Protein AF-A0A8J6HFA8-F1 (afdb_monomer_lite)

Foldseek 3Di:
DPCPVVVVVPDPDPDQFLFDFPFDTHGPDQLCPPVCVVVDDADDDDFLDPAPDQWDWDADPQWIKIFGPPVCPVVQDPADKWKWKWAKAFDFDPQAARLDIDTDPTHTDDGMDTDDHQKMKMFMADPVGTRAIAMYGSDAPSLAPPVLVPDDADPQQAFDDDDDDDDPPDDPSNCCRHPVVVVCVQVVDPHFQLSQEDEQDDGPQQLVCCLFQLAGPVVCCVQQNQANHQSAGGNTLLVLCVVLSDQFADDDQFLVCDNSRNNGRHHNDDSGSHDCSSNNPDADFDDDPNGGQDRTSGGSSVSVVVVVVVNVVHPDDPPDPQDLVNVCVVQVQLSVLLNQSSNANAYSNLSSQQSQVSSCSNPVPRDRDARPQQNLRHHSSDHDDSNDHCVNRSRDDD

Sequence (398 aa):
MTDYVFQIQEYKWPTQILIHTSKCRIPNDDPFNEDVTKFFHREEYVTCSKKPLLTYVETTDSVSTLHVNRSLLGTYNVFKISCCYSSVTRTIHANKSDDEVSFSECVPFESSVNITDLVVMVKCKTSLGVIYSNVHAAISSRHVPESKMKRNWTSETTPFGVLFVGIDSISKMNLVRTMPKTYEFLRGRDFYDLKGYTKIGDNTFPNLMAILTGKTWTQVYEQCDPKKNKMSNCDTMWDKFSDLGYIMAYTEDESTMGIFNYNRKGFASPSTDFYMRPYVEQLPSIKKCGMHTCSGPENSGERIMNLAQGLGDHLPAPSKIQTLLDEYERHPAEFNNFLTNPQRLSNPFDVHMTLQDVLLFANQTYSVQPSLACPKCHSLFKEIDEARTCKDCAIEQH

Organism: Tenebrio molitor (NCBI:txid7067)

Radius of gyration: 23.35 Å; chains: 1; bounding box: 56×55×65 Å

Secondary structure (DSSP, 8-state):
--SHHHHHHT-----SEEEE-SS-EEE---TT-HHHHTT--PPPP--S-SSPPSEEEEEETTEEEEEE-GGGHHHH-SSPPEEEEEEEEEPP-SSS-S--EEE---EEESSEEEE-SSEEEEEEEETTEEEEEEEEE---GGGS-HHHHT----TTTPPPP------TT--HHHHHHH-HHHHHHHHTTT----TEE--SSSSHHHHHHHHHHSS-HHHHHHHH-TTTSTTTT---HHHHHHHTT---EE--S-GGG-TTTTTS---SS-SSTEE-HHHHSSS-EEEETTEEEEETTEEHHHHHHHHHHHHHHHSPPPSS---HHHHHHH-HHHHHHHHHGGGSEE-HHHHHHHHHHHHHHH-TT--PPPPSS-TT---TTSPPPTT--TTTTTPPP-

Structure (mmCIF, N/CA/C/O backbone):
data_AF-A0A8J6HFA8-F1
#
_entry.id   AF-A0A8J6HFA8-F1
#
loop_
_atom_site.group_PDB
_atom_site.id
_atom_site.type_symbol
_atom_site.label_atom_id
_atom_site.label_alt_id
_atom_site.label_comp_id
_atom_site.label_asym_id
_atom_site.label_entity_id
_atom_site.label_seq_id
_atom_site.pdbx_PDB_ins_code
_atom_site.Cartn_x
_atom_site.Cartn_y
_atom_site.Cartn_z
_atom_site.occupancy
_atom_site.B_iso_or_equiv
_atom_site.auth_seq_id
_atom_site.auth_comp_id
_atom_site.auth_asym_id
_atom_site.auth_atom_id
_atom_site.pdbx_PDB_model_num
ATOM 1 N N . MET A 1 1 ? -27.435 -17.918 -10.095 1.00 41.31 1 MET A N 1
ATOM 2 C CA . MET A 1 1 ? -26.039 -17.443 -9.905 1.00 41.31 1 MET A CA 1
ATOM 3 C C . MET A 1 1 ? -25.024 -18.398 -10.561 1.00 41.31 1 MET A C 1
ATOM 5 O O . MET A 1 1 ? -23.866 -18.439 -10.165 1.00 41.31 1 MET A O 1
ATOM 9 N N . THR A 1 2 ? -25.457 -19.139 -11.588 1.00 31.81 2 THR A N 1
ATOM 10 C CA . THR A 1 2 ? -24.738 -20.223 -12.281 1.00 31.81 2 THR A CA 1
ATOM 11 C C . THR A 1 2 ? -24.272 -19.838 -13.692 1.00 31.81 2 THR A C 1
ATOM 13 O O . THR A 1 2 ? -23.519 -20.590 -14.294 1.00 31.81 2 THR A O 1
ATOM 16 N N . ASP A 1 3 ? -24.622 -18.647 -14.190 1.00 35.38 3 ASP A N 1
ATOM 17 C CA . ASP A 1 3 ? -24.403 -18.277 -15.602 1.00 35.38 3 ASP A CA 1
ATOM 18 C C . ASP A 1 3 ? -23.068 -17.560 -15.886 1.00 35.38 3 ASP A C 1
ATOM 20 O O . ASP A 1 3 ? -22.630 -17.486 -17.029 1.00 35.38 3 ASP A O 1
ATOM 24 N N . TYR A 1 4 ? -22.364 -17.066 -14.861 1.00 42.09 4 TYR A N 1
ATOM 25 C CA . TYR A 1 4 ? -21.139 -16.275 -15.070 1.00 42.09 4 TYR A CA 1
ATOM 26 C C . TYR A 1 4 ? -19.897 -17.107 -15.414 1.00 42.09 4 TYR A C 1
ATOM 28 O O . TYR A 1 4 ? -18.998 -16.606 -16.081 1.00 42.09 4 TYR A O 1
ATOM 36 N N . VAL A 1 5 ? -19.828 -18.369 -14.977 1.00 40.22 5 VAL A N 1
ATOM 37 C CA . VAL A 1 5 ? -18.707 -19.259 -15.342 1.00 40.22 5 VAL A CA 1
ATOM 38 C C . VAL A 1 5 ? -18.786 -19.626 -16.827 1.00 40.22 5 VAL A C 1
ATOM 40 O O . VAL A 1 5 ? -17.759 -19.685 -17.497 1.00 40.22 5 VAL A O 1
ATOM 43 N N . PHE A 1 6 ? -20.003 -19.770 -17.362 1.00 36.69 6 PHE A N 1
ATOM 44 C CA . PHE A 1 6 ? -20.225 -20.059 -18.777 1.00 36.69 6 PHE A CA 1
ATOM 45 C C . PHE A 1 6 ? -19.913 -18.862 -19.687 1.00 36.69 6 PHE A C 1
ATOM 47 O O . PHE A 1 6 ? -19.358 -19.059 -20.763 1.00 36.69 6 PHE A O 1
ATOM 54 N N . GLN A 1 7 ? -20.153 -17.621 -19.245 1.00 39.97 7 GLN A N 1
ATOM 55 C CA . GLN A 1 7 ? -19.791 -16.439 -20.045 1.00 39.97 7 GLN A CA 1
ATOM 56 C C . GLN A 1 7 ? -18.273 -16.241 -20.210 1.00 39.97 7 GLN A C 1
ATOM 58 O O . GLN A 1 7 ? -17.845 -15.723 -21.237 1.00 39.97 7 GLN A O 1
ATOM 63 N N . ILE A 1 8 ? -17.446 -16.682 -19.251 1.00 48.53 8 ILE A N 1
ATOM 64 C CA . ILE A 1 8 ? -15.975 -16.634 -19.387 1.00 48.53 8 ILE A CA 1
ATOM 65 C C . ILE A 1 8 ? -15.465 -17.784 -20.276 1.00 48.53 8 ILE A C 1
ATOM 67 O O . ILE A 1 8 ? -14.470 -17.616 -20.976 1.00 48.53 8 ILE A O 1
ATOM 71 N N . GLN A 1 9 ? -16.163 -18.927 -20.319 1.00 44.81 9 GLN A N 1
ATOM 72 C CA . GLN A 1 9 ? -15.823 -20.040 -21.219 1.00 44.81 9 GLN A CA 1
ATOM 73 C C . GLN A 1 9 ? -16.085 -19.734 -22.705 1.00 44.81 9 GLN A C 1
ATOM 75 O O . GLN A 1 9 ? -15.414 -20.304 -23.562 1.00 44.81 9 GLN A O 1
ATOM 80 N N . GLU A 1 10 ? -17.005 -18.820 -23.035 1.00 41.38 10 GLU A N 1
ATOM 81 C CA . GLU A 1 10 ? -17.243 -18.381 -24.423 1.00 41.38 10 GLU A CA 1
ATOM 82 C C . GLU A 1 10 ? -16.272 -17.285 -24.905 1.00 41.38 10 GLU A C 1
ATOM 84 O O . GLU A 1 10 ? -16.279 -16.911 -26.084 1.00 41.38 10 GLU A O 1
ATOM 89 N N . TYR A 1 11 ? -15.389 -16.783 -24.034 1.00 47.81 11 TYR A N 1
ATOM 90 C CA . TYR A 1 11 ? -14.367 -15.820 -24.425 1.00 47.81 11 TYR A CA 1
ATOM 91 C C . TYR A 1 11 ? -13.269 -16.513 -25.245 1.00 47.81 11 TYR A C 1
ATOM 93 O O . TYR A 1 11 ? -12.451 -17.273 -24.727 1.00 47.81 11 TYR A O 1
ATOM 101 N N . LYS A 1 12 ? -13.207 -16.223 -26.552 1.00 44.06 12 LYS A N 1
ATOM 102 C CA . LYS A 1 12 ? -12.051 -16.585 -27.384 1.00 44.06 12 LYS A CA 1
ATOM 103 C C . LYS A 1 12 ? -10.828 -15.812 -26.893 1.00 44.06 12 LYS A C 1
ATOM 105 O O . LYS A 1 12 ? -10.642 -14.650 -27.253 1.00 44.06 12 LYS A O 1
ATOM 110 N N . TRP A 1 13 ? -9.988 -16.464 -26.091 1.00 53.31 13 TRP A N 1
ATOM 111 C CA . TRP A 1 13 ? -8.686 -15.936 -25.689 1.00 53.31 13 TRP A CA 1
ATOM 112 C C . TRP A 1 13 ? -7.883 -15.546 -26.947 1.00 53.31 13 TRP A C 1
ATOM 114 O O . TRP A 1 13 ? -7.614 -16.406 -27.791 1.00 53.31 13 TRP A O 1
ATOM 124 N N . PRO A 1 14 ? -7.533 -14.259 -27.138 1.00 53.88 14 PRO A N 1
ATOM 125 C CA . PRO A 1 14 ? -6.798 -13.835 -28.318 1.00 53.88 14 PRO A CA 1
ATOM 126 C C . PRO A 1 14 ? -5.376 -14.387 -28.243 1.00 53.88 14 PRO A C 1
ATOM 128 O O . PRO A 1 14 ? -4.732 -14.203 -27.215 1.00 53.88 14 PRO A O 1
ATOM 131 N N . THR A 1 15 ? -4.923 -15.015 -29.338 1.00 58.50 15 THR A N 1
ATOM 132 C CA . THR A 1 15 ? -3.554 -15.498 -29.635 1.00 58.50 15 THR A CA 1
ATOM 133 C C . THR A 1 15 ? -2.863 -16.312 -28.528 1.00 58.50 15 THR A C 1
ATOM 135 O O . THR A 1 15 ? -2.720 -15.863 -27.402 1.00 58.50 15 THR A O 1
ATOM 138 N N . GLN A 1 16 ? -2.298 -17.480 -28.862 1.00 74.12 16 GLN A N 1
ATOM 139 C CA . GLN A 1 16 ? -1.542 -18.355 -27.933 1.00 74.12 16 GLN A CA 1
ATOM 140 C C . GLN A 1 16 ? -0.307 -17.699 -27.261 1.00 74.12 16 GLN A C 1
ATOM 142 O O . GLN A 1 16 ? 0.453 -18.366 -26.563 1.00 74.12 16 GLN A O 1
ATOM 147 N N . ILE A 1 17 ? -0.040 -16.415 -27.507 1.00 82.56 17 ILE A N 1
ATOM 148 C CA . ILE A 1 17 ? 1.169 -15.707 -27.099 1.00 82.56 17 ILE A CA 1
ATOM 149 C C . ILE A 1 17 ? 0.780 -14.315 -26.573 1.00 82.56 17 ILE A C 1
ATOM 151 O O . ILE A 1 17 ? 0.114 -13.557 -27.276 1.00 82.56 17 ILE A O 1
ATOM 155 N N . LEU A 1 18 ? 1.200 -13.987 -25.346 1.00 85.19 18 LEU A N 1
ATOM 156 C CA . LEU A 1 18 ? 1.033 -12.675 -24.704 1.00 85.19 18 LEU A CA 1
ATOM 157 C C . LEU A 1 18 ? 2.053 -11.653 -25.206 1.00 85.19 18 LEU A C 1
ATOM 159 O O . LEU A 1 18 ? 1.692 -10.508 -25.463 1.00 85.19 18 LEU A O 1
ATOM 163 N N . ILE A 1 19 ? 3.313 -12.075 -25.329 1.00 87.88 19 ILE A N 1
ATOM 164 C CA . ILE A 1 19 ? 4.435 -11.278 -25.839 1.00 87.88 19 ILE A CA 1
ATOM 165 C C . ILE A 1 19 ? 5.135 -12.105 -26.909 1.00 87.88 19 ILE A C 1
ATOM 167 O O . ILE A 1 19 ? 5.561 -13.223 -26.626 1.00 87.88 19 ILE A O 1
ATOM 171 N N . HIS A 1 20 ? 5.244 -11.575 -28.127 1.00 86.00 20 HIS A N 1
ATOM 172 C CA . HIS A 1 20 ? 5.897 -12.248 -29.246 1.00 86.00 20 HIS A CA 1
ATOM 173 C C . HIS A 1 20 ? 6.901 -11.313 -29.913 1.00 86.00 20 HIS A C 1
ATOM 175 O O . HIS A 1 20 ? 6.529 -10.505 -30.758 1.00 86.00 20 HIS A O 1
ATOM 181 N N . THR A 1 21 ? 8.169 -11.432 -29.535 1.00 83.19 21 THR A N 1
ATOM 182 C CA . THR A 1 21 ? 9.263 -10.650 -30.115 1.00 83.19 21 THR A CA 1
ATOM 183 C C . THR A 1 21 ? 10.384 -11.573 -30.582 1.00 83.19 21 THR A C 1
ATOM 185 O O . THR A 1 21 ? 10.388 -12.773 -30.302 1.00 83.19 21 THR A O 1
ATOM 188 N N . SER A 1 22 ? 11.377 -11.026 -31.286 1.00 85.12 22 SER A N 1
ATOM 189 C CA . SER A 1 22 ? 12.535 -11.807 -31.750 1.00 85.12 22 SER A CA 1
ATOM 190 C C . SER A 1 22 ? 13.385 -12.396 -30.612 1.00 85.12 22 SER A C 1
ATOM 192 O O . SER A 1 22 ? 14.209 -13.280 -30.862 1.00 85.12 22 SER A O 1
ATOM 194 N N . LYS A 1 23 ? 13.211 -11.911 -29.373 1.00 87.69 23 LYS A N 1
ATOM 195 C CA . LYS A 1 23 ? 14.022 -12.271 -28.199 1.00 87.69 23 LYS A CA 1
ATOM 196 C C . LYS A 1 23 ? 13.222 -12.752 -26.989 1.00 87.69 23 LYS A C 1
ATOM 198 O O . LYS A 1 23 ? 13.809 -13.370 -26.105 1.00 87.69 23 LYS A O 1
ATOM 203 N N . CYS A 1 24 ? 11.917 -12.495 -26.939 1.00 84.81 24 CYS A N 1
ATOM 204 C CA . CYS A 1 24 ? 11.052 -12.893 -25.838 1.00 84.81 24 CYS A CA 1
ATOM 205 C C . CYS A 1 24 ? 9.752 -13.493 -26.379 1.00 84.81 24 CYS A C 1
ATOM 207 O O . CYS A 1 24 ? 9.105 -12.926 -27.261 1.00 84.81 24 CYS A O 1
ATOM 209 N N . ARG A 1 25 ? 9.357 -14.640 -25.827 1.00 88.56 25 ARG A N 1
ATOM 210 C CA . ARG A 1 25 ? 8.072 -15.268 -26.118 1.00 88.56 25 ARG A CA 1
ATOM 211 C C . ARG A 1 25 ? 7.410 -15.676 -24.811 1.00 88.56 25 ARG A C 1
ATOM 213 O O . ARG A 1 25 ? 7.887 -16.594 -24.154 1.00 88.56 25 ARG A O 1
ATOM 220 N N . ILE A 1 26 ? 6.316 -15.007 -24.460 1.00 89.19 26 ILE A N 1
ATOM 221 C CA . ILE A 1 26 ? 5.512 -15.334 -23.277 1.00 89.19 26 ILE A CA 1
ATOM 222 C C . ILE A 1 26 ? 4.206 -15.964 -23.762 1.00 89.19 26 ILE A C 1
ATOM 224 O O . ILE A 1 26 ? 3.480 -15.302 -24.508 1.00 89.19 26 ILE A O 1
ATOM 228 N N . PRO A 1 27 ? 3.901 -17.222 -23.403 1.00 89.19 27 PRO A N 1
ATOM 229 C CA . PRO A 1 27 ? 2.655 -17.868 -23.801 1.00 89.19 27 PRO A CA 1
ATOM 230 C C . PRO A 1 27 ? 1.440 -17.195 -23.150 1.00 89.19 27 PRO A C 1
ATOM 232 O O . PRO A 1 27 ? 1.542 -16.567 -22.098 1.00 89.19 27 PRO A O 1
ATOM 235 N N . ASN A 1 28 ? 0.287 -17.314 -23.804 1.00 88.69 28 ASN A N 1
ATOM 236 C CA . ASN A 1 28 ? -1.007 -16.941 -23.236 1.00 88.69 28 ASN A CA 1
ATOM 237 C C . ASN A 1 28 ? -1.761 -18.213 -22.846 1.00 88.69 28 ASN A C 1
ATOM 239 O O . ASN A 1 28 ? -2.615 -18.685 -23.598 1.00 88.69 28 ASN A O 1
ATOM 243 N N . ASP A 1 29 ? -1.370 -18.806 -21.721 1.00 87.25 29 ASP A N 1
ATOM 244 C CA . ASP A 1 29 ? -1.942 -20.068 -21.257 1.00 87.25 29 ASP A CA 1
ATOM 245 C C . ASP A 1 29 ? -3.387 -19.888 -20.778 1.00 87.25 29 ASP A C 1
ATOM 247 O O . ASP A 1 29 ? -3.731 -18.876 -20.162 1.00 87.25 29 ASP A O 1
ATOM 251 N N . ASP A 1 30 ? -4.231 -20.891 -21.046 1.00 87.88 30 ASP A N 1
ATOM 252 C CA . ASP A 1 30 ? -5.615 -20.914 -20.575 1.00 87.88 30 ASP A CA 1
ATOM 253 C C . ASP A 1 30 ? -5.645 -20.992 -19.036 1.00 87.88 30 ASP A C 1
ATOM 255 O O . ASP A 1 30 ? -5.202 -21.997 -18.462 1.00 87.88 30 ASP A O 1
ATOM 259 N N . PRO A 1 31 ? -6.203 -19.980 -18.340 1.00 89.25 31 PRO A N 1
ATOM 260 C CA . PRO A 1 31 ? -6.322 -20.001 -16.889 1.00 89.25 31 PRO A CA 1
ATOM 261 C C . PRO A 1 31 ? -7.126 -21.192 -16.354 1.00 89.25 31 PRO A C 1
ATOM 263 O O . PRO A 1 31 ? -6.995 -21.501 -15.170 1.00 89.25 31 PRO A O 1
ATOM 266 N N . PHE A 1 32 ? -7.942 -21.851 -17.180 1.00 89.19 32 PHE A N 1
ATOM 267 C CA . PHE A 1 32 ? -8.785 -22.990 -16.817 1.00 89.19 32 PHE A CA 1
ATOM 268 C C . PHE A 1 32 ? -8.358 -24.303 -17.488 1.00 89.19 32 PHE A C 1
ATOM 270 O O . PHE A 1 32 ? -9.164 -25.227 -17.586 1.00 89.19 32 PHE A O 1
ATOM 277 N N . ASN A 1 33 ? -7.093 -24.419 -17.902 1.00 88.06 33 ASN A N 1
ATOM 278 C CA . ASN A 1 33 ? -6.543 -25.682 -18.394 1.00 88.06 33 ASN A CA 1
ATOM 279 C C . ASN A 1 33 ? -6.749 -26.829 -17.370 1.00 88.06 33 ASN A C 1
ATOM 281 O O . ASN A 1 33 ? -6.614 -26.629 -16.156 1.00 88.06 33 ASN A O 1
ATOM 285 N N . GLU A 1 34 ? -7.048 -28.034 -17.869 1.00 89.12 34 GLU A N 1
ATOM 286 C CA . GLU A 1 34 ? -7.281 -29.269 -17.101 1.00 89.12 34 GLU A CA 1
ATOM 287 C C . GLU A 1 34 ? -6.191 -29.589 -16.060 1.00 89.12 34 GLU A C 1
ATOM 289 O O . GLU A 1 34 ? -6.484 -30.142 -14.996 1.00 89.12 34 GLU A O 1
ATOM 294 N N . ASP A 1 35 ? -4.943 -29.186 -16.311 1.00 88.19 35 ASP A N 1
ATOM 295 C CA . ASP A 1 35 ? -3.831 -29.378 -15.378 1.00 88.19 35 ASP A CA 1
ATOM 296 C C . ASP A 1 35 ? -4.011 -28.611 -14.060 1.00 88.19 35 ASP A C 1
ATOM 298 O O . ASP A 1 35 ? -3.512 -29.049 -13.018 1.00 88.19 35 ASP A O 1
ATOM 302 N N . VAL A 1 36 ? -4.741 -27.489 -14.084 1.00 87.88 36 VAL A N 1
ATOM 303 C CA . VAL A 1 36 ? -4.918 -26.583 -12.938 1.00 87.88 36 VAL A CA 1
ATOM 304 C C . VAL A 1 36 ? -6.314 -26.683 -12.328 1.00 87.88 36 VAL A C 1
ATOM 306 O O . VAL A 1 36 ? -6.464 -26.488 -11.120 1.00 87.88 36 VAL A O 1
ATOM 309 N N . THR A 1 37 ? -7.342 -27.017 -13.114 1.00 84.00 37 THR A N 1
ATOM 310 C CA . THR A 1 37 ? -8.740 -27.059 -12.638 1.00 84.00 37 THR A CA 1
ATOM 311 C C . THR A 1 37 ? -8.938 -28.001 -11.455 1.00 84.00 37 THR A C 1
ATOM 313 O O . THR A 1 37 ? -9.696 -27.674 -10.546 1.00 84.00 37 THR A O 1
ATOM 316 N N . LYS A 1 38 ? -8.197 -29.115 -11.396 1.00 88.44 38 LYS A N 1
ATOM 317 C CA . LYS A 1 38 ? -8.221 -30.062 -10.266 1.00 88.44 38 LYS A CA 1
ATOM 318 C C . LYS A 1 38 ? -7.723 -29.486 -8.932 1.00 88.44 38 LYS A C 1
ATOM 320 O O . LYS A 1 38 ? -8.034 -30.046 -7.888 1.00 88.44 38 LYS A O 1
ATOM 325 N N . PHE A 1 39 ? -6.951 -28.398 -8.961 1.00 88.12 39 PHE A N 1
ATOM 326 C CA . PHE A 1 39 ? -6.442 -27.705 -7.769 1.00 88.12 39 PHE A CA 1
ATOM 327 C C . PHE A 1 39 ? -7.269 -26.470 -7.400 1.00 88.12 39 PHE A C 1
ATOM 329 O O . PHE A 1 39 ? -7.028 -25.850 -6.364 1.00 88.12 39 PHE A O 1
ATOM 336 N N . PHE A 1 40 ? -8.220 -26.080 -8.250 1.00 87.31 40 PHE A N 1
ATOM 337 C CA . PHE A 1 40 ? -9.042 -24.904 -8.035 1.00 87.31 40 PHE A CA 1
ATOM 338 C C . PHE A 1 40 ? -10.403 -25.290 -7.457 1.00 87.31 40 PHE A C 1
ATOM 340 O O . PHE A 1 40 ? -11.194 -25.999 -8.077 1.00 87.31 40 PHE A O 1
ATOM 347 N N . HIS A 1 41 ? -10.708 -24.738 -6.286 1.00 86.19 41 HIS A N 1
ATOM 348 C CA . HIS A 1 41 ? -12.025 -24.831 -5.673 1.00 86.19 41 HIS A CA 1
ATOM 349 C C . HIS A 1 41 ? -12.559 -23.428 -5.428 1.00 86.19 41 HIS A C 1
ATOM 351 O O . HIS A 1 41 ?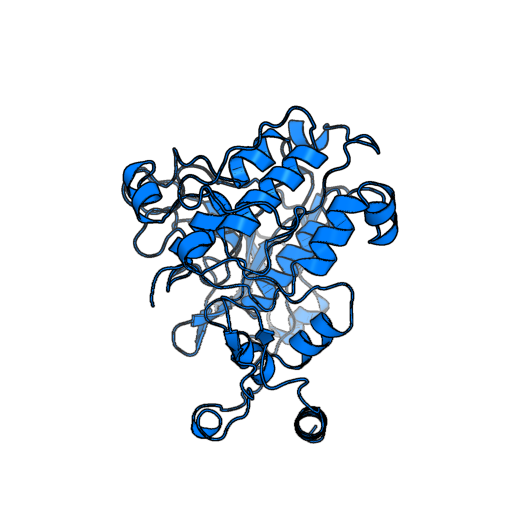 -11.916 -22.609 -4.772 1.00 86.19 41 HIS A O 1
ATOM 357 N N . ARG A 1 42 ? -13.741 -23.142 -5.979 1.00 85.06 42 ARG A N 1
ATOM 358 C CA . ARG A 1 42 ? -14.397 -21.857 -5.760 1.00 85.06 42 ARG A CA 1
ATOM 359 C C . ARG A 1 42 ? -14.886 -21.785 -4.322 1.00 85.06 42 ARG A C 1
ATOM 361 O O . ARG A 1 42 ? -15.644 -22.642 -3.880 1.00 85.06 42 ARG A O 1
ATOM 368 N N . GLU A 1 43 ? -14.493 -20.725 -3.637 1.00 85.31 43 GLU A N 1
ATOM 369 C CA . GLU A 1 43 ? -14.963 -20.438 -2.292 1.00 85.31 43 GLU A CA 1
ATOM 370 C C . GLU A 1 43 ? -16.026 -19.343 -2.313 1.00 85.31 43 GLU A C 1
ATOM 372 O O . GLU A 1 43 ? -15.987 -18.421 -3.134 1.00 85.31 43 GLU A O 1
ATOM 377 N N . GLU A 1 44 ? -16.991 -19.450 -1.405 1.00 86.75 44 GLU A N 1
ATOM 378 C CA . GLU A 1 44 ? -17.945 -18.377 -1.161 1.00 86.75 44 GLU A CA 1
ATOM 379 C C . GLU A 1 44 ? -17.351 -17.349 -0.200 1.00 86.75 44 GLU A C 1
ATOM 381 O O . GLU A 1 44 ? -16.580 -17.677 0.705 1.00 86.75 44 GLU A O 1
ATOM 386 N N . TYR A 1 45 ? -17.725 -16.089 -0.404 1.00 86.88 45 TYR A N 1
ATOM 387 C CA . TYR A 1 45 ? -17.358 -15.017 0.506 1.00 86.88 45 TYR A CA 1
ATOM 388 C C . TYR A 1 45 ? -18.048 -15.224 1.860 1.00 86.88 45 TYR A C 1
ATOM 390 O O . TYR A 1 45 ? -19.265 -15.407 1.927 1.00 86.88 45 TYR A O 1
ATOM 398 N N . VAL A 1 46 ? -17.269 -15.169 2.939 1.00 87.69 46 VAL A N 1
ATOM 399 C CA . VAL A 1 46 ? -17.748 -15.345 4.314 1.00 87.69 46 VAL A CA 1
ATOM 400 C C . VAL A 1 46 ? -17.542 -14.041 5.075 1.00 87.69 46 VAL A C 1
ATOM 402 O O . VAL A 1 46 ? -16.413 -13.568 5.196 1.00 87.69 46 VAL A O 1
ATOM 405 N N . THR A 1 47 ? -18.624 -13.472 5.612 1.00 91.25 47 THR A N 1
ATOM 406 C CA . THR A 1 47 ? -18.538 -12.263 6.438 1.00 91.25 47 THR A CA 1
ATOM 407 C C . THR A 1 47 ? -17.926 -12.567 7.805 1.00 91.25 47 THR A C 1
ATOM 409 O O . THR A 1 47 ? -18.182 -13.609 8.411 1.00 91.25 47 THR A O 1
ATOM 412 N N . CYS A 1 48 ? -17.160 -11.614 8.334 1.00 92.38 48 CYS A N 1
ATOM 413 C CA . CYS A 1 48 ? -16.529 -11.724 9.653 1.00 92.38 48 CYS A CA 1
ATOM 414 C C . CYS A 1 48 ? -17.510 -11.504 10.813 1.00 92.38 48 CYS A C 1
ATOM 416 O O . CYS A 1 48 ? -17.310 -12.004 11.920 1.00 92.38 48 CYS A O 1
ATOM 418 N N . SER A 1 49 ? -18.610 -10.798 10.551 1.00 91.50 49 SER A N 1
ATOM 419 C CA . SER A 1 49 ? -19.711 -10.594 11.486 1.00 91.50 49 SER A CA 1
ATOM 420 C C . SER A 1 49 ? -21.052 -10.733 10.767 1.00 91.50 49 SER A C 1
ATOM 422 O O . SER A 1 49 ? -21.208 -10.347 9.610 1.00 91.50 49 SER A O 1
ATOM 424 N N . LYS A 1 50 ? -22.050 -11.271 11.478 1.00 91.44 50 LYS A N 1
ATOM 425 C CA . LYS A 1 50 ? -23.462 -11.242 11.053 1.00 91.44 50 LYS A CA 1
ATOM 426 C C . LYS A 1 50 ? -24.187 -9.974 11.518 1.00 91.44 50 LYS A C 1
ATOM 428 O O . LYS A 1 50 ? -25.290 -9.701 11.059 1.00 91.44 50 LYS A O 1
ATOM 433 N N . LYS A 1 51 ? -23.601 -9.234 12.466 1.00 93.81 51 LYS A N 1
ATOM 434 C CA . LYS A 1 51 ? -24.143 -7.976 12.995 1.00 93.81 51 LYS A CA 1
ATOM 435 C C . LYS A 1 51 ? -23.480 -6.792 12.278 1.00 93.81 51 LYS A C 1
ATOM 437 O O . LYS A 1 51 ? -22.262 -6.848 12.091 1.00 93.81 51 LYS A O 1
ATOM 442 N N . PRO A 1 52 ? -24.222 -5.721 11.940 1.00 94.94 52 PRO A N 1
ATOM 443 C CA . PRO A 1 52 ? -23.627 -4.499 11.396 1.00 94.94 52 PRO A CA 1
ATOM 444 C C . PRO A 1 52 ? -22.669 -3.847 12.400 1.00 94.94 52 PRO A C 1
ATOM 446 O O . PRO A 1 52 ? -22.804 -4.064 13.608 1.00 94.94 52 PRO A O 1
ATOM 449 N N . LEU A 1 53 ? -21.722 -3.037 11.924 1.00 95.75 53 LEU A N 1
ATOM 450 C CA . LEU A 1 53 ? -20.746 -2.357 12.783 1.00 95.75 53 LEU A CA 1
ATOM 451 C C . LEU A 1 53 ? -21.446 -1.431 13.787 1.00 95.75 53 LEU A C 1
ATOM 453 O O . LEU A 1 53 ? -22.265 -0.593 13.415 1.00 95.75 53 LEU A O 1
ATOM 457 N N . LEU A 1 54 ? -21.134 -1.596 15.077 1.00 97.00 54 LEU A N 1
ATOM 458 C CA . LEU A 1 54 ? -21.753 -0.812 16.149 1.00 97.00 54 LEU A CA 1
ATOM 459 C C . LEU A 1 54 ? -21.186 0.606 16.234 1.00 97.00 54 LEU A C 1
ATOM 461 O O . LEU A 1 54 ? -21.860 1.502 16.734 1.00 97.00 54 LEU A O 1
ATOM 465 N N . THR A 1 55 ? -19.952 0.809 15.783 1.00 97.56 55 THR A N 1
ATOM 466 C CA . THR A 1 55 ? -19.278 2.106 15.837 1.00 97.56 55 THR A CA 1
ATOM 467 C C . THR A 1 55 ? -18.670 2.473 14.498 1.00 97.56 55 THR A C 1
ATOM 469 O O . THR A 1 55 ? -18.308 1.584 13.729 1.00 97.56 55 THR A O 1
ATOM 472 N N . TYR A 1 56 ? -18.574 3.773 14.240 1.00 97.00 56 TYR A N 1
ATOM 473 C CA . TYR A 1 56 ? -18.035 4.356 13.012 1.00 97.00 56 TYR A CA 1
ATOM 474 C C . TYR A 1 56 ? -17.429 5.732 13.314 1.00 97.00 56 TYR A C 1
ATOM 476 O O . TYR A 1 56 ? -17.713 6.316 14.363 1.00 97.00 56 TYR A O 1
ATOM 484 N N . VAL A 1 57 ? -16.594 6.236 12.408 1.00 97.12 57 VAL A N 1
ATOM 485 C CA . VAL A 1 57 ? -15.998 7.574 12.494 1.00 97.12 57 VAL A CA 1
ATOM 486 C C . VAL A 1 57 ? -16.509 8.423 11.339 1.00 97.12 57 VAL A C 1
ATOM 488 O O . VAL A 1 57 ? -16.538 7.964 10.202 1.00 97.12 57 VAL A O 1
ATOM 491 N N . GLU A 1 58 ? -16.894 9.656 11.646 1.00 95.44 58 GLU A N 1
ATOM 492 C CA . GLU A 1 58 ? -17.172 10.707 10.668 1.00 95.44 58 GLU A CA 1
ATOM 493 C C . GLU A 1 58 ? -16.127 11.809 10.836 1.00 95.44 58 GLU A C 1
ATOM 495 O O . GLU A 1 58 ? -15.824 12.205 11.962 1.00 95.44 58 GLU A O 1
ATOM 500 N N . THR A 1 59 ? -15.575 12.317 9.735 1.00 92.69 59 THR A N 1
ATOM 501 C CA . THR A 1 59 ? -14.660 13.463 9.764 1.00 92.69 59 THR A CA 1
ATOM 502 C C . THR A 1 59 ? -15.293 14.633 9.020 1.00 92.69 59 THR A C 1
ATOM 504 O O . THR A 1 59 ? -15.564 14.538 7.828 1.00 92.69 59 THR A O 1
ATOM 507 N N . THR A 1 60 ? -15.508 15.754 9.712 1.00 89.81 60 THR A N 1
ATOM 508 C CA . THR A 1 60 ? -16.009 17.014 9.133 1.00 89.81 60 THR A CA 1
ATOM 509 C C . THR A 1 60 ? -15.071 18.149 9.523 1.00 89.81 60 THR A C 1
ATOM 511 O O . THR A 1 60 ? -14.681 18.241 10.683 1.00 89.81 60 THR A O 1
ATOM 514 N N . ASP A 1 61 ? -14.671 18.996 8.571 1.00 85.12 61 ASP A N 1
ATOM 515 C CA . ASP A 1 61 ? -13.775 20.142 8.808 1.00 85.12 61 ASP A CA 1
ATOM 516 C C . ASP A 1 61 ? -12.515 19.784 9.616 1.00 85.12 61 ASP A C 1
ATOM 518 O O . ASP A 1 61 ? -12.071 20.504 10.509 1.00 85.12 61 ASP A O 1
ATOM 522 N N . SER A 1 62 ? -11.910 18.638 9.290 1.00 85.56 62 SER A N 1
ATOM 523 C CA . SER A 1 62 ? -10.726 18.084 9.967 1.00 85.56 62 SER A CA 1
ATOM 524 C C . SER A 1 62 ? -10.952 17.611 11.411 1.00 85.56 62 SER A C 1
ATOM 526 O O . SER A 1 62 ? -10.003 17.168 12.063 1.00 85.56 62 SER A O 1
ATOM 528 N N . VAL A 1 63 ? -12.184 17.640 11.913 1.00 92.81 63 VAL A N 1
ATOM 529 C CA . VAL A 1 63 ? -12.573 17.075 13.207 1.00 92.81 63 VAL A CA 1
ATOM 530 C C . VAL A 1 63 ? -13.145 15.682 12.982 1.00 92.81 63 VAL A C 1
ATOM 532 O O . VAL A 1 63 ? -14.144 15.527 12.288 1.00 92.81 63 VAL A O 1
ATOM 535 N N . SER A 1 64 ? -12.515 14.672 13.580 1.00 96.50 64 SER A N 1
ATOM 536 C CA . SER A 1 64 ? -13.014 13.298 13.563 1.00 96.50 64 SER A CA 1
ATOM 537 C C . SER A 1 64 ? -13.843 13.024 14.813 1.00 96.50 64 SER A C 1
ATOM 539 O O . SER A 1 64 ? -13.373 13.199 15.942 1.00 96.50 64 SER A O 1
ATOM 541 N N . THR A 1 65 ? -15.070 12.562 14.618 1.00 97.81 65 THR A N 1
ATOM 542 C CA . THR A 1 65 ? -16.000 12.194 15.679 1.00 97.81 65 THR A CA 1
ATOM 543 C C . THR A 1 65 ? -16.273 10.697 15.600 1.00 97.81 65 THR A C 1
ATOM 545 O O . THR A 1 65 ? -16.651 10.158 14.564 1.00 97.81 65 THR A O 1
ATOM 548 N N . LEU A 1 66 ? -16.050 10.001 16.712 1.00 98.50 66 LEU A N 1
ATOM 549 C CA . LEU A 1 66 ? -16.380 8.593 16.880 1.00 98.50 66 LEU A CA 1
ATOM 550 C C . LEU A 1 66 ? -17.820 8.471 17.368 1.00 98.50 66 LEU A C 1
ATOM 552 O O . LEU A 1 66 ? -18.184 9.111 18.352 1.00 98.50 66 LEU A O 1
ATOM 556 N N . HIS A 1 67 ? -18.610 7.605 16.740 1.00 98.38 67 HIS A N 1
ATOM 557 C CA . HIS A 1 67 ? -20.023 7.402 17.050 1.00 98.38 67 HIS A CA 1
ATOM 558 C C . HIS A 1 67 ? -20.326 5.965 17.473 1.00 98.38 67 HIS A C 1
ATOM 560 O O . HIS A 1 67 ? -19.730 5.005 16.981 1.00 98.38 67 HIS A O 1
ATOM 566 N N . VAL A 1 68 ? -21.320 5.816 18.350 1.00 98.12 68 VAL A N 1
ATOM 567 C CA . VAL A 1 68 ? -22.047 4.563 18.577 1.00 98.12 68 VAL A CA 1
ATOM 568 C C . VAL A 1 68 ? -23.366 4.628 17.821 1.00 98.12 68 VAL A C 1
ATOM 570 O O . VAL A 1 68 ? -24.204 5.493 18.079 1.00 98.12 68 VAL A O 1
ATOM 573 N N . ASN A 1 69 ? -23.601 3.669 16.930 1.00 97.25 69 ASN A N 1
ATOM 574 C CA . ASN A 1 69 ? -24.878 3.526 16.254 1.00 97.25 69 ASN A CA 1
ATOM 575 C C . ASN A 1 69 ? -25.932 2.980 17.231 1.00 97.25 69 ASN A C 1
ATOM 577 O O . ASN A 1 69 ? -26.116 1.771 17.392 1.00 97.25 69 ASN A O 1
ATOM 581 N N . ARG A 1 70 ? -26.644 3.897 17.894 1.00 94.75 70 ARG A N 1
ATOM 582 C CA . ARG A 1 70 ? -27.624 3.569 18.938 1.00 94.75 70 ARG A CA 1
ATOM 583 C C . ARG A 1 70 ? -28.779 2.694 18.453 1.00 94.75 70 ARG A C 1
ATOM 585 O O . ARG A 1 70 ? -29.296 1.905 19.240 1.00 94.75 70 ARG A O 1
ATOM 592 N N . SER A 1 71 ? -29.140 2.780 17.171 1.00 95.38 71 SER A N 1
ATOM 593 C CA . SER A 1 71 ? -30.190 1.937 16.583 1.00 95.38 71 SER A CA 1
ATOM 594 C C . SER A 1 71 ? -29.843 0.442 16.620 1.00 95.38 71 SER A C 1
ATOM 596 O O . SER A 1 71 ? -30.736 -0.400 16.628 1.00 95.38 71 SER A O 1
ATOM 598 N N . LEU A 1 72 ? -28.551 0.105 16.719 1.00 96.00 72 LEU A N 1
ATOM 599 C CA . LEU A 1 72 ? -28.062 -1.272 16.732 1.00 96.00 72 LEU A CA 1
ATOM 600 C C . LEU A 1 72 ? -27.886 -1.853 18.138 1.00 96.00 72 LEU A C 1
ATOM 602 O O . LEU A 1 72 ? -27.624 -3.049 18.254 1.00 96.00 72 LEU A O 1
ATOM 606 N N . LEU A 1 73 ? -28.040 -1.067 19.211 1.00 94.81 73 LEU A N 1
ATOM 607 C CA . LEU A 1 73 ? -27.776 -1.541 20.578 1.00 94.81 73 LEU A CA 1
ATOM 608 C C . LEU A 1 73 ? -28.593 -2.795 20.921 1.00 94.81 73 LEU A C 1
ATOM 610 O O . LEU A 1 73 ? -28.020 -3.776 21.393 1.00 94.81 73 LEU A O 1
ATOM 614 N N . GLY A 1 74 ? -29.886 -2.810 20.579 1.00 92.94 74 GLY A N 1
ATOM 615 C CA . GLY A 1 74 ? -30.769 -3.962 20.802 1.00 92.94 74 GLY A CA 1
ATOM 616 C C . GLY A 1 74 ? -30.382 -5.215 20.005 1.00 92.94 74 GLY A C 1
ATOM 617 O O . GLY A 1 74 ? -30.592 -6.331 20.472 1.00 92.94 74 GLY A O 1
ATOM 618 N N . THR A 1 75 ? -29.743 -5.053 18.841 1.00 94.00 75 THR A N 1
ATOM 619 C CA . THR A 1 75 ? -29.193 -6.165 18.041 1.00 94.00 75 THR A CA 1
ATOM 620 C C . THR A 1 75 ? -27.962 -6.784 18.707 1.00 94.00 75 THR A C 1
ATOM 622 O O . THR A 1 75 ? -27.650 -7.968 18.532 1.00 94.00 75 THR A O 1
ATOM 625 N N . TYR A 1 76 ? -27.227 -5.990 19.485 1.00 93.94 76 TYR A N 1
ATOM 626 C CA . TYR A 1 76 ? -26.045 -6.443 20.202 1.00 93.94 76 TYR A CA 1
ATOM 627 C C . TYR A 1 76 ? -26.392 -7.090 21.538 1.00 93.94 76 TYR A C 1
ATOM 629 O O . TYR A 1 76 ? -25.917 -8.202 21.793 1.00 93.94 76 TYR A O 1
ATOM 637 N N . ASN A 1 77 ? -27.207 -6.431 22.364 1.00 91.94 77 ASN A N 1
ATOM 638 C CA . ASN A 1 77 ? -27.621 -6.942 23.664 1.00 91.94 77 ASN A CA 1
ATOM 639 C C . ASN A 1 77 ? -28.896 -6.248 24.179 1.00 91.94 77 ASN A C 1
ATOM 641 O O . ASN A 1 77 ? -29.118 -5.072 23.911 1.00 91.94 77 ASN A O 1
ATOM 645 N N . VAL A 1 78 ? -29.702 -6.967 24.966 1.00 89.12 78 VAL A N 1
ATOM 646 C CA . VAL A 1 78 ? -30.887 -6.408 25.648 1.00 89.12 78 VAL A CA 1
ATOM 647 C C . VAL A 1 78 ? -30.525 -5.612 26.906 1.00 89.12 78 VAL A C 1
ATOM 649 O O . VAL A 1 78 ? -31.289 -4.752 27.336 1.00 89.12 78 VAL A O 1
ATOM 652 N N . PHE A 1 79 ? -29.366 -5.890 27.507 1.00 89.38 79 PHE A N 1
ATOM 653 C CA . PHE A 1 79 ? -28.850 -5.152 28.656 1.00 89.38 79 PHE A CA 1
ATOM 654 C C . PHE A 1 79 ? -28.152 -3.860 28.230 1.00 89.38 79 PHE A C 1
ATOM 656 O O . PHE A 1 79 ? -27.736 -3.698 27.082 1.00 89.38 79 PHE A O 1
ATOM 663 N N . LYS A 1 80 ? -27.963 -2.950 29.194 1.00 92.12 80 LYS A N 1
ATOM 664 C CA . LYS A 1 80 ? -27.212 -1.708 28.986 1.00 92.12 80 LYS A CA 1
ATOM 665 C C . LYS A 1 80 ? -25.798 -2.020 28.481 1.00 92.12 80 LYS A C 1
ATOM 667 O O . LYS A 1 80 ? -25.038 -2.737 29.132 1.00 92.12 80 LYS A O 1
ATOM 672 N N . ILE A 1 81 ? -25.458 -1.435 27.337 1.00 96.31 81 ILE A N 1
ATOM 673 C CA . ILE A 1 81 ? -24.127 -1.495 26.734 1.00 96.31 81 ILE A CA 1
ATOM 674 C C . ILE A 1 81 ? -23.368 -0.229 27.131 1.00 96.31 81 ILE A C 1
ATOM 676 O O . ILE A 1 81 ? -23.901 0.878 27.044 1.00 96.31 81 ILE A O 1
ATOM 680 N N . SER A 1 82 ? -22.121 -0.390 27.560 1.00 96.56 82 SER A N 1
ATOM 681 C CA . SER A 1 82 ? -21.200 0.716 27.828 1.00 96.56 82 SER A CA 1
ATOM 682 C C . SER A 1 82 ? -19.985 0.597 26.921 1.00 96.56 82 SER A C 1
ATOM 684 O O . SER A 1 82 ? -19.352 -0.460 26.881 1.00 96.56 82 SER A O 1
ATOM 686 N N . CYS A 1 83 ? -19.666 1.673 26.207 1.00 98.06 83 CYS A N 1
ATOM 687 C CA . CYS A 1 83 ? -18.528 1.742 25.299 1.00 98.06 83 CYS A CA 1
ATOM 688 C C . CYS A 1 83 ? -17.443 2.663 25.860 1.00 98.06 83 CYS A C 1
ATOM 690 O O . CYS A 1 83 ? -17.721 3.645 26.548 1.00 98.06 83 CYS A O 1
ATOM 692 N N . CYS A 1 84 ? -16.196 2.326 25.560 1.00 98.25 84 CYS A N 1
ATOM 693 C CA . CYS A 1 84 ? -15.048 3.193 25.767 1.00 98.25 84 CYS A CA 1
ATOM 694 C C . CYS A 1 84 ? -14.098 3.075 24.573 1.00 98.25 84 CYS A C 1
ATOM 696 O O . CYS A 1 84 ? -14.179 2.104 23.807 1.00 98.25 84 CYS A O 1
ATOM 698 N N . TYR A 1 85 ? -13.229 4.067 24.403 1.00 98.19 85 TYR A N 1
ATOM 699 C CA . TYR A 1 85 ? -12.185 4.053 23.385 1.00 98.19 85 TYR A CA 1
ATOM 700 C C . TYR A 1 85 ? -10.806 4.281 24.007 1.00 98.19 85 TYR A C 1
ATOM 702 O O . TYR A 1 85 ? -10.681 4.978 25.010 1.00 98.19 85 TYR A O 1
ATOM 710 N N . SER A 1 86 ? -9.780 3.695 23.400 1.00 97.81 86 SER A N 1
ATOM 711 C CA . SER A 1 86 ? -8.373 3.908 23.737 1.00 97.81 86 SER A CA 1
ATOM 712 C C . SER A 1 86 ? -7.617 4.324 22.484 1.00 97.81 86 SER A C 1
ATOM 714 O O . SER A 1 86 ? -7.791 3.710 21.431 1.00 97.81 86 SER A O 1
ATOM 716 N N . SER A 1 87 ? -6.747 5.317 22.598 1.00 97.25 87 SER A N 1
ATOM 717 C CA . SER A 1 87 ? -5.794 5.670 21.547 1.00 97.25 87 SER A CA 1
ATOM 718 C C . SER A 1 87 ? -4.773 4.548 21.391 1.00 97.25 87 SER A C 1
ATOM 720 O O . SER A 1 87 ? -4.318 3.987 22.392 1.00 97.25 87 SER A O 1
ATOM 722 N N . VAL A 1 88 ? -4.434 4.206 20.147 1.00 95.31 88 VAL A N 1
ATOM 723 C CA . VAL A 1 88 ? -3.469 3.151 19.819 1.00 95.31 88 VAL A CA 1
ATOM 724 C C . VAL A 1 88 ? -2.227 3.797 19.228 1.00 95.31 88 VAL A C 1
ATOM 726 O O . VAL A 1 88 ? -2.294 4.473 18.202 1.00 95.31 88 VAL A O 1
ATOM 729 N N . THR A 1 89 ? -1.082 3.593 19.871 1.00 92.25 89 THR A N 1
ATOM 730 C CA . THR A 1 89 ? 0.182 4.218 19.473 1.00 92.25 89 THR A CA 1
ATOM 731 C C . THR A 1 89 ? 1.280 3.183 19.315 1.00 92.25 89 THR A C 1
ATOM 733 O O . THR A 1 89 ? 1.375 2.227 20.077 1.00 92.25 89 THR A O 1
ATOM 736 N N . ARG A 1 90 ? 2.140 3.375 18.315 1.00 90.44 90 ARG A N 1
ATOM 737 C CA . ARG A 1 90 ? 3.304 2.518 18.070 1.00 90.44 90 ARG A CA 1
ATOM 738 C C . ARG A 1 90 ? 4.328 2.672 19.195 1.00 90.44 90 ARG A C 1
ATOM 740 O O . ARG A 1 90 ? 4.733 3.789 19.515 1.00 90.44 90 ARG A O 1
ATOM 747 N N . THR A 1 91 ? 4.795 1.558 19.746 1.00 87.62 91 THR A N 1
ATOM 748 C CA . THR A 1 91 ? 5.847 1.520 20.764 1.00 87.62 91 THR A CA 1
ATOM 749 C C . THR A 1 91 ? 7.186 1.194 20.108 1.00 87.62 91 THR A C 1
ATOM 751 O O . THR A 1 91 ? 7.365 0.147 19.488 1.00 87.62 91 THR A O 1
ATOM 754 N N . ILE A 1 92 ? 8.157 2.100 20.235 1.00 83.31 92 ILE A N 1
ATOM 755 C CA . ILE A 1 92 ? 9.463 1.963 19.582 1.00 83.31 92 ILE A CA 1
ATOM 756 C C . ILE A 1 92 ? 10.497 1.484 20.596 1.00 83.31 92 ILE A C 1
ATOM 758 O O . ILE A 1 92 ? 10.812 2.173 21.563 1.00 83.31 92 ILE A O 1
ATOM 762 N N . HIS A 1 93 ? 11.088 0.327 20.318 1.00 83.38 93 HIS A N 1
ATOM 763 C CA . HIS A 1 93 ? 12.217 -0.217 21.074 1.00 83.38 93 HIS A CA 1
ATOM 764 C C . HIS A 1 93 ? 13.488 -0.158 20.237 1.00 83.38 93 HIS A C 1
ATOM 766 O O . HIS A 1 93 ? 13.435 -0.435 19.043 1.00 83.38 93 HIS A O 1
ATOM 772 N N . ALA A 1 94 ? 14.651 0.108 20.832 1.00 78.88 94 ALA A N 1
ATOM 773 C CA . ALA A 1 94 ? 15.913 0.110 20.080 1.00 78.88 94 ALA A CA 1
ATOM 774 C C . ALA A 1 94 ? 16.231 -1.268 19.457 1.00 78.88 94 ALA A C 1
ATOM 776 O O . ALA A 1 94 ? 16.619 -1.361 18.294 1.00 78.88 94 ALA A O 1
ATOM 777 N N . ASN A 1 95 ? 15.996 -2.353 20.206 1.00 79.69 95 ASN A N 1
ATOM 778 C CA . ASN A 1 95 ? 16.472 -3.695 19.844 1.00 79.69 95 ASN A CA 1
ATOM 779 C C . ASN A 1 95 ? 15.386 -4.671 19.359 1.00 79.69 95 ASN A C 1
ATOM 781 O O . ASN A 1 95 ? 15.738 -5.766 18.918 1.00 79.69 95 ASN A O 1
ATOM 785 N N . LYS A 1 96 ? 14.100 -4.302 19.409 1.00 84.25 96 LYS A N 1
ATOM 786 C CA . LYS A 1 96 ? 12.987 -5.147 18.930 1.00 84.25 96 LYS A CA 1
ATOM 787 C C . LYS A 1 96 ? 12.454 -4.675 17.580 1.00 84.25 96 LYS A C 1
ATOM 789 O O . LYS A 1 96 ? 12.721 -3.540 17.194 1.00 84.25 96 LYS A O 1
ATOM 794 N N . SER A 1 97 ? 11.708 -5.525 16.884 1.00 83.75 97 SER A N 1
ATOM 795 C CA . SER A 1 97 ? 10.859 -5.103 15.767 1.00 83.75 97 SER A CA 1
ATOM 796 C C . SER A 1 97 ? 9.819 -4.076 16.225 1.00 83.75 97 SER A C 1
ATOM 798 O O . SER A 1 97 ? 9.539 -3.948 17.419 1.00 83.75 97 SER A O 1
ATOM 800 N N . ASP A 1 98 ? 9.284 -3.298 15.292 1.00 85.19 98 ASP A N 1
ATOM 801 C CA . ASP A 1 98 ? 8.268 -2.279 15.560 1.00 85.19 98 ASP A CA 1
ATOM 802 C C . ASP A 1 98 ? 6.827 -2.817 15.490 1.00 85.19 98 ASP A C 1
ATOM 804 O O . ASP A 1 98 ? 5.931 -2.138 14.995 1.00 85.19 98 ASP A O 1
ATOM 808 N N . ASP A 1 99 ? 6.628 -4.027 16.015 1.00 85.38 99 ASP A N 1
ATOM 809 C CA . ASP A 1 99 ? 5.336 -4.739 16.069 1.00 85.38 99 ASP A CA 1
ATOM 810 C C . ASP A 1 99 ? 4.533 -4.443 17.348 1.00 85.38 99 ASP A C 1
ATOM 812 O O . ASP A 1 99 ? 3.451 -4.982 17.574 1.00 85.38 99 ASP A O 1
ATOM 816 N N . GLU A 1 100 ? 5.115 -3.676 18.271 1.00 88.88 100 GLU A N 1
ATOM 817 C CA . GLU A 1 100 ? 4.513 -3.415 19.574 1.00 88.88 100 GLU A CA 1
ATOM 818 C C . GLU A 1 100 ? 3.722 -2.108 19.537 1.00 88.88 100 GLU A C 1
ATOM 820 O O . GLU A 1 100 ? 4.191 -1.087 19.024 1.00 88.88 100 GLU A O 1
ATOM 825 N N . VAL A 1 101 ? 2.531 -2.129 20.128 1.00 91.38 101 VAL A N 1
ATOM 826 C CA . VAL A 1 101 ? 1.700 -0.940 20.310 1.00 91.38 101 VAL A CA 1
ATOM 827 C C . VAL A 1 101 ? 1.252 -0.821 21.760 1.00 91.38 101 VAL A C 1
ATOM 829 O O . VAL A 1 101 ? 1.117 -1.810 22.482 1.00 91.38 101 VAL A O 1
ATOM 832 N N . SER A 1 102 ? 0.976 0.410 22.164 1.00 92.88 102 SER A N 1
ATOM 833 C CA . SER A 1 102 ? 0.447 0.771 23.469 1.00 92.88 102 SER A CA 1
ATOM 834 C C . SER A 1 102 ? -0.952 1.356 23.349 1.00 92.88 102 SER A C 1
ATOM 836 O O . SER A 1 102 ? -1.313 1.955 22.334 1.00 92.88 102 SER A O 1
ATOM 838 N N . PHE A 1 103 ? -1.726 1.202 24.420 1.00 95.38 103 PHE A N 1
ATOM 839 C CA . PHE A 1 103 ? -3.080 1.728 24.533 1.00 95.38 103 PHE A CA 1
ATOM 840 C C . PHE A 1 103 ? -3.135 2.782 25.632 1.00 95.38 103 PHE A C 1
ATOM 842 O O . PHE A 1 103 ? -2.573 2.581 26.711 1.00 95.38 103 PHE A O 1
ATOM 849 N N . SER A 1 104 ? -3.854 3.873 25.383 1.00 97.12 104 SER A N 1
ATOM 850 C CA . SER A 1 104 ? -4.248 4.791 26.452 1.00 97.12 104 SER A CA 1
ATOM 851 C C . SER A 1 104 ? -5.258 4.138 27.403 1.00 97.12 104 SER A C 1
ATOM 853 O O . SER A 1 104 ? -5.841 3.084 27.114 1.00 97.12 104 SER A O 1
ATOM 855 N N . GLU A 1 105 ? -5.554 4.821 28.511 1.00 97.62 105 GLU A N 1
ATOM 856 C CA . GLU A 1 105 ? -6.740 4.511 29.310 1.00 97.62 105 GLU A CA 1
ATOM 857 C C . GLU A 1 105 ? -7.999 4.503 28.424 1.00 97.62 105 GLU A C 1
ATOM 859 O O . GLU A 1 105 ? -8.103 5.277 27.468 1.00 97.62 105 GLU A O 1
ATOM 864 N N . CYS A 1 106 ? -8.930 3.588 28.715 1.00 97.88 106 CYS A N 1
ATOM 865 C CA . CYS A 1 106 ? -10.170 3.460 27.957 1.00 97.88 106 CYS A CA 1
ATOM 866 C C . CYS A 1 106 ? -11.176 4.511 28.432 1.00 97.88 106 CYS A C 1
ATOM 868 O O . CYS A 1 106 ? -11.826 4.340 29.465 1.00 97.88 106 CYS A O 1
ATOM 870 N N . VAL A 1 107 ? -11.315 5.585 27.662 1.00 98.31 107 VAL A N 1
ATOM 871 C CA . VAL A 1 107 ? -12.173 6.724 27.980 1.00 98.31 107 VAL A CA 1
ATOM 872 C C . VAL A 1 107 ? -13.629 6.379 27.642 1.00 98.31 107 VAL A C 1
ATOM 874 O O . VAL A 1 107 ? -13.926 6.038 26.491 1.00 98.31 107 VAL A O 1
ATOM 877 N N . PRO A 1 108 ? -14.558 6.412 28.615 1.00 98.19 108 PRO A N 1
ATOM 878 C CA . PRO A 1 108 ? -15.961 6.102 28.373 1.00 98.19 108 PRO A CA 1
ATOM 879 C C . PRO A 1 108 ? -16.641 7.192 27.541 1.00 98.19 108 PRO A C 1
ATOM 881 O O . PRO A 1 108 ? -16.406 8.382 27.740 1.00 98.19 108 PRO A O 1
ATOM 884 N N . PHE A 1 109 ? -17.534 6.782 26.641 1.00 97.88 109 PHE A N 1
ATOM 885 C CA . PHE A 1 109 ? -18.371 7.689 25.854 1.00 97.88 109 PHE A CA 1
ATOM 886 C C . PHE A 1 109 ? -19.741 7.053 25.585 1.00 97.88 109 PHE A C 1
ATOM 888 O O . PHE A 1 109 ? -19.873 5.827 25.557 1.00 97.88 109 PHE A O 1
ATOM 895 N N . GLU A 1 110 ? -20.781 7.877 25.425 1.00 91.31 110 GLU A N 1
ATOM 896 C CA . GLU A 1 110 ? -22.161 7.380 25.320 1.00 91.31 110 GLU A CA 1
ATOM 897 C C . GLU A 1 110 ? -22.733 7.355 23.899 1.00 91.31 110 GLU A C 1
ATOM 899 O O . GLU A 1 110 ? -23.305 6.348 23.484 1.00 91.31 110 GLU A O 1
ATOM 904 N N . SER A 1 111 ? -22.681 8.478 23.182 1.00 94.25 111 SER A N 1
ATOM 905 C CA . SER A 1 111 ? -23.255 8.609 21.831 1.00 94.25 111 SER A CA 1
ATOM 906 C C . SER A 1 111 ? -22.160 8.870 20.819 1.00 94.25 111 SER A C 1
ATOM 908 O O . SER A 1 111 ? -22.010 8.123 19.857 1.00 94.25 111 SER A O 1
ATOM 910 N N . SER A 1 112 ? -21.386 9.920 21.066 1.00 97.81 112 SER A N 1
ATOM 911 C CA . SER A 1 112 ? -20.268 10.308 20.234 1.00 97.81 112 SER A CA 1
ATOM 912 C C . SER A 1 112 ? -19.212 11.044 21.048 1.00 97.81 112 SER A C 1
ATOM 914 O O . SER A 1 112 ? -19.485 11.509 22.158 1.00 97.81 112 SER A O 1
ATOM 916 N N . VAL A 1 113 ? -17.999 11.107 20.511 1.00 98.19 113 VAL A N 1
ATOM 917 C CA . VAL A 1 113 ? -16.866 11.814 21.110 1.00 98.19 113 VAL A CA 1
ATOM 918 C C . VAL A 1 113 ? -15.902 12.260 20.017 1.00 98.19 113 VAL A C 1
ATOM 920 O O . VAL A 1 113 ? -15.660 11.524 19.063 1.00 98.19 113 VAL A O 1
ATOM 923 N N . ASN A 1 114 ? -15.348 13.463 20.149 1.00 97.50 114 ASN A N 1
ATOM 924 C CA . ASN A 1 114 ? -14.299 13.926 19.245 1.00 97.50 114 ASN A CA 1
ATOM 925 C C . ASN A 1 114 ? -12.986 13.235 19.602 1.00 97.50 114 ASN A C 1
ATOM 927 O O . ASN A 1 114 ? -12.591 13.207 20.767 1.00 97.50 114 ASN A O 1
ATOM 931 N N . ILE A 1 115 ? -12.313 12.701 18.591 1.00 96.94 115 ILE A N 1
ATOM 932 C CA . ILE A 1 115 ? -11.051 11.987 18.746 1.00 96.94 115 ILE A CA 1
ATOM 933 C C . ILE A 1 115 ? -9.939 12.722 18.011 1.00 96.94 115 ILE A C 1
ATOM 935 O O . ILE A 1 115 ? -10.135 13.301 16.943 1.00 96.94 115 ILE A O 1
ATOM 939 N N . THR A 1 116 ? -8.756 12.709 18.617 1.00 95.19 116 THR A N 1
ATOM 940 C CA . THR A 1 116 ? -7.568 13.387 18.093 1.00 95.19 116 THR A CA 1
ATOM 941 C C . THR A 1 116 ? -6.432 12.434 17.753 1.00 95.19 116 THR A C 1
ATOM 943 O O . THR A 1 116 ? -5.406 12.867 17.243 1.00 95.19 116 THR A O 1
ATOM 946 N N . ASP A 1 117 ? -6.557 11.157 18.064 1.00 95.44 117 ASP A N 1
ATOM 947 C CA . ASP A 1 117 ? -5.540 10.179 17.711 1.00 95.44 117 ASP A CA 1
ATOM 948 C C . ASP A 1 117 ? -5.908 9.528 16.385 1.00 95.44 117 ASP A C 1
ATOM 950 O O . ASP A 1 117 ? -7.077 9.224 16.142 1.00 95.44 117 ASP A O 1
ATOM 954 N N . LEU A 1 118 ? -4.904 9.304 15.534 1.00 95.00 118 LEU A N 1
ATOM 955 C CA . LEU A 1 118 ? -5.099 8.737 14.201 1.00 95.00 118 LEU A CA 1
ATOM 956 C C . LEU A 1 118 ? -5.737 7.344 14.253 1.00 95.00 118 LEU A C 1
ATOM 958 O O . LEU A 1 118 ? -6.509 6.993 13.365 1.00 95.00 118 LEU A O 1
ATOM 962 N N . VAL A 1 119 ? -5.419 6.551 15.278 1.00 96.19 119 VAL A N 1
ATOM 963 C CA . VAL A 1 119 ? -5.951 5.199 15.459 1.00 96.19 119 VAL A CA 1
ATOM 964 C C . VAL A 1 119 ? -6.534 5.067 16.859 1.00 96.19 119 VAL A C 1
ATOM 966 O O . VAL A 1 119 ? -5.852 5.319 17.855 1.00 96.19 119 VAL A O 1
ATOM 969 N N . VAL A 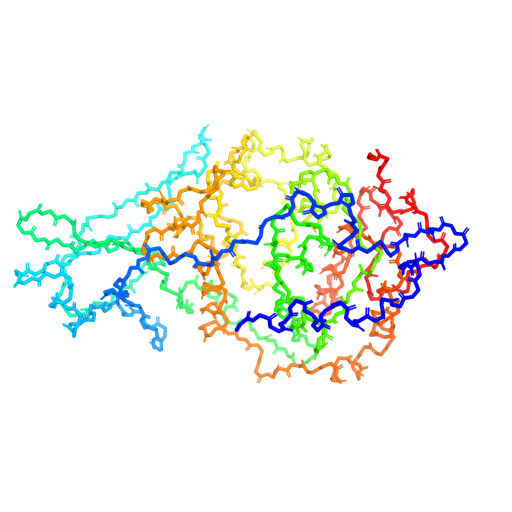1 120 ? -7.791 4.631 16.942 1.00 96.94 120 VAL A N 1
ATOM 970 C CA . VAL A 1 120 ? -8.475 4.367 18.215 1.00 96.94 120 VAL A CA 1
ATOM 971 C C . VAL A 1 120 ? -9.103 2.978 18.221 1.00 96.94 120 VAL A C 1
ATOM 973 O O . VAL A 1 120 ? -9.718 2.546 17.247 1.00 96.94 120 VAL A O 1
ATOM 976 N N . MET A 1 121 ? -8.984 2.275 19.343 1.00 96.56 121 MET A N 1
ATOM 977 C CA . MET A 1 121 ? -9.657 1.006 19.594 1.00 96.56 121 MET A CA 1
ATOM 978 C C . MET A 1 121 ? -10.900 1.248 20.438 1.00 96.56 121 MET A C 1
ATOM 980 O O . MET A 1 121 ? -10.823 1.824 21.518 1.00 96.56 121 MET A O 1
ATOM 984 N N . VAL A 1 122 ? -12.037 0.736 19.989 1.00 97.25 122 VAL A N 1
ATOM 985 C CA . VAL A 1 122 ? -13.293 0.742 20.734 1.00 97.25 122 VAL A CA 1
ATOM 986 C C . VAL A 1 122 ? -13.538 -0.622 21.354 1.00 97.25 122 VAL A C 1
ATOM 988 O O . VAL A 1 122 ? -13.370 -1.663 20.708 1.00 97.25 122 VAL A O 1
ATOM 991 N N . LYS A 1 123 ? -14.002 -0.617 22.604 1.00 96.81 123 LYS A N 1
ATOM 992 C CA . LYS A 1 123 ? -14.548 -1.791 23.289 1.00 96.81 123 LYS A CA 1
ATOM 993 C C . LYS A 1 123 ? -15.902 -1.437 23.885 1.00 96.81 123 LYS A C 1
ATOM 995 O O . LYS A 1 123 ? -16.018 -0.491 24.660 1.00 96.81 123 LYS A O 1
ATOM 1000 N N . CYS A 1 124 ? -16.918 -2.228 23.557 1.00 96.62 124 CYS A N 1
ATOM 1001 C CA . CYS A 1 124 ? -18.237 -2.137 24.171 1.00 96.62 124 CYS A CA 1
ATOM 1002 C C . CYS A 1 124 ? -18.517 -3.401 24.981 1.00 96.62 124 CYS A C 1
ATOM 1004 O O . CYS A 1 124 ? -18.279 -4.522 24.521 1.00 96.62 124 CYS A O 1
ATOM 1006 N N . LYS A 1 125 ? -19.019 -3.218 26.201 1.00 96.44 125 LYS A N 1
ATOM 1007 C CA . LYS A 1 125 ? -19.230 -4.289 27.177 1.00 96.44 125 LYS A CA 1
ATOM 1008 C C . LYS A 1 125 ? -20.598 -4.211 27.842 1.00 96.44 125 LYS A C 1
ATOM 1010 O O . LYS A 1 125 ? -21.240 -3.164 27.868 1.00 96.44 125 LYS A O 1
ATOM 1015 N N . THR A 1 126 ? -20.992 -5.338 28.417 1.00 96.19 126 THR A N 1
ATOM 1016 C CA . THR A 1 126 ? -22.086 -5.463 29.388 1.00 96.19 126 THR A CA 1
ATOM 1017 C C . THR A 1 126 ? -21.512 -5.923 30.730 1.00 96.19 126 THR A C 1
ATOM 1019 O O . THR A 1 126 ? -20.298 -6.110 30.856 1.00 96.19 126 THR A O 1
ATOM 1022 N N . SER A 1 127 ? -22.367 -6.164 31.726 1.00 91.69 127 SER A N 1
ATOM 1023 C CA . SER A 1 127 ? -21.962 -6.824 32.976 1.00 91.69 127 SER A CA 1
ATOM 1024 C C . SER A 1 127 ? -21.361 -8.222 32.763 1.00 91.69 127 SER A C 1
ATOM 1026 O O . SER A 1 127 ? -20.625 -8.692 33.623 1.00 91.69 127 SER A O 1
ATOM 1028 N N . LEU A 1 128 ? -21.635 -8.866 31.621 1.00 91.25 128 LEU A N 1
ATOM 1029 C CA . LEU A 1 128 ? -21.157 -10.211 31.284 1.00 91.25 128 LEU A CA 1
ATOM 1030 C C . LEU A 1 128 ? -19.819 -10.223 30.526 1.00 91.25 128 LEU A C 1
ATOM 1032 O O . LEU A 1 128 ? -19.243 -11.290 30.337 1.00 91.25 128 LEU A O 1
ATOM 1036 N N . GLY A 1 129 ? -19.320 -9.066 30.076 1.00 93.69 129 GLY A N 1
ATOM 1037 C CA . GLY A 1 129 ? -18.053 -8.965 29.343 1.00 93.69 129 GLY A CA 1
ATOM 1038 C C . GLY A 1 129 ? -18.126 -8.126 28.067 1.00 93.69 129 GLY A C 1
ATOM 1039 O O . GLY A 1 129 ? -19.125 -7.453 27.795 1.00 93.69 129 GLY A O 1
ATOM 1040 N N . VAL A 1 130 ? -17.032 -8.139 27.297 1.00 94.00 130 VAL A N 1
ATOM 1041 C CA . VAL A 1 130 ? -16.901 -7.419 26.018 1.00 94.00 130 VAL A CA 1
ATOM 1042 C C . VAL A 1 130 ? -17.732 -8.124 24.949 1.00 94.00 130 VAL A C 1
ATOM 1044 O O . VAL A 1 130 ? -17.579 -9.320 24.730 1.00 94.00 130 VAL A O 1
ATOM 1047 N N . ILE A 1 131 ? -18.602 -7.371 24.278 1.00 94.25 131 ILE A N 1
ATOM 1048 C CA . ILE A 1 131 ? -19.518 -7.886 23.246 1.00 94.25 131 ILE A CA 1
ATOM 1049 C C . ILE A 1 131 ? -19.199 -7.358 21.844 1.00 94.25 131 ILE A C 1
ATOM 1051 O O . ILE A 1 131 ? -19.730 -7.863 20.859 1.00 94.25 131 ILE A O 1
ATOM 1055 N N . TYR A 1 132 ? -18.375 -6.316 21.757 1.00 94.69 132 TYR A N 1
ATOM 1056 C CA . TYR A 1 132 ? -17.946 -5.709 20.506 1.00 94.69 132 TYR A CA 1
ATOM 1057 C C . TYR A 1 132 ? -16.587 -5.051 20.709 1.00 94.69 132 TYR A C 1
ATOM 1059 O O . TYR A 1 132 ? -16.353 -4.378 21.719 1.00 94.69 132 TYR A O 1
ATOM 1067 N N . SER A 1 133 ? -15.704 -5.228 19.734 1.00 94.94 133 SER A N 1
ATOM 1068 C CA . SER A 1 133 ? -14.452 -4.497 19.656 1.00 94.94 133 SER A CA 1
ATOM 1069 C C . SER A 1 133 ? -14.112 -4.224 18.203 1.00 94.94 133 SER A C 1
ATOM 1071 O O . SER A 1 133 ? -14.291 -5.099 17.360 1.00 94.94 133 SER A O 1
ATOM 1073 N N . ASN A 1 134 ? -13.656 -3.008 17.922 1.00 95.38 134 ASN A N 1
ATOM 1074 C CA . ASN A 1 134 ? -13.208 -2.618 16.595 1.00 95.38 134 ASN A CA 1
ATOM 1075 C C . ASN A 1 134 ? -12.139 -1.522 16.695 1.00 95.38 134 ASN A C 1
ATOM 1077 O O . ASN A 1 134 ? -12.075 -0.825 17.707 1.00 95.38 134 ASN A O 1
ATOM 1081 N N . VAL A 1 135 ? -11.321 -1.367 15.661 1.00 95.12 135 VAL A N 1
ATOM 1082 C CA . VAL A 1 135 ? -10.320 -0.303 15.532 1.00 95.12 135 VAL A CA 1
ATOM 1083 C C . VAL A 1 135 ? -10.726 0.613 14.384 1.00 95.12 135 VAL A C 1
ATOM 1085 O O . VAL A 1 135 ? -11.155 0.134 13.335 1.00 95.12 135 VAL A O 1
ATOM 1088 N N . HIS A 1 136 ? -10.582 1.919 14.593 1.00 95.75 136 HIS A N 1
ATOM 1089 C CA . HIS A 1 136 ? -10.957 2.969 13.650 1.00 95.75 136 HIS A CA 1
ATOM 1090 C C . HIS A 1 136 ? -9.765 3.855 13.308 1.00 95.75 136 HIS A C 1
ATOM 1092 O O . HIS A 1 136 ? -8.929 4.125 14.172 1.00 95.75 136 HIS A O 1
ATOM 1098 N N . ALA A 1 137 ? -9.725 4.322 12.061 1.00 95.00 137 ALA A N 1
ATOM 1099 C CA . ALA A 1 137 ? -8.780 5.325 11.593 1.00 95.00 137 ALA A CA 1
ATOM 1100 C C . ALA A 1 137 ? -9.481 6.689 11.503 1.00 95.00 137 ALA A C 1
ATOM 1102 O O . ALA A 1 137 ? -10.475 6.838 10.797 1.00 95.00 137 ALA A O 1
ATOM 1103 N N . ALA A 1 138 ? -8.959 7.685 12.210 1.00 95.19 138 ALA A N 1
ATOM 1104 C CA . ALA A 1 138 ? -9.437 9.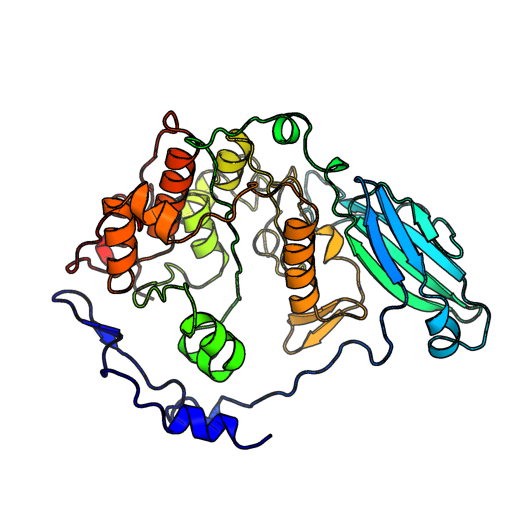063 12.205 1.00 95.19 138 ALA A CA 1
ATOM 1105 C C . ALA A 1 138 ? -8.680 9.885 11.151 1.00 95.19 138 ALA A C 1
ATOM 1107 O O . ALA A 1 138 ? -7.880 10.762 11.475 1.00 95.19 138 ALA A O 1
ATOM 1108 N N . ILE A 1 139 ? -8.861 9.557 9.871 1.00 94.38 139 ILE A N 1
ATOM 1109 C CA . ILE A 1 139 ? -8.153 10.255 8.791 1.00 94.38 139 ILE A CA 1
ATOM 1110 C C . ILE A 1 139 ? -8.653 11.698 8.716 1.00 94.38 139 ILE A C 1
ATOM 1112 O O . ILE A 1 139 ? -9.853 11.957 8.639 1.00 94.38 139 ILE A O 1
ATOM 1116 N N . SER A 1 140 ? -7.711 12.637 8.769 1.00 92.38 140 SER A N 1
ATOM 1117 C CA . SER A 1 140 ? -7.972 14.072 8.767 1.00 92.38 140 SER A CA 1
ATOM 1118 C C . SER A 1 140 ? -6.699 14.831 8.391 1.00 92.38 140 SER A C 1
ATOM 1120 O O . SER A 1 140 ? -5.591 14.388 8.712 1.00 92.38 140 SER A O 1
ATOM 1122 N N . SER A 1 141 ? -6.863 16.006 7.776 1.00 90.00 141 SER A N 1
ATOM 1123 C CA . SER A 1 141 ? -5.771 16.922 7.414 1.00 90.00 141 SER A CA 1
ATOM 1124 C C . SER A 1 141 ? -4.883 17.312 8.607 1.00 90.00 141 SER A C 1
ATOM 1126 O O . SER A 1 141 ? -3.706 17.606 8.429 1.00 90.00 141 SER A O 1
ATOM 1128 N N . ARG A 1 142 ? -5.401 17.236 9.842 1.00 90.56 142 ARG A N 1
ATOM 1129 C CA . ARG A 1 142 ? -4.638 17.524 11.070 1.00 90.56 142 ARG A CA 1
ATOM 1130 C C . ARG A 1 142 ? -3.463 16.576 11.319 1.00 90.56 142 ARG A C 1
ATOM 1132 O O . ARG A 1 142 ? -2.582 16.903 12.106 1.00 90.56 142 ARG A O 1
ATOM 1139 N N . HIS A 1 143 ? -3.488 15.391 10.709 1.00 92.25 143 HIS A N 1
ATOM 1140 C CA . HIS A 1 143 ? -2.415 14.401 10.807 1.00 92.25 143 HIS A CA 1
ATOM 1141 C C . HIS A 1 143 ? -1.350 14.592 9.718 1.00 92.25 143 HIS A C 1
ATOM 1143 O O . HIS A 1 143 ? -0.328 13.912 9.735 1.00 92.25 143 HIS A O 1
ATOM 1149 N N . VAL A 1 144 ? -1.566 15.523 8.784 1.00 92.56 144 VAL A N 1
ATOM 1150 C CA . VAL A 1 144 ? -0.612 15.857 7.727 1.00 92.56 144 VAL A CA 1
ATOM 1151 C C . VAL A 1 144 ? 0.360 16.926 8.240 1.00 92.56 144 VAL A C 1
ATOM 1153 O O . VAL A 1 144 ? -0.083 17.913 8.833 1.00 92.56 144 VAL A O 1
ATOM 1156 N N . PRO A 1 145 ? 1.677 16.798 7.989 1.00 92.19 145 PRO A N 1
ATOM 1157 C CA . PRO A 1 145 ? 2.630 17.855 8.303 1.00 92.19 145 PRO A CA 1
ATOM 1158 C C . PRO A 1 145 ? 2.236 19.202 7.681 1.00 92.19 145 PRO A C 1
ATOM 1160 O O . PRO A 1 145 ? 1.922 19.291 6.492 1.00 92.19 145 PRO A O 1
ATOM 1163 N N . GLU A 1 146 ? 2.315 20.279 8.467 1.00 90.50 146 GLU A N 1
ATOM 1164 C CA . GLU A 1 146 ? 1.909 21.625 8.036 1.00 90.50 146 GLU A CA 1
ATOM 1165 C C . GLU A 1 146 ? 2.678 22.104 6.788 1.00 90.50 146 GLU A C 1
ATOM 1167 O O . GLU A 1 146 ? 2.115 22.778 5.923 1.00 90.50 146 GLU A O 1
ATOM 1172 N N . SER A 1 147 ? 3.947 21.704 6.652 1.00 90.81 147 SER A N 1
ATOM 1173 C CA . SER A 1 147 ? 4.781 21.990 5.478 1.00 90.81 147 SER A CA 1
ATOM 1174 C C . SER A 1 147 ? 4.231 21.384 4.183 1.00 90.81 147 SER A C 1
ATOM 1176 O O . SER A 1 147 ? 4.362 22.001 3.127 1.00 90.81 147 SER A O 1
ATOM 1178 N N . LYS A 1 148 ? 3.593 20.208 4.256 1.00 90.69 148 LYS A N 1
ATOM 1179 C CA . LYS A 1 148 ? 2.955 19.539 3.113 1.00 90.69 148 LYS A CA 1
ATOM 1180 C C . LYS A 1 148 ? 1.588 20.155 2.809 1.00 90.69 148 LYS A C 1
ATOM 1182 O O . LYS A 1 148 ? 1.274 20.387 1.648 1.00 90.69 148 LYS A O 1
ATOM 1187 N N . MET A 1 149 ? 0.822 20.518 3.843 1.00 85.56 149 MET A N 1
ATOM 1188 C CA . MET A 1 149 ? -0.484 21.185 3.699 1.00 85.56 149 MET A CA 1
ATOM 1189 C C . MET A 1 149 ? -0.397 22.570 3.048 1.00 85.56 149 MET A C 1
ATOM 1191 O O . MET A 1 149 ? -1.273 22.947 2.277 1.00 85.56 149 MET A O 1
ATOM 1195 N N . LYS A 1 150 ? 0.647 23.345 3.364 1.00 83.88 150 LYS A N 1
ATOM 1196 C CA . LYS A 1 150 ? 0.853 24.698 2.816 1.00 83.88 150 LYS A CA 1
ATOM 1197 C C . LYS A 1 150 ? 1.526 24.709 1.444 1.00 83.88 150 LYS A C 1
ATOM 1199 O O . LYS A 1 150 ? 1.811 25.784 0.914 1.00 83.88 150 LYS A O 1
ATOM 1204 N N . ARG A 1 151 ? 1.850 23.540 0.890 1.00 81.38 151 ARG A N 1
ATOM 1205 C CA . ARG A 1 151 ? 2.555 23.455 -0.383 1.00 81.38 151 ARG A CA 1
ATOM 1206 C C . ARG A 1 151 ? 1.616 23.851 -1.518 1.00 81.38 151 ARG A C 1
ATOM 1208 O O . ARG A 1 151 ? 0.607 23.198 -1.762 1.00 81.38 151 ARG A O 1
ATOM 1215 N N . ASN A 1 152 ? 1.982 24.914 -2.226 1.00 75.94 152 ASN A N 1
ATOM 1216 C CA . ASN A 1 152 ? 1.249 25.369 -3.399 1.00 75.94 152 ASN A CA 1
ATOM 1217 C C . ASN A 1 152 ? 1.745 24.630 -4.640 1.00 75.94 152 ASN A C 1
ATOM 1219 O O . ASN A 1 152 ? 2.889 24.808 -5.057 1.00 75.94 152 ASN A O 1
ATOM 1223 N N . TRP A 1 153 ? 0.863 23.837 -5.234 1.00 76.38 153 TRP A N 1
ATOM 1224 C CA . TRP A 1 153 ? 1.070 23.224 -6.541 1.00 76.38 153 TRP A CA 1
ATOM 1225 C C . TRP A 1 153 ? 0.489 24.136 -7.626 1.00 76.38 153 TRP A C 1
ATOM 1227 O O . TRP A 1 153 ? -0.618 24.655 -7.477 1.00 76.38 153 TRP A O 1
ATOM 1237 N N . THR A 1 154 ? 1.233 24.365 -8.708 1.00 72.12 154 THR A N 1
ATOM 1238 C CA . THR A 1 154 ? 0.740 25.098 -9.888 1.00 72.12 154 THR A CA 1
ATOM 1239 C C . THR A 1 154 ? 0.177 24.118 -10.915 1.00 72.12 154 THR A C 1
ATOM 1241 O O . THR A 1 154 ? 0.478 22.930 -10.852 1.00 72.12 154 THR A O 1
ATOM 1244 N N . SER A 1 155 ? -0.597 24.579 -11.902 1.00 68.25 155 SER A N 1
ATOM 1245 C CA . SER A 1 155 ? -1.089 23.714 -12.992 1.00 68.25 155 SER A CA 1
ATOM 1246 C C . SER A 1 155 ? 0.033 23.004 -13.763 1.00 68.25 155 SER A C 1
ATOM 1248 O O . SER A 1 155 ? -0.180 21.911 -14.273 1.00 68.25 155 SER A O 1
ATOM 1250 N N . GLU A 1 156 ? 1.224 23.602 -13.821 1.00 67.56 156 GLU A N 1
ATOM 1251 C CA . GLU A 1 156 ? 2.415 23.043 -14.478 1.00 67.56 156 GLU A CA 1
ATOM 1252 C C . GLU A 1 156 ? 3.203 22.068 -13.589 1.00 67.56 156 GLU A C 1
ATOM 1254 O O . GLU A 1 156 ? 3.998 21.288 -14.098 1.00 67.56 156 GLU A O 1
ATOM 1259 N N . THR A 1 157 ? 3.001 22.113 -12.268 1.00 70.88 157 THR A N 1
ATOM 1260 C CA . THR A 1 157 ? 3.731 21.297 -11.277 1.00 70.88 157 THR A CA 1
ATOM 1261 C C . THR A 1 157 ? 2.800 20.412 -10.453 1.00 70.88 157 THR A C 1
ATOM 1263 O O . THR A 1 157 ? 3.208 19.865 -9.431 1.00 70.88 157 THR A O 1
ATOM 1266 N N . THR A 1 158 ? 1.531 20.291 -10.859 1.00 75.50 158 THR A N 1
ATOM 1267 C CA . THR A 1 158 ? 0.542 19.498 -10.126 1.00 75.50 158 THR A CA 1
ATOM 1268 C C . THR A 1 158 ? 0.963 18.029 -10.178 1.00 75.50 158 THR A C 1
ATOM 1270 O O . THR A 1 158 ? 1.041 17.465 -11.269 1.00 75.50 158 THR A O 1
ATOM 1273 N N . PRO A 1 159 ? 1.258 17.406 -9.026 1.00 78.31 159 PRO A N 1
ATOM 1274 C CA . PRO A 1 159 ? 1.778 16.052 -8.985 1.00 78.31 159 PRO A CA 1
ATOM 1275 C C . PRO A 1 159 ? 0.681 15.028 -9.271 1.00 78.31 159 PRO A C 1
ATOM 1277 O O . PRO A 1 159 ? -0.494 15.238 -8.959 1.00 78.31 159 PRO A O 1
ATOM 1280 N N . PHE A 1 160 ? 1.088 13.866 -9.775 1.00 82.00 160 PHE A N 1
ATOM 1281 C CA . PHE A 1 160 ? 0.212 12.704 -9.867 1.00 82.00 160 PHE A CA 1
ATOM 1282 C C . PHE A 1 160 ? -0.102 12.151 -8.476 1.00 82.00 160 PHE A C 1
ATOM 1284 O O . PHE A 1 160 ? 0.799 11.939 -7.670 1.00 82.00 160 PHE A O 1
ATOM 1291 N N . GLY A 1 161 ? -1.366 11.820 -8.212 1.00 85.94 161 GLY A N 1
ATOM 1292 C CA . GLY A 1 161 ? -1.690 10.910 -7.115 1.00 85.94 161 GLY A CA 1
ATOM 1293 C C . GLY A 1 161 ? -1.209 9.502 -7.465 1.00 85.94 161 GLY A C 1
ATOM 1294 O O . GLY A 1 161 ? -1.557 8.982 -8.524 1.00 85.94 161 GLY A O 1
ATOM 1295 N N . VAL A 1 162 ? -0.416 8.877 -6.595 1.00 90.50 162 VAL A N 1
ATOM 1296 C CA . VAL A 1 162 ? 0.116 7.528 -6.832 1.00 90.50 162 VAL A CA 1
ATOM 1297 C C . VAL A 1 162 ? -0.470 6.563 -5.808 1.00 90.50 162 VAL A C 1
ATOM 1299 O O . VAL A 1 162 ? -0.204 6.682 -4.615 1.00 90.50 162 VAL A O 1
ATOM 1302 N N . LEU A 1 163 ? -1.248 5.587 -6.280 1.00 92.31 163 LEU A N 1
ATO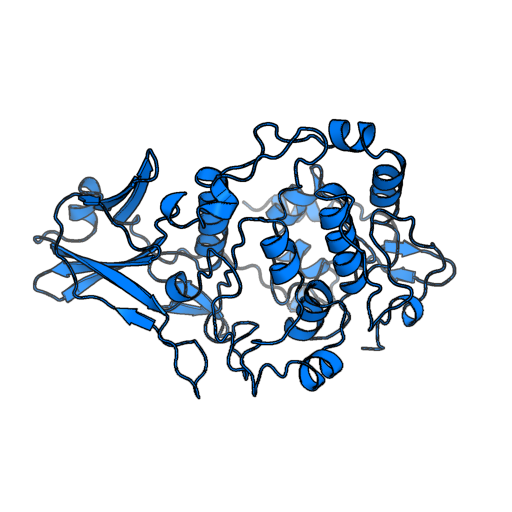M 1303 C CA . LEU A 1 163 ? -1.803 4.512 -5.460 1.00 92.31 163 LEU A CA 1
ATOM 1304 C C . LEU A 1 163 ? -1.212 3.168 -5.891 1.00 92.31 163 LEU A C 1
ATOM 1306 O O . LEU A 1 163 ? -1.381 2.743 -7.033 1.00 92.31 163 LEU A O 1
ATOM 1310 N N . PHE A 1 164 ? -0.572 2.477 -4.951 1.00 93.38 164 PHE A N 1
ATOM 1311 C CA . PHE A 1 164 ? -0.146 1.091 -5.121 1.00 93.38 164 PHE A CA 1
ATOM 1312 C C . PHE A 1 164 ? -1.106 0.160 -4.383 1.00 93.38 164 PHE A C 1
ATOM 1314 O O . PHE A 1 164 ? -1.227 0.236 -3.163 1.00 93.38 164 PHE A O 1
ATOM 1321 N N . VAL A 1 165 ? -1.750 -0.747 -5.121 1.00 92.94 165 VAL A N 1
ATOM 1322 C CA . VAL A 1 165 ? -2.530 -1.854 -4.551 1.00 92.94 165 VAL A CA 1
ATOM 1323 C C . VAL A 1 165 ? -1.779 -3.151 -4.820 1.00 92.94 165 VAL A C 1
ATOM 1325 O O . VAL A 1 165 ? -1.689 -3.603 -5.961 1.00 92.94 165 VAL A O 1
ATOM 1328 N N . GLY A 1 166 ? -1.205 -3.730 -3.768 1.00 91.81 166 GLY A N 1
ATOM 1329 C CA . GLY A 1 166 ? -0.545 -5.030 -3.825 1.00 91.81 166 GLY A CA 1
ATOM 1330 C C . GLY A 1 166 ? -1.516 -6.148 -3.459 1.00 91.81 166 GLY A C 1
ATOM 1331 O O . GLY A 1 166 ? -2.205 -6.052 -2.450 1.00 91.81 166 GLY A O 1
ATOM 1332 N N . ILE A 1 167 ? -1.550 -7.214 -4.260 1.00 91.81 167 ILE A N 1
ATOM 1333 C CA . ILE A 1 167 ? -2.234 -8.465 -3.914 1.00 91.81 167 ILE A CA 1
ATOM 1334 C C . ILE A 1 167 ? -1.163 -9.546 -3.843 1.00 91.81 167 ILE A C 1
ATOM 1336 O O . ILE A 1 167 ? -0.523 -9.856 -4.850 1.00 91.81 167 ILE A O 1
ATOM 1340 N N . ASP A 1 168 ? -0.932 -10.082 -2.648 1.00 89.00 168 ASP A N 1
ATOM 1341 C CA . ASP A 1 168 ? 0.133 -11.056 -2.433 1.00 89.00 168 ASP A CA 1
ATOM 1342 C C . ASP A 1 168 ? -0.223 -12.419 -3.058 1.00 89.00 168 ASP A C 1
ATOM 1344 O O . ASP A 1 168 ? -1.377 -12.855 -3.069 1.00 89.00 168 ASP A O 1
ATOM 1348 N N . SER A 1 169 ? 0.805 -13.095 -3.577 1.00 88.12 169 SER A N 1
ATOM 1349 C CA . SER A 1 169 ? 0.779 -14.504 -3.973 1.00 88.12 169 SER A CA 1
ATOM 1350 C C . SER A 1 169 ? -0.212 -14.858 -5.089 1.00 88.12 169 SER A C 1
ATOM 1352 O O . SER A 1 169 ? -0.595 -16.019 -5.249 1.00 88.12 169 SER A O 1
ATOM 1354 N N . ILE A 1 170 ? -0.595 -13.878 -5.915 1.00 90.50 170 ILE A N 1
ATOM 1355 C CA . ILE A 1 170 ? -1.484 -14.085 -7.059 1.00 90.50 170 ILE A CA 1
ATOM 1356 C C . ILE A 1 170 ? -0.733 -13.960 -8.390 1.00 90.50 170 ILE A C 1
ATOM 1358 O O . ILE A 1 170 ? -0.035 -12.985 -8.654 1.00 90.50 170 ILE A O 1
ATOM 1362 N N . SER A 1 171 ? -0.884 -14.956 -9.265 1.00 91.00 171 SER A N 1
ATOM 1363 C CA . SER A 1 171 ? -0.474 -14.839 -10.669 1.00 91.00 171 SER A CA 1
ATOM 1364 C C . SER A 1 171 ? -1.602 -14.243 -11.510 1.00 91.00 171 SER A C 1
ATOM 1366 O O . SER A 1 171 ? -2.770 -14.310 -11.122 1.00 91.00 171 SER A O 1
ATOM 1368 N N . LYS A 1 172 ? -1.286 -13.741 -12.711 1.00 89.56 172 LYS A N 1
ATOM 1369 C CA . LYS A 1 172 ? -2.292 -13.263 -13.676 1.00 89.56 172 LYS A CA 1
ATOM 1370 C C . LYS A 1 172 ? -3.403 -14.288 -13.919 1.00 89.56 172 LYS A C 1
ATOM 1372 O O . LYS A 1 172 ? -4.580 -13.954 -13.833 1.00 89.56 172 LYS A O 1
ATOM 1377 N N . MET A 1 173 ? -3.039 -15.546 -14.164 1.00 90.25 173 MET A N 1
ATOM 1378 C CA . MET A 1 173 ? -4.017 -16.621 -14.360 1.00 90.25 173 MET A CA 1
ATOM 1379 C C . MET A 1 173 ? -4.847 -16.882 -13.099 1.00 90.25 173 MET A C 1
ATOM 1381 O O . MET A 1 173 ? -6.041 -17.155 -13.189 1.00 90.25 173 MET A O 1
ATOM 1385 N N . ASN A 1 174 ? -4.239 -16.787 -11.912 1.00 91.81 174 ASN A N 1
ATOM 1386 C CA . ASN A 1 174 ? -4.977 -16.986 -10.671 1.00 91.81 174 ASN A CA 1
ATOM 1387 C C . ASN A 1 174 ? -5.964 -15.846 -10.398 1.00 91.81 174 ASN A C 1
ATOM 1389 O O . ASN A 1 174 ? -7.074 -16.132 -9.971 1.00 91.81 174 ASN A O 1
ATOM 1393 N N . LEU A 1 175 ? -5.614 -14.599 -10.735 1.00 92.12 175 LEU A N 1
ATOM 1394 C CA . LEU A 1 175 ? -6.513 -13.442 -10.658 1.00 92.12 175 LEU A CA 1
ATOM 1395 C C . LEU A 1 175 ? -7.780 -13.650 -11.497 1.00 92.12 175 LEU A C 1
ATOM 1397 O O . LEU A 1 175 ? -8.880 -13.399 -11.008 1.00 92.12 175 LEU A O 1
ATOM 1401 N N . VAL A 1 176 ? -7.640 -14.169 -12.723 1.00 91.50 176 VAL A N 1
ATOM 1402 C CA . VAL A 1 176 ? -8.786 -14.503 -13.589 1.00 91.50 176 VAL A CA 1
ATOM 1403 C C . VAL A 1 176 ? -9.711 -15.522 -12.913 1.00 91.50 176 VAL A C 1
ATOM 1405 O O . VAL A 1 176 ? -10.930 -15.361 -12.936 1.00 91.50 176 VAL A O 1
ATOM 1408 N N . ARG A 1 177 ? -9.144 -16.561 -12.285 1.00 91.12 177 ARG A N 1
ATOM 1409 C CA . ARG A 1 177 ? -9.922 -17.626 -11.634 1.00 91.12 177 ARG A CA 1
ATOM 1410 C C . ARG A 1 177 ? -10.599 -17.178 -10.338 1.00 91.12 177 ARG A C 1
ATOM 1412 O O . ARG A 1 177 ? -11.772 -17.480 -10.126 1.00 91.12 177 ARG A O 1
ATOM 1419 N N . THR A 1 178 ? -9.860 -16.520 -9.445 1.00 90.50 178 THR A N 1
ATOM 1420 C CA . THR A 1 178 ? -10.309 -16.242 -8.070 1.00 90.50 178 THR A CA 1
ATOM 1421 C C . THR A 1 178 ? -11.001 -14.890 -7.932 1.00 90.50 178 THR A C 1
ATOM 1423 O O . THR A 1 178 ? -11.831 -14.724 -7.040 1.00 90.50 178 THR A O 1
ATOM 1426 N N . MET A 1 179 ? -10.716 -13.935 -8.823 1.00 92.12 179 MET A N 1
ATOM 1427 C CA . MET A 1 179 ? -11.256 -12.572 -8.779 1.00 92.12 179 MET A CA 1
ATOM 1428 C C . MET A 1 179 ? -11.819 -12.125 -10.145 1.00 92.12 179 MET A C 1
ATOM 1430 O O . MET A 1 179 ? -11.491 -11.033 -10.615 1.00 92.12 179 MET A O 1
ATOM 1434 N N . PRO A 1 180 ? -12.713 -12.905 -10.790 1.00 90.62 180 PRO A N 1
ATOM 1435 C CA . PRO A 1 180 ? -13.174 -12.624 -12.154 1.00 90.62 180 PRO A CA 1
ATOM 1436 C C . PRO A 1 180 ? -13.870 -11.263 -12.284 1.00 90.62 180 PRO A C 1
ATOM 1438 O O . PRO A 1 180 ? -13.668 -10.555 -13.262 1.00 90.62 180 PRO A O 1
ATOM 1441 N N . LYS A 1 181 ? -14.634 -10.838 -11.267 1.00 91.50 181 LYS A N 1
ATOM 1442 C CA . LYS A 1 181 ? -15.271 -9.509 -11.257 1.00 91.50 181 LYS A CA 1
ATOM 1443 C C . LYS A 1 181 ? -14.245 -8.374 -11.237 1.00 91.50 181 LYS A C 1
ATOM 1445 O O . LYS A 1 181 ? -14.436 -7.373 -11.918 1.00 91.50 181 LYS A O 1
ATOM 1450 N N . THR A 1 182 ? -13.169 -8.533 -10.466 1.00 91.56 182 THR A N 1
ATOM 1451 C CA . THR A 1 182 ? -12.072 -7.560 -10.407 1.00 91.56 182 THR A CA 1
ATOM 1452 C C . THR A 1 182 ? -11.312 -7.533 -11.726 1.00 91.56 182 THR A C 1
ATOM 1454 O O . THR A 1 182 ? -11.020 -6.459 -12.236 1.00 91.56 182 THR A O 1
ATOM 1457 N N . TYR A 1 183 ? -11.040 -8.699 -12.314 1.00 91.50 183 TYR A N 1
ATOM 1458 C CA . TYR A 1 183 ? -10.384 -8.793 -13.615 1.00 91.50 183 TYR A CA 1
ATOM 1459 C C . TYR A 1 183 ? -11.183 -8.081 -14.719 1.00 91.50 183 TYR A C 1
ATOM 1461 O O . TYR A 1 183 ? -10.622 -7.258 -15.441 1.00 91.50 183 TYR A O 1
ATOM 1469 N N . GLU A 1 184 ? -12.495 -8.319 -14.802 1.00 89.69 184 GLU A N 1
ATOM 1470 C CA . GLU A 1 184 ? -13.371 -7.630 -15.761 1.00 89.69 184 GLU A CA 1
ATOM 1471 C C . GLU A 1 184 ? -13.447 -6.121 -15.505 1.00 89.69 184 GLU A C 1
ATOM 1473 O O . GLU A 1 184 ? -13.383 -5.324 -16.440 1.00 89.69 184 GLU A O 1
ATOM 1478 N N . PHE A 1 185 ? -13.518 -5.709 -14.236 1.00 90.25 185 PHE A N 1
ATOM 1479 C CA . PHE A 1 185 ? -13.488 -4.294 -13.865 1.00 90.25 185 PHE A CA 1
ATOM 1480 C C . PHE A 1 185 ? -12.218 -3.591 -14.362 1.00 90.25 185 PHE A C 1
ATOM 1482 O O . PHE A 1 185 ? -12.307 -2.483 -14.890 1.00 90.25 185 PHE A O 1
ATOM 1489 N N . LEU A 1 186 ? -11.054 -4.231 -14.208 1.00 89.25 186 LEU A N 1
ATOM 1490 C CA . LEU A 1 186 ? -9.776 -3.690 -14.671 1.00 89.25 186 LEU A CA 1
ATOM 1491 C C . LEU A 1 186 ? -9.723 -3.639 -16.202 1.00 89.25 186 LEU A C 1
ATOM 1493 O O . LEU A 1 186 ? -9.297 -2.642 -16.767 1.00 89.25 186 LEU A O 1
ATOM 1497 N N . ARG A 1 187 ? -10.205 -4.675 -16.894 1.00 83.19 187 ARG A N 1
ATOM 1498 C CA . ARG A 1 187 ? -10.189 -4.722 -18.364 1.00 83.19 187 ARG A CA 1
ATOM 1499 C C . ARG A 1 187 ? -11.160 -3.768 -19.050 1.00 83.19 187 ARG A C 1
ATOM 1501 O O . ARG A 1 187 ? -10.902 -3.367 -20.180 1.00 83.19 187 ARG A O 1
ATOM 1508 N N . GLY A 1 188 ? -12.288 -3.461 -18.417 1.00 69.69 188 GLY A N 1
ATOM 1509 C CA . GLY A 1 188 ? -13.355 -2.651 -19.005 1.00 69.69 188 GLY A CA 1
ATOM 1510 C C . GLY A 1 188 ? -13.151 -1.136 -18.910 1.00 69.69 188 GLY A C 1
ATOM 1511 O O . GLY A 1 188 ? -14.110 -0.400 -19.136 1.00 69.69 188 GLY A O 1
ATOM 1512 N N . ARG A 1 189 ? -11.969 -0.657 -18.501 1.00 71.50 189 ARG A N 1
ATOM 1513 C CA . ARG A 1 189 ? -11.690 0.757 -18.188 1.00 71.50 189 ARG A CA 1
ATOM 1514 C C . ARG A 1 189 ? -10.275 1.164 -18.612 1.00 71.50 189 ARG A C 1
ATOM 1516 O O . ARG A 1 189 ? -9.551 0.381 -19.212 1.00 71.50 189 ARG A O 1
ATOM 1523 N N . ASP A 1 190 ? -9.888 2.376 -18.229 1.00 79.06 190 ASP A N 1
ATOM 1524 C CA . ASP A 1 190 ? -8.598 3.042 -18.455 1.00 79.06 190 ASP A CA 1
ATOM 1525 C C . ASP A 1 190 ? -7.389 2.408 -17.716 1.00 79.06 190 ASP A C 1
ATOM 1527 O O . ASP A 1 190 ? -6.440 3.101 -17.350 1.00 79.06 190 ASP A O 1
ATOM 1531 N N . PHE A 1 191 ? -7.400 1.089 -17.479 1.00 85.69 191 PHE A N 1
ATOM 1532 C CA . PHE A 1 191 ? -6.249 0.352 -16.949 1.00 85.69 191 PHE A CA 1
ATOM 1533 C C . PHE A 1 191 ? -5.502 -0.371 -18.069 1.00 85.69 191 PHE A C 1
ATOM 1535 O O . PHE A 1 191 ? -6.097 -1.003 -18.941 1.00 85.69 191 PHE A O 1
ATOM 1542 N N . TYR A 1 192 ? -4.173 -0.354 -17.988 1.00 86.69 192 TYR A N 1
ATOM 1543 C CA . TYR A 1 192 ? -3.300 -0.995 -18.966 1.00 86.69 192 TYR A CA 1
ATOM 1544 C C . TYR A 1 192 ? -2.635 -2.238 -18.369 1.00 86.69 192 TYR A C 1
ATOM 1546 O O . TYR A 1 192 ? -1.877 -2.166 -17.404 1.00 86.69 192 TYR A O 1
ATOM 1554 N N . ASP A 1 193 ? -2.925 -3.397 -18.961 1.00 88.88 193 ASP A N 1
ATOM 1555 C CA . ASP A 1 193 ? -2.334 -4.691 -18.602 1.00 88.88 193 ASP A CA 1
ATOM 1556 C C . ASP A 1 193 ? -0.907 -4.784 -19.153 1.00 88.88 193 ASP A C 1
ATOM 1558 O O . ASP A 1 193 ? -0.711 -5.004 -20.351 1.00 88.88 193 ASP A O 1
ATOM 1562 N N . LEU A 1 194 ? 0.091 -4.620 -18.278 1.00 92.75 194 LEU A N 1
ATOM 1563 C CA . LEU A 1 194 ? 1.500 -4.839 -18.604 1.00 92.75 194 LEU A CA 1
ATOM 1564 C C . LEU A 1 194 ? 1.752 -6.337 -18.835 1.00 92.75 194 LEU A C 1
ATOM 1566 O O . LEU A 1 194 ? 2.193 -7.062 -17.944 1.00 92.75 194 LEU A O 1
ATOM 1570 N N . LYS A 1 195 ? 1.476 -6.815 -20.051 1.00 90.94 195 LYS A N 1
ATOM 1571 C CA . LYS A 1 195 ? 1.454 -8.250 -20.375 1.00 90.94 195 LYS A CA 1
ATOM 1572 C C . LYS A 1 195 ? 2.801 -8.942 -20.181 1.00 90.94 195 LYS A C 1
ATOM 1574 O O . LYS A 1 195 ? 2.821 -10.143 -19.926 1.00 90.94 195 LYS A O 1
ATOM 1579 N N . GLY A 1 196 ? 3.897 -8.200 -20.335 1.00 91.69 196 GLY A N 1
ATOM 1580 C CA . GLY A 1 196 ? 5.261 -8.676 -20.118 1.00 91.69 196 GLY A CA 1
ATOM 1581 C C . GLY A 1 196 ? 5.825 -8.374 -18.731 1.00 91.69 196 GLY A C 1
ATOM 1582 O O . GLY A 1 196 ? 7.008 -8.620 -18.513 1.00 91.69 196 GLY A O 1
ATOM 1583 N N . TYR A 1 197 ? 5.035 -7.830 -17.799 1.00 93.88 197 TYR A N 1
ATOM 1584 C CA . TYR A 1 197 ? 5.531 -7.523 -16.460 1.00 93.88 197 TYR A CA 1
ATOM 1585 C C . TYR A 1 197 ? 5.903 -8.800 -15.707 1.00 93.88 197 TYR A C 1
ATOM 1587 O O . TYR A 1 197 ? 5.066 -9.678 -15.491 1.00 93.88 197 TYR A O 1
ATOM 1595 N N . THR A 1 198 ? 7.162 -8.890 -15.289 1.00 92.44 198 THR A N 1
ATOM 1596 C CA . THR A 1 198 ? 7.714 -10.077 -14.634 1.00 92.44 198 THR A CA 1
ATOM 1597 C C . THR A 1 198 ? 8.404 -9.695 -13.329 1.00 92.44 198 THR A C 1
ATOM 1599 O O . THR A 1 198 ? 9.193 -8.750 -13.276 1.00 92.44 198 THR A O 1
ATOM 1602 N N . LYS A 1 199 ? 8.099 -10.441 -12.260 1.00 92.56 199 LYS A N 1
ATOM 1603 C CA . LYS A 1 199 ? 8.764 -10.312 -10.957 1.00 92.56 199 LYS A CA 1
ATOM 1604 C C . LYS A 1 199 ? 10.255 -10.667 -11.092 1.00 92.56 199 LYS A C 1
ATOM 1606 O O . LYS A 1 199 ? 10.601 -11.535 -11.882 1.00 92.56 199 LYS A O 1
ATOM 1611 N N . ILE A 1 200 ? 11.125 -10.025 -10.317 1.00 92.31 200 ILE A N 1
ATOM 1612 C CA . ILE A 1 200 ? 12.577 -10.300 -10.313 1.00 92.31 200 ILE A CA 1
ATOM 1613 C C . ILE A 1 200 ? 13.015 -11.265 -9.202 1.00 92.31 200 ILE A C 1
ATOM 1615 O O . ILE A 1 200 ? 14.195 -11.566 -9.057 1.00 92.31 200 ILE A O 1
ATOM 1619 N N . GLY A 1 201 ? 12.090 -11.668 -8.336 1.00 90.12 201 GLY A N 1
ATOM 1620 C CA . GLY A 1 201 ? 12.380 -12.552 -7.216 1.00 90.12 201 GLY A CA 1
ATOM 1621 C C . GLY A 1 201 ? 11.127 -13.247 -6.718 1.00 90.12 201 GLY A C 1
ATOM 1622 O O . GLY A 1 201 ? 10.009 -12.850 -7.052 1.00 90.12 201 GLY A O 1
ATOM 1623 N N . ASP A 1 202 ? 11.302 -14.289 -5.911 1.00 87.44 202 ASP A N 1
ATOM 1624 C CA . ASP A 1 202 ? 10.171 -15.144 -5.559 1.00 87.44 202 ASP A CA 1
ATOM 1625 C C . ASP A 1 202 ? 9.185 -14.512 -4.594 1.00 87.44 202 ASP A C 1
ATOM 1627 O O . ASP A 1 202 ? 7.978 -14.576 -4.830 1.00 87.44 202 ASP A O 1
ATOM 1631 N N . ASN A 1 203 ? 9.719 -13.887 -3.548 1.00 90.19 203 ASN A N 1
ATOM 1632 C CA . ASN A 1 203 ? 8.955 -13.322 -2.445 1.00 90.19 203 ASN A CA 1
ATOM 1633 C C . ASN A 1 203 ? 8.618 -11.842 -2.677 1.00 90.19 203 ASN A C 1
ATOM 1635 O O . ASN A 1 203 ? 9.217 -11.161 -3.510 1.00 90.19 203 ASN A O 1
ATOM 1639 N N . THR A 1 204 ? 7.714 -11.302 -1.867 1.00 91.94 204 THR A N 1
ATOM 1640 C CA . THR A 1 204 ? 7.267 -9.903 -1.953 1.00 91.94 204 THR A CA 1
ATOM 1641 C C . THR A 1 204 ? 8.409 -8.904 -1.728 1.00 91.94 204 THR A C 1
ATOM 1643 O O . THR A 1 204 ? 8.570 -7.959 -2.498 1.00 91.94 204 THR A O 1
ATOM 1646 N N . PHE A 1 205 ? 9.271 -9.151 -0.732 1.00 92.81 205 PHE A N 1
ATOM 1647 C CA . PHE A 1 205 ? 10.361 -8.239 -0.357 1.00 92.81 205 PHE A CA 1
ATOM 1648 C C . PHE A 1 205 ? 11.323 -7.865 -1.507 1.00 92.81 205 PHE A C 1
ATOM 1650 O O . PHE A 1 205 ? 11.490 -6.671 -1.736 1.00 92.81 205 PHE A O 1
ATOM 1657 N N . PRO A 1 206 ? 11.958 -8.798 -2.253 1.00 93.88 206 PRO A N 1
ATOM 1658 C CA . PRO A 1 206 ? 12.867 -8.421 -3.342 1.00 93.88 206 PRO A CA 1
ATOM 1659 C C . PRO A 1 206 ? 12.188 -7.585 -4.435 1.00 93.88 206 PRO A C 1
ATOM 1661 O O . PRO A 1 206 ? 12.798 -6.649 -4.945 1.00 93.88 206 PRO A O 1
ATOM 1664 N N . ASN A 1 207 ? 10.925 -7.874 -4.759 1.00 94.88 207 ASN A N 1
ATOM 1665 C CA . ASN A 1 207 ? 10.183 -7.136 -5.780 1.00 94.88 207 ASN A CA 1
ATOM 1666 C C . ASN A 1 207 ? 9.805 -5.730 -5.312 1.00 94.88 207 ASN A C 1
ATOM 1668 O O . ASN A 1 207 ? 10.040 -4.762 -6.032 1.00 94.88 207 ASN A O 1
ATOM 1672 N N . LEU A 1 208 ? 9.268 -5.600 -4.094 1.00 95.12 208 LEU A N 1
ATOM 1673 C CA . LEU A 1 208 ? 8.916 -4.290 -3.555 1.00 95.12 208 LEU A CA 1
ATOM 1674 C C . LEU A 1 208 ? 10.166 -3.432 -3.339 1.00 95.12 208 LEU A C 1
ATOM 1676 O O . LEU A 1 208 ? 10.169 -2.259 -3.694 1.00 95.12 208 LEU A O 1
ATOM 1680 N N . MET A 1 209 ? 11.257 -4.008 -2.829 1.00 94.50 209 MET A N 1
ATOM 1681 C CA . MET A 1 209 ? 12.503 -3.263 -2.644 1.00 94.50 209 MET A CA 1
ATOM 1682 C C . MET A 1 209 ? 13.127 -2.816 -3.965 1.00 94.50 209 MET A C 1
ATOM 1684 O O . MET A 1 209 ? 13.711 -1.734 -4.008 1.00 94.50 209 MET A O 1
ATOM 1688 N N . ALA A 1 210 ? 12.963 -3.573 -5.050 1.00 96.31 210 ALA A N 1
ATOM 1689 C CA . ALA A 1 210 ? 13.359 -3.113 -6.376 1.00 96.31 210 ALA A CA 1
ATOM 1690 C C . ALA A 1 210 ? 12.573 -1.874 -6.820 1.00 96.31 210 ALA A C 1
ATOM 1692 O O . ALA A 1 210 ? 13.190 -0.920 -7.289 1.00 96.31 210 ALA A O 1
ATOM 1693 N N . ILE A 1 211 ? 11.253 -1.842 -6.592 1.00 96.88 211 ILE A N 1
ATOM 1694 C CA . ILE A 1 211 ? 10.414 -0.658 -6.855 1.00 96.88 211 ILE A CA 1
ATOM 1695 C C . ILE A 1 211 ? 10.838 0.516 -5.965 1.00 96.88 211 ILE A C 1
ATOM 1697 O O . ILE A 1 211 ? 10.994 1.641 -6.437 1.00 96.88 211 ILE A O 1
ATOM 1701 N N . LEU A 1 212 ? 11.044 0.267 -4.671 1.00 95.44 212 LEU A N 1
ATOM 1702 C CA . LEU A 1 212 ? 11.313 1.322 -3.699 1.00 95.44 212 LEU A CA 1
ATOM 1703 C C . LEU A 1 212 ? 12.740 1.859 -3.771 1.00 95.44 212 LEU A C 1
ATOM 1705 O O . LEU A 1 212 ? 12.939 3.016 -3.450 1.00 95.44 212 LEU A O 1
ATOM 1709 N N . THR A 1 213 ? 13.740 1.080 -4.173 1.00 95.44 213 THR A N 1
ATOM 1710 C CA . THR A 1 213 ? 15.150 1.512 -4.061 1.00 95.44 213 THR A CA 1
ATOM 1711 C C . THR A 1 213 ? 15.939 1.421 -5.357 1.00 95.44 213 THR A C 1
ATOM 1713 O O . THR A 1 213 ? 17.062 1.917 -5.420 1.00 95.44 213 THR A O 1
ATOM 1716 N N . GLY A 1 214 ? 15.405 0.757 -6.386 1.00 95.75 214 GLY A N 1
ATOM 1717 C CA . GLY A 1 214 ? 16.151 0.479 -7.612 1.00 95.75 214 GLY A CA 1
ATOM 1718 C C . GLY A 1 214 ? 17.322 -0.489 -7.406 1.00 95.75 214 GLY A C 1
ATOM 1719 O O . GLY A 1 214 ? 18.204 -0.562 -8.267 1.00 95.75 214 GLY A O 1
ATOM 1720 N N . LYS A 1 215 ? 17.357 -1.205 -6.274 1.00 94.75 215 LYS A N 1
ATOM 1721 C CA . LYS A 1 215 ? 18.418 -2.136 -5.863 1.00 94.75 215 LYS A CA 1
ATOM 1722 C C . LYS A 1 215 ? 17.880 -3.561 -5.753 1.00 94.75 215 LYS A C 1
ATOM 1724 O O . LYS A 1 215 ? 16.694 -3.783 -5.514 1.00 94.75 215 LYS A O 1
ATOM 1729 N N . THR A 1 216 ? 18.775 -4.533 -5.885 1.00 93.62 216 THR A N 1
ATOM 1730 C CA . THR A 1 216 ? 18.496 -5.927 -5.524 1.00 93.62 216 THR A CA 1
ATOM 1731 C C . THR A 1 216 ? 18.370 -6.066 -4.008 1.00 93.62 216 THR A C 1
ATOM 1733 O O . THR A 1 216 ? 18.857 -5.232 -3.241 1.00 93.62 216 THR A O 1
ATOM 1736 N N . TRP A 1 217 ? 17.756 -7.155 -3.548 1.00 90.50 217 TRP A N 1
ATOM 1737 C CA . TRP A 1 217 ? 17.650 -7.408 -2.114 1.00 90.50 217 TRP A CA 1
ATOM 1738 C C . TRP A 1 217 ? 19.029 -7.557 -1.449 1.00 90.50 217 TRP A C 1
ATOM 1740 O O . TRP A 1 217 ? 19.212 -7.041 -0.354 1.00 90.50 217 TRP A O 1
ATOM 1750 N N . THR A 1 218 ? 20.024 -8.170 -2.098 1.00 92.62 218 THR A N 1
ATOM 1751 C CA . THR A 1 218 ? 21.389 -8.288 -1.549 1.00 92.62 218 THR A CA 1
ATOM 1752 C C . THR A 1 218 ? 22.027 -6.918 -1.322 1.00 92.62 218 THR A C 1
ATOM 1754 O O . THR A 1 218 ? 22.486 -6.638 -0.217 1.00 92.62 218 THR A O 1
ATOM 1757 N N . GLN A 1 219 ? 21.939 -6.018 -2.304 1.00 93.25 219 GLN A N 1
ATOM 1758 C CA . GLN A 1 219 ? 22.411 -4.633 -2.181 1.00 93.25 219 GLN A CA 1
ATOM 1759 C C . GLN A 1 219 ? 21.692 -3.865 -1.059 1.00 93.25 219 GLN A C 1
ATOM 1761 O O . GLN A 1 219 ? 22.317 -3.073 -0.354 1.00 93.25 219 GLN A O 1
ATOM 1766 N N . VAL A 1 220 ? 20.390 -4.103 -0.860 1.00 92.75 220 VAL A N 1
ATOM 1767 C CA . VAL A 1 220 ? 19.641 -3.537 0.277 1.00 92.75 220 VAL A CA 1
ATOM 1768 C C . VAL A 1 220 ? 20.201 -4.043 1.607 1.00 92.75 220 VAL A C 1
ATOM 1770 O O . VAL A 1 220 ? 20.412 -3.245 2.517 1.00 92.75 220 VAL A O 1
ATOM 1773 N N . TYR A 1 221 ? 20.484 -5.343 1.732 1.00 92.31 221 TYR A N 1
ATOM 1774 C CA . TYR A 1 221 ? 21.067 -5.908 2.955 1.00 92.31 221 TYR A CA 1
ATOM 1775 C C . TYR A 1 221 ? 22.490 -5.404 3.229 1.00 92.31 221 TYR A C 1
ATOM 1777 O O . TYR A 1 221 ? 22.869 -5.268 4.389 1.00 92.31 221 TYR A O 1
ATOM 1785 N N . GLU A 1 222 ? 23.268 -5.099 2.194 1.00 91.81 222 GLU A N 1
ATOM 1786 C CA . GLU A 1 222 ? 24.609 -4.528 2.340 1.00 91.81 222 GLU A CA 1
ATOM 1787 C C . GLU A 1 222 ? 24.576 -3.064 2.796 1.00 91.81 222 GLU A C 1
ATOM 1789 O O . GLU A 1 222 ? 25.368 -2.666 3.649 1.00 91.81 222 GLU A O 1
ATOM 1794 N N . GLN A 1 223 ? 23.661 -2.260 2.246 1.00 87.19 223 GLN A N 1
ATOM 1795 C CA . GLN A 1 223 ? 23.651 -0.807 2.453 1.00 87.19 223 GLN A CA 1
ATOM 1796 C C . GLN A 1 223 ? 22.787 -0.378 3.638 1.00 87.19 223 GLN A C 1
ATOM 1798 O O . GLN A 1 223 ? 23.154 0.523 4.392 1.00 87.19 223 GLN A O 1
ATOM 1803 N N . CYS A 1 224 ? 21.633 -1.014 3.817 1.00 87.38 224 CYS A N 1
ATOM 1804 C CA . CYS A 1 224 ? 20.642 -0.595 4.794 1.00 87.38 224 CYS A CA 1
ATOM 1805 C C . CYS A 1 224 ? 19.900 -1.798 5.399 1.00 87.38 224 CYS A C 1
ATOM 1807 O O . CYS A 1 224 ? 18.671 -1.855 5.444 1.00 87.38 224 CYS A O 1
ATOM 1809 N N . ASP A 1 225 ? 20.695 -2.755 5.902 1.00 89.31 225 ASP A N 1
ATOM 1810 C CA . ASP A 1 225 ? 20.263 -4.039 6.465 1.00 89.31 225 ASP A CA 1
ATOM 1811 C C . ASP A 1 225 ? 18.988 -3.922 7.334 1.00 89.31 225 ASP A C 1
ATOM 1813 O O . ASP A 1 225 ? 19.046 -3.414 8.467 1.00 89.31 225 ASP A O 1
ATOM 1817 N N . PRO A 1 226 ? 17.839 -4.447 6.864 1.00 86.44 226 PRO A N 1
ATOM 1818 C CA . PRO A 1 226 ? 16.571 -4.345 7.581 1.00 86.44 226 PRO A CA 1
ATOM 1819 C C . PRO A 1 226 ? 16.537 -5.182 8.871 1.00 86.44 226 PRO A C 1
ATOM 1821 O O . PRO A 1 226 ? 15.659 -4.987 9.715 1.00 86.44 226 PRO A O 1
ATOM 1824 N N . LYS A 1 227 ? 17.486 -6.110 9.067 1.00 87.19 227 LYS A N 1
ATOM 1825 C CA . LYS A 1 227 ? 17.627 -6.883 10.312 1.00 87.19 227 LYS A CA 1
ATOM 1826 C C . LYS A 1 227 ? 18.456 -6.155 11.363 1.00 87.19 227 LYS A C 1
ATOM 1828 O O . LYS A 1 227 ? 18.270 -6.397 12.557 1.00 87.19 227 LYS A O 1
ATOM 1833 N N . LYS A 1 228 ? 19.379 -5.284 10.955 1.00 85.88 228 LYS A N 1
ATOM 1834 C CA . LYS A 1 228 ? 20.270 -4.576 11.889 1.00 85.88 228 LYS A CA 1
ATOM 1835 C C . LYS A 1 228 ? 19.772 -3.175 12.190 1.00 85.88 228 LYS A C 1
ATOM 1837 O O . LYS A 1 228 ? 19.624 -2.837 13.360 1.00 85.88 228 LYS A O 1
ATOM 1842 N N . ASN A 1 229 ? 19.436 -2.421 11.148 1.00 83.75 229 ASN A N 1
ATOM 1843 C CA . ASN A 1 229 ? 19.309 -0.969 11.221 1.00 83.75 229 ASN A CA 1
ATOM 1844 C C . ASN A 1 229 ? 17.874 -0.475 11.038 1.00 83.75 229 ASN A C 1
ATOM 1846 O O . ASN A 1 229 ? 17.683 0.716 10.823 1.00 83.75 229 ASN A O 1
ATOM 1850 N N . LYS A 1 230 ? 16.865 -1.356 11.095 1.00 85.69 230 LYS A N 1
ATOM 1851 C CA . LYS A 1 230 ? 15.444 -0.978 10.995 1.00 85.69 230 LYS A CA 1
ATOM 1852 C C . LYS A 1 230 ? 15.127 -0.049 9.816 1.00 85.69 230 LYS A C 1
ATOM 1854 O O . LYS A 1 230 ? 14.449 0.962 9.977 1.00 85.69 230 LYS A O 1
ATOM 1859 N N . MET A 1 231 ? 15.726 -0.328 8.659 1.00 86.50 231 MET A N 1
ATOM 1860 C CA . MET A 1 231 ? 15.533 0.452 7.429 1.00 86.50 231 MET A CA 1
ATOM 1861 C C . MET A 1 231 ? 15.918 1.949 7.550 1.00 86.50 231 MET A C 1
ATOM 1863 O O . MET A 1 231 ? 15.647 2.709 6.633 1.00 86.50 231 MET A O 1
ATOM 1867 N N . SER A 1 232 ? 16.595 2.378 8.629 1.00 77.81 232 SER A N 1
ATOM 1868 C CA . SER A 1 232 ? 16.815 3.801 8.979 1.00 77.81 232 SER A CA 1
ATOM 1869 C C . SER A 1 232 ? 17.698 4.586 7.999 1.00 77.81 232 SER A C 1
ATOM 1871 O O . SER A 1 232 ? 17.781 5.800 8.109 1.00 77.81 232 SER A O 1
ATOM 1873 N N . ASN A 1 233 ? 18.372 3.897 7.071 1.00 76.81 233 ASN A N 1
ATOM 1874 C CA . ASN A 1 233 ? 19.325 4.470 6.113 1.00 76.81 233 ASN A CA 1
ATOM 1875 C C . ASN A 1 233 ? 19.048 4.010 4.671 1.00 76.81 233 ASN A C 1
ATOM 1877 O O . ASN A 1 233 ? 19.969 3.957 3.854 1.00 76.81 233 ASN A O 1
ATOM 1881 N N . CYS A 1 234 ? 17.831 3.565 4.359 1.00 86.69 234 CYS A N 1
ATOM 1882 C CA . CYS A 1 234 ? 17.506 3.224 2.980 1.00 86.69 234 CYS A CA 1
ATOM 1883 C C . CYS A 1 234 ? 17.023 4.464 2.243 1.00 86.69 234 CYS A C 1
ATOM 1885 O O . CYS A 1 234 ? 16.024 5.034 2.646 1.00 86.69 234 CYS A O 1
ATOM 1887 N N . ASP A 1 235 ? 17.695 4.828 1.151 1.00 90.00 235 ASP A N 1
ATOM 1888 C CA . ASP A 1 235 ? 17.175 5.798 0.182 1.00 90.00 235 ASP A CA 1
ATOM 1889 C C . ASP A 1 235 ? 16.042 5.138 -0.614 1.00 90.00 235 ASP A C 1
ATOM 1891 O O . ASP A 1 235 ? 16.289 4.364 -1.549 1.00 90.00 235 ASP A O 1
ATOM 1895 N N . THR A 1 236 ? 14.803 5.363 -0.180 1.00 93.31 236 THR A N 1
ATOM 1896 C CA . THR A 1 236 ? 13.612 4.803 -0.813 1.00 93.31 236 THR A CA 1
ATOM 1897 C C . THR A 1 236 ? 12.866 5.848 -1.637 1.00 93.31 236 THR A C 1
ATOM 1899 O O . THR A 1 236 ? 12.976 7.055 -1.439 1.00 93.31 236 THR A O 1
ATOM 1902 N N . MET A 1 237 ? 12.018 5.382 -2.552 1.00 95.00 237 MET A N 1
ATOM 1903 C CA . MET A 1 237 ? 11.085 6.240 -3.267 1.00 95.00 237 MET A CA 1
ATOM 1904 C C . MET A 1 237 ? 10.170 6.977 -2.291 1.00 95.00 237 MET A C 1
ATOM 1906 O O . MET A 1 237 ? 9.829 8.119 -2.563 1.00 95.00 237 MET A O 1
ATOM 1910 N N . TRP A 1 238 ? 9.814 6.385 -1.147 1.00 94.12 238 TRP A N 1
ATOM 1911 C CA . TRP A 1 238 ? 9.007 7.084 -0.148 1.00 94.12 238 TRP A CA 1
ATOM 1912 C C . TRP A 1 238 ? 9.696 8.333 0.394 1.00 94.12 238 TRP A C 1
ATOM 1914 O O . TRP A 1 238 ? 9.034 9.363 0.499 1.00 94.12 238 TRP A O 1
ATOM 1924 N N . ASP A 1 239 ? 11.005 8.275 0.644 1.00 92.44 239 ASP A N 1
ATOM 1925 C CA . ASP A 1 239 ? 11.782 9.441 1.078 1.00 92.44 239 ASP A CA 1
ATOM 1926 C C . ASP A 1 239 ? 11.758 10.524 -0.006 1.00 92.44 239 ASP A C 1
ATOM 1928 O O . ASP A 1 239 ? 11.400 11.667 0.260 1.00 92.44 239 ASP A O 1
ATOM 1932 N N . LYS A 1 240 ? 11.983 10.138 -1.267 1.00 94.50 240 LYS A N 1
ATOM 1933 C CA . LYS A 1 240 ? 11.985 11.055 -2.420 1.00 94.50 240 LYS A CA 1
ATOM 1934 C C . LYS A 1 240 ? 10.626 11.718 -2.671 1.00 94.50 240 LYS A C 1
ATOM 1936 O O . LYS A 1 240 ? 10.559 12.915 -2.947 1.00 94.50 240 LYS A O 1
ATOM 1941 N N . PHE A 1 241 ? 9.535 10.958 -2.569 1.00 93.75 241 PHE A N 1
ATOM 1942 C CA . PHE A 1 241 ? 8.175 11.502 -2.636 1.00 93.75 241 PHE A CA 1
ATOM 1943 C C . PHE A 1 241 ? 7.906 12.435 -1.444 1.00 93.75 241 PHE A C 1
ATOM 1945 O O . PHE A 1 241 ? 7.374 13.533 -1.624 1.00 93.75 241 PHE A O 1
ATOM 1952 N N . SER A 1 242 ? 8.316 12.047 -0.234 1.00 92.69 242 SER A N 1
ATOM 1953 C CA . SER A 1 242 ? 8.148 12.867 0.969 1.00 92.69 242 SER A CA 1
ATOM 1954 C C . SER A 1 242 ? 8.926 14.188 0.895 1.00 92.69 242 SER A C 1
ATOM 1956 O O . SER A 1 242 ? 8.368 15.228 1.249 1.00 92.69 242 SER A O 1
ATOM 1958 N N . ASP A 1 243 ? 10.152 14.182 0.362 1.00 91.75 243 ASP A N 1
ATOM 1959 C CA . ASP A 1 243 ? 10.994 15.372 0.151 1.00 91.75 243 ASP A CA 1
ATOM 1960 C C . ASP A 1 243 ? 10.365 16.365 -0.838 1.00 91.75 243 ASP A C 1
ATOM 1962 O O . ASP A 1 243 ? 10.470 17.585 -0.674 1.00 91.75 243 ASP A O 1
ATOM 1966 N N . LEU A 1 244 ? 9.636 15.863 -1.842 1.00 90.00 244 LEU A N 1
ATOM 1967 C CA . LEU A 1 244 ? 8.818 16.696 -2.727 1.00 90.00 244 LEU A CA 1
ATOM 1968 C C . LEU A 1 244 ? 7.477 17.114 -2.109 1.00 90.00 244 LEU A C 1
ATOM 1970 O O . LEU A 1 244 ? 6.722 17.844 -2.742 1.00 90.00 244 LEU A O 1
ATOM 1974 N N . GLY A 1 245 ? 7.189 16.732 -0.866 1.00 90.44 245 GLY A N 1
ATOM 1975 C CA . GLY A 1 245 ? 6.010 17.169 -0.125 1.00 90.44 245 GLY A CA 1
ATOM 1976 C C . GLY A 1 245 ? 4.752 16.341 -0.376 1.00 90.44 245 GLY A C 1
ATOM 1977 O O . GLY A 1 245 ? 3.661 16.814 -0.064 1.00 90.44 245 GLY A O 1
ATOM 1978 N N . TYR A 1 246 ? 4.879 15.127 -0.917 1.00 91.50 246 TYR A N 1
ATOM 1979 C CA . TYR A 1 246 ? 3.744 14.215 -1.043 1.00 91.50 246 TYR A CA 1
ATOM 1980 C C . TYR A 1 246 ? 3.272 13.736 0.328 1.00 91.50 246 TYR A C 1
ATOM 1982 O O . TYR A 1 246 ? 4.074 13.493 1.237 1.00 91.50 246 TYR A O 1
ATOM 1990 N N . ILE A 1 247 ? 1.958 13.571 0.455 1.00 93.19 247 ILE A N 1
ATOM 1991 C CA . ILE A 1 247 ? 1.338 12.930 1.610 1.00 93.19 247 ILE A CA 1
ATOM 1992 C C . ILE A 1 247 ? 1.422 11.419 1.398 1.00 93.19 247 ILE A C 1
ATOM 1994 O O . ILE A 1 247 ? 0.901 10.895 0.416 1.00 93.19 247 ILE A O 1
ATOM 1998 N N . MET A 1 248 ? 2.102 10.730 2.308 1.00 94.06 248 MET A N 1
ATOM 1999 C CA . MET A 1 248 ? 2.453 9.323 2.165 1.00 94.06 248 MET A CA 1
ATOM 2000 C C . MET A 1 248 ? 1.642 8.459 3.124 1.00 94.06 248 MET A C 1
ATOM 2002 O O . MET A 1 248 ? 1.502 8.789 4.302 1.00 94.06 248 MET A O 1
ATOM 2006 N N . ALA A 1 249 ? 1.183 7.306 2.645 1.00 95.38 249 ALA A N 1
ATOM 2007 C CA . ALA A 1 249 ? 0.503 6.306 3.457 1.00 95.38 249 ALA A CA 1
ATOM 2008 C C . ALA A 1 249 ? 1.021 4.902 3.137 1.00 95.38 249 ALA A C 1
ATOM 2010 O O . ALA A 1 249 ? 1.303 4.587 1.980 1.00 95.38 249 ALA A O 1
ATOM 2011 N N . TYR A 1 250 ? 1.121 4.055 4.160 1.00 94.44 250 TYR A N 1
ATOM 2012 C CA . TYR A 1 250 ? 1.451 2.641 4.012 1.00 94.44 250 TYR A CA 1
ATOM 2013 C C . TYR A 1 250 ? 0.645 1.789 4.990 1.00 94.44 250 TYR A C 1
ATOM 2015 O O . TYR A 1 250 ? 0.529 2.100 6.180 1.00 94.44 250 TYR A O 1
ATOM 2023 N N . THR A 1 251 ? 0.112 0.682 4.482 1.00 92.75 251 THR A N 1
ATOM 2024 C CA . THR A 1 251 ? -0.601 -0.324 5.263 1.00 92.75 251 THR A CA 1
ATOM 2025 C C . THR A 1 251 ? -0.523 -1.681 4.566 1.00 92.75 251 THR A C 1
ATOM 2027 O O . THR A 1 251 ? -0.342 -1.748 3.351 1.00 92.75 251 THR A O 1
ATOM 2030 N N . GLU A 1 252 ? -0.678 -2.750 5.335 1.00 91.56 252 GLU A N 1
ATOM 2031 C CA . GLU A 1 252 ? -0.774 -4.130 4.859 1.00 91.56 252 GLU A CA 1
ATOM 2032 C C . GLU A 1 252 ? -1.730 -4.895 5.781 1.00 91.56 252 GLU A C 1
ATOM 2034 O O . GLU A 1 252 ? -1.818 -4.589 6.969 1.00 91.56 252 GLU A O 1
ATOM 2039 N N . ASP A 1 253 ? -2.475 -5.861 5.252 1.00 90.19 253 ASP A N 1
ATOM 2040 C CA . ASP A 1 253 ? -3.492 -6.611 5.999 1.00 90.19 253 ASP A CA 1
ATOM 2041 C C . ASP A 1 253 ? -2.910 -7.738 6.866 1.00 90.19 253 ASP A C 1
ATOM 2043 O O . ASP A 1 253 ? -3.516 -8.128 7.867 1.00 90.19 253 ASP A O 1
ATOM 2047 N N . GLU A 1 254 ? -1.725 -8.244 6.520 1.00 89.06 254 GLU A N 1
ATOM 2048 C CA . GLU A 1 254 ? -1.057 -9.338 7.226 1.00 89.06 254 GLU A CA 1
ATOM 2049 C C . GLU A 1 254 ? 0.066 -8.830 8.141 1.00 89.06 254 GLU A C 1
ATOM 2051 O O . GLU A 1 254 ? 1.258 -8.971 7.866 1.00 89.06 254 GLU A O 1
ATOM 2056 N N . SER A 1 255 ? -0.310 -8.254 9.285 1.00 82.38 255 SER A N 1
ATOM 2057 C CA . SER A 1 255 ? 0.653 -7.678 10.233 1.00 82.38 255 SER A CA 1
ATOM 2058 C C . SER A 1 255 ? 1.685 -8.689 10.755 1.00 82.38 255 SER A C 1
ATOM 2060 O O . SER A 1 255 ? 2.847 -8.326 10.940 1.00 82.38 255 SER A O 1
ATOM 2062 N N . THR A 1 256 ? 1.330 -9.972 10.925 1.00 81.31 256 THR A N 1
ATOM 2063 C CA . THR A 1 256 ? 2.255 -10.980 11.490 1.00 81.31 256 THR A CA 1
ATOM 2064 C C . THR A 1 256 ? 3.323 -11.469 10.516 1.00 81.31 256 THR A C 1
ATOM 2066 O O . THR A 1 256 ? 4.366 -11.964 10.946 1.00 81.31 256 THR A O 1
ATOM 2069 N N . MET A 1 257 ? 3.095 -11.299 9.212 1.00 84.81 257 MET A N 1
ATOM 2070 C CA . MET A 1 257 ? 4.084 -11.573 8.167 1.00 84.81 257 MET A CA 1
ATOM 2071 C C . MET A 1 257 ? 4.371 -10.340 7.313 1.00 84.81 257 MET A C 1
ATOM 2073 O O . MET A 1 257 ? 4.721 -10.468 6.141 1.00 84.81 257 MET A O 1
ATOM 2077 N N . GLY A 1 258 ? 4.249 -9.157 7.917 1.00 88.19 258 GLY A N 1
ATOM 2078 C CA . GLY A 1 258 ? 4.396 -7.899 7.205 1.00 88.19 258 GLY A CA 1
ATOM 2079 C C . GLY A 1 258 ? 5.726 -7.796 6.465 1.00 88.19 258 GLY A C 1
ATOM 2080 O O . GLY A 1 258 ? 6.758 -8.276 6.950 1.00 88.19 258 GLY A O 1
ATOM 2081 N N . ILE A 1 259 ? 5.726 -7.167 5.293 1.00 90.31 259 ILE A N 1
ATOM 2082 C CA . ILE A 1 259 ? 6.852 -7.175 4.345 1.00 90.31 259 ILE A CA 1
ATOM 2083 C C . ILE A 1 259 ? 8.154 -6.704 5.017 1.00 90.31 259 ILE A C 1
ATOM 2085 O O . ILE A 1 259 ? 9.233 -7.275 4.798 1.00 90.31 259 ILE A O 1
ATOM 2089 N N . PHE A 1 260 ? 8.052 -5.705 5.894 1.00 91.12 260 PHE A N 1
ATOM 2090 C CA . PHE A 1 260 ? 9.184 -5.104 6.600 1.00 91.12 260 PHE A CA 1
ATOM 2091 C C . PHE A 1 260 ? 9.453 -5.714 7.984 1.00 91.12 260 PHE A C 1
ATOM 2093 O O . PHE A 1 260 ? 10.496 -5.436 8.577 1.00 91.12 260 PHE A O 1
ATOM 2100 N N . ASN A 1 261 ? 8.585 -6.607 8.464 1.00 89.62 261 ASN A N 1
ATOM 2101 C CA . ASN A 1 261 ? 8.580 -7.123 9.837 1.00 89.62 261 ASN A CA 1
ATOM 2102 C C . ASN A 1 261 ? 8.873 -8.631 9.900 1.00 89.62 261 ASN A C 1
ATOM 2104 O O . ASN A 1 261 ? 9.556 -9.099 10.810 1.00 89.62 261 ASN A O 1
ATOM 2108 N N . TYR A 1 262 ? 8.472 -9.404 8.887 1.00 88.00 262 TYR A N 1
ATOM 2109 C CA . TYR A 1 262 ? 8.744 -10.838 8.821 1.00 88.00 262 TYR A CA 1
ATOM 2110 C C . TYR A 1 262 ? 10.251 -11.121 8.733 1.00 88.00 262 TYR A C 1
ATOM 2112 O O . TYR A 1 262 ? 10.908 -10.814 7.734 1.00 88.00 262 TYR A O 1
ATOM 2120 N N . ASN A 1 263 ? 10.811 -11.717 9.793 1.00 87.56 263 ASN A N 1
ATOM 2121 C CA . ASN A 1 263 ? 12.252 -11.948 9.962 1.00 87.56 263 ASN A CA 1
ATOM 2122 C C . ASN A 1 263 ? 13.114 -10.672 9.829 1.00 87.56 263 ASN A C 1
ATOM 2124 O O . ASN A 1 263 ? 14.290 -10.746 9.454 1.00 87.56 263 ASN A O 1
ATOM 2128 N N . ARG A 1 264 ? 12.541 -9.499 10.117 1.00 90.44 264 ARG A N 1
ATOM 2129 C CA . ARG A 1 264 ? 13.163 -8.166 10.033 1.00 90.44 264 ARG A CA 1
ATOM 2130 C C . ARG A 1 264 ? 12.717 -7.324 11.234 1.00 90.44 264 ARG A C 1
ATOM 2132 O O . ARG A 1 264 ? 11.967 -7.801 12.076 1.00 90.44 264 ARG A O 1
ATOM 2139 N N . LYS A 1 265 ? 13.228 -6.097 11.369 1.00 89.50 265 LYS A N 1
ATOM 2140 C CA . LYS A 1 265 ? 12.903 -5.224 12.513 1.00 89.50 265 LYS A CA 1
ATOM 2141 C C . LYS A 1 265 ? 11.965 -4.056 12.169 1.00 89.50 265 LYS A C 1
ATOM 2143 O O . LYS A 1 265 ? 11.803 -3.176 13.014 1.00 89.50 265 LYS A O 1
ATOM 2148 N N . GLY A 1 266 ? 11.414 -4.045 10.954 1.00 90.31 266 GLY A N 1
ATOM 2149 C CA . GLY A 1 266 ? 10.630 -2.949 10.391 1.00 90.31 266 GLY A CA 1
ATOM 2150 C C . GLY A 1 266 ? 11.371 -1.625 10.438 1.00 90.31 266 GLY A C 1
ATOM 2151 O O . GLY A 1 266 ? 12.551 -1.580 10.079 1.00 90.31 266 GLY A O 1
ATOM 2152 N N . PHE A 1 267 ? 10.696 -0.559 10.859 1.00 89.88 267 PHE A N 1
ATOM 2153 C CA . PHE A 1 267 ? 11.235 0.798 10.770 1.00 89.88 267 PHE A CA 1
ATOM 2154 C C . PHE A 1 267 ? 11.709 1.344 12.127 1.00 89.88 267 PHE A C 1
ATOM 2156 O O . PHE A 1 267 ? 11.223 0.947 13.185 1.00 89.88 267 PHE A O 1
ATOM 2163 N N . ALA A 1 268 ? 12.672 2.268 12.156 1.00 87.81 268 ALA A N 1
ATOM 2164 C CA . ALA A 1 268 ? 12.989 3.005 13.387 1.00 87.81 268 ALA A CA 1
ATOM 2165 C C . ALA A 1 268 ? 11.953 4.115 13.611 1.00 87.81 268 ALA A C 1
ATOM 2167 O O . ALA A 1 268 ? 11.195 4.088 14.583 1.00 87.81 268 ALA A O 1
ATOM 2168 N N . SER A 1 269 ? 11.838 5.019 12.648 1.00 86.94 269 SER A N 1
ATOM 2169 C CA . SER A 1 269 ? 10.775 6.016 12.513 1.00 86.94 269 SER A CA 1
ATOM 2170 C C . SER A 1 269 ? 9.764 5.574 11.450 1.00 86.94 269 SER A C 1
ATOM 2172 O O . SER A 1 269 ? 10.160 4.871 10.526 1.00 86.94 269 SER A O 1
ATOM 2174 N N . PRO A 1 270 ? 8.480 5.962 11.542 1.00 86.75 270 PRO A N 1
ATOM 2175 C CA . PRO A 1 270 ? 7.522 5.729 10.461 1.00 86.75 270 PRO A CA 1
ATOM 2176 C C . PRO A 1 270 ? 8.067 6.221 9.113 1.00 86.75 270 PRO A C 1
ATOM 2178 O O . PRO A 1 270 ? 8.595 7.328 9.038 1.00 86.75 270 PRO A O 1
ATOM 2181 N N . SER A 1 271 ? 7.944 5.406 8.066 1.00 84.44 271 SER A N 1
ATOM 2182 C CA . SER A 1 271 ? 8.409 5.738 6.709 1.00 84.44 271 SER A CA 1
ATOM 2183 C C . SER A 1 271 ? 7.411 6.580 5.904 1.00 84.44 271 SER A C 1
ATOM 2185 O O . SER A 1 271 ? 7.697 6.984 4.782 1.00 84.44 271 SER A O 1
ATOM 2187 N N . THR A 1 272 ? 6.216 6.810 6.450 1.00 93.19 272 THR A N 1
ATOM 2188 C CA . THR A 1 272 ? 5.104 7.518 5.803 1.00 93.19 272 THR A CA 1
ATOM 2189 C C . THR A 1 272 ? 4.328 8.335 6.840 1.00 93.19 272 THR A C 1
ATOM 2191 O O . THR A 1 272 ? 4.396 8.032 8.034 1.00 93.19 272 THR A O 1
ATOM 2194 N N . ASP A 1 273 ? 3.591 9.362 6.399 1.00 93.69 273 ASP A N 1
ATOM 2195 C CA . ASP A 1 273 ? 2.788 10.218 7.289 1.00 93.69 273 ASP A CA 1
ATOM 2196 C C . ASP A 1 273 ? 1.647 9.414 7.941 1.00 93.69 273 ASP A C 1
ATOM 2198 O O . ASP A 1 273 ? 1.381 9.533 9.136 1.00 93.69 273 ASP A O 1
ATOM 2202 N N . PHE A 1 274 ? 1.028 8.524 7.161 1.00 95.19 274 PHE A N 1
ATOM 2203 C CA . PHE A 1 274 ? 0.018 7.567 7.605 1.00 95.19 274 PHE A CA 1
ATOM 2204 C C . PHE A 1 274 ? 0.600 6.149 7.602 1.00 95.19 274 PHE A C 1
ATOM 2206 O O . PHE A 1 274 ? 0.306 5.333 6.726 1.00 95.19 274 PHE A O 1
ATOM 2213 N N . TYR A 1 275 ? 1.441 5.847 8.594 1.00 93.50 275 TYR A N 1
ATOM 2214 C CA . TYR A 1 275 ? 1.940 4.491 8.838 1.00 93.50 275 TYR A CA 1
ATOM 2215 C C . TYR A 1 275 ? 0.922 3.690 9.658 1.00 93.50 275 TYR A C 1
ATOM 2217 O O . TYR A 1 275 ? 0.904 3.726 10.890 1.00 93.50 275 TYR A O 1
ATOM 2225 N N . MET A 1 276 ? 0.049 2.960 8.965 1.00 93.25 276 MET A N 1
ATOM 2226 C CA . MET A 1 276 ? -1.182 2.403 9.539 1.00 93.25 276 MET A CA 1
ATOM 2227 C C . MET A 1 276 ? -1.005 1.001 10.133 1.00 93.25 276 MET A C 1
ATOM 2229 O O . MET A 1 276 ? -1.965 0.244 10.250 1.00 93.25 276 MET A O 1
ATOM 2233 N N . ARG A 1 277 ? 0.210 0.631 10.543 1.00 90.31 277 ARG A N 1
ATOM 2234 C CA . ARG A 1 277 ? 0.453 -0.651 11.219 1.00 90.31 277 ARG A CA 1
ATOM 2235 C C . ARG A 1 277 ? -0.375 -0.818 12.512 1.00 90.31 277 ARG A C 1
ATOM 2237 O O . ARG A 1 277 ? -1.031 -1.851 12.646 1.00 90.31 277 ARG A O 1
ATOM 2244 N N . PRO A 1 278 ? -0.500 0.200 13.394 1.00 91.75 278 PRO A N 1
ATOM 2245 C CA . PRO A 1 278 ? -1.354 0.096 14.582 1.00 91.75 278 PRO A CA 1
ATOM 2246 C C . PRO A 1 278 ? -2.851 -0.100 14.291 1.00 91.75 278 PRO A C 1
ATOM 2248 O O . PRO A 1 278 ? -3.598 -0.468 15.190 1.00 91.75 278 PRO A O 1
ATOM 2251 N N . TYR A 1 279 ? -3.306 0.175 13.062 1.00 91.94 279 TYR A N 1
ATOM 2252 C CA . TYR A 1 279 ? -4.707 0.023 12.650 1.00 91.94 279 TYR A CA 1
ATOM 2253 C C . TYR A 1 279 ? -5.078 -1.426 12.300 1.00 91.94 279 TYR A C 1
ATOM 2255 O O . TYR A 1 279 ? -6.241 -1.816 12.418 1.00 91.94 279 TYR A O 1
ATOM 2263 N N . VAL A 1 280 ? -4.094 -2.217 11.868 1.00 86.94 280 VAL A N 1
ATOM 2264 C CA . VAL A 1 280 ? -4.267 -3.616 11.439 1.00 86.94 280 VAL A CA 1
ATOM 2265 C C . VAL A 1 280 ? -3.794 -4.612 12.492 1.00 86.94 280 VAL A C 1
ATOM 2267 O O . VAL A 1 280 ? -4.244 -5.757 12.522 1.00 86.94 280 VAL A O 1
ATOM 2270 N N . GLU A 1 281 ? -2.904 -4.183 13.381 1.00 75.69 281 GLU A N 1
ATOM 2271 C CA . GLU A 1 281 ? -2.547 -4.924 14.579 1.00 75.69 281 GLU A CA 1
ATOM 2272 C C . GLU A 1 281 ? -3.675 -4.809 15.624 1.00 75.69 281 GLU A C 1
ATOM 2274 O O . GLU A 1 281 ? -4.388 -3.813 15.677 1.00 75.69 281 GLU A O 1
ATOM 2279 N N . GLN A 1 282 ? -3.797 -5.801 16.514 1.00 69.88 282 GLN A N 1
ATOM 2280 C CA . GLN A 1 282 ? -4.577 -5.756 17.773 1.00 69.88 282 GLN A CA 1
ATOM 2281 C C . GLN A 1 282 ? -6.041 -6.213 17.784 1.00 69.88 282 GLN A C 1
ATOM 2283 O O . GLN A 1 282 ? -6.639 -6.267 18.866 1.00 69.88 282 GLN A O 1
ATOM 2288 N N . LEU A 1 283 ? -6.636 -6.592 16.655 1.00 73.94 283 LEU A N 1
ATOM 2289 C CA . LEU A 1 283 ? -7.974 -7.188 16.679 1.00 73.94 283 LEU A CA 1
ATOM 2290 C C . LEU A 1 283 ? -7.919 -8.719 16.749 1.00 73.94 283 LEU A C 1
ATOM 2292 O O . LEU A 1 283 ? -7.024 -9.331 16.162 1.00 73.94 283 LEU A O 1
ATOM 2296 N N . PRO A 1 284 ? -8.888 -9.365 17.431 1.00 77.75 284 PRO A N 1
ATOM 2297 C CA . PRO A 1 284 ? -9.096 -10.796 17.283 1.00 77.75 284 PRO A CA 1
ATOM 2298 C C . PRO A 1 284 ? -9.245 -11.127 15.804 1.00 77.75 284 PRO A C 1
ATOM 2300 O O . PRO A 1 284 ? -10.050 -10.503 15.105 1.00 77.75 284 PRO A O 1
ATOM 2303 N N . SER A 1 285 ? -8.467 -12.095 15.340 1.00 83.50 285 SER A N 1
ATOM 2304 C CA . SER A 1 285 ? -8.446 -12.460 13.938 1.00 83.50 285 SER A CA 1
ATOM 2305 C C . SER A 1 285 ? -8.936 -13.873 13.704 1.00 83.50 285 SER A C 1
ATOM 2307 O O . SER A 1 285 ? -8.668 -14.796 14.475 1.00 83.50 285 SER A O 1
ATOM 2309 N N . ILE A 1 286 ? -9.670 -14.037 12.607 1.00 88.19 286 ILE A N 1
ATOM 2310 C CA . ILE A 1 286 ? -9.989 -15.354 12.066 1.00 88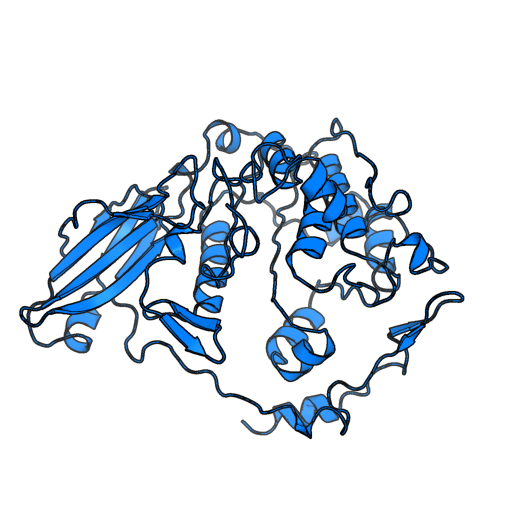.19 286 ILE A CA 1
ATOM 2311 C C . ILE A 1 286 ? -9.007 -15.587 10.934 1.00 88.19 286 ILE A C 1
ATOM 2313 O O . ILE A 1 286 ? -8.949 -14.804 9.980 1.00 88.19 286 ILE A O 1
ATOM 2317 N N . LYS A 1 287 ? -8.229 -16.661 11.060 1.00 89.12 287 LYS A N 1
ATOM 2318 C CA . LYS A 1 287 ? -7.274 -17.066 10.039 1.00 89.12 287 LYS A CA 1
ATOM 2319 C C . LYS A 1 287 ? -7.859 -18.151 9.149 1.00 89.12 287 LYS A C 1
ATOM 2321 O O . LYS A 1 287 ? -8.479 -19.091 9.644 1.00 89.12 287 LYS A O 1
ATOM 2326 N N . LYS A 1 288 ? -7.589 -18.063 7.851 1.00 86.94 288 LYS A N 1
ATOM 2327 C CA . LYS A 1 288 ? -7.852 -19.120 6.874 1.00 86.94 288 LYS A CA 1
ATOM 2328 C C . LYS A 1 288 ? -6.556 -19.436 6.146 1.00 86.94 288 LYS A C 1
ATOM 2330 O O . LYS A 1 288 ? -5.854 -18.527 5.720 1.00 86.94 288 LYS A O 1
ATOM 2335 N N . CYS A 1 289 ? -6.199 -20.719 6.078 1.00 85.12 289 CYS A N 1
ATOM 2336 C CA . CYS A 1 289 ? -4.921 -21.165 5.506 1.00 85.12 289 CYS A CA 1
ATOM 2337 C C . CYS A 1 289 ? -3.693 -20.435 6.099 1.00 85.12 289 CYS A C 1
ATOM 2339 O O . CYS A 1 289 ? -2.714 -20.195 5.405 1.00 85.12 289 CYS A O 1
ATOM 2341 N N . GLY A 1 290 ? -3.753 -20.063 7.385 1.00 85.00 290 GLY A N 1
ATOM 2342 C CA . GLY A 1 290 ? -2.681 -19.341 8.082 1.00 85.00 290 GLY A CA 1
ATOM 2343 C C . GLY A 1 290 ? -2.693 -17.812 7.930 1.00 85.00 290 GLY A C 1
ATOM 2344 O O . GLY A 1 290 ? -1.983 -17.153 8.687 1.00 85.00 290 GLY A O 1
ATOM 2345 N N . MET A 1 291 ? -3.535 -17.256 7.053 1.00 87.19 291 MET A N 1
ATOM 2346 C CA . MET A 1 291 ? -3.616 -15.820 6.740 1.00 87.19 291 MET A CA 1
ATOM 2347 C C . MET A 1 291 ? -4.810 -15.146 7.421 1.00 87.19 291 MET A C 1
ATOM 2349 O O . MET A 1 291 ? -5.869 -15.763 7.557 1.00 87.19 291 MET A O 1
ATOM 2353 N N . HIS A 1 292 ? -4.673 -13.882 7.826 1.00 89.12 292 HIS A N 1
ATOM 2354 C CA . HIS A 1 292 ? -5.752 -13.097 8.438 1.00 89.12 292 HIS A CA 1
ATOM 2355 C C . HIS A 1 292 ? -6.883 -12.808 7.442 1.00 89.12 292 HIS A C 1
ATOM 2357 O O . HIS A 1 292 ? -6.779 -11.916 6.611 1.00 89.12 292 HIS A O 1
ATOM 2363 N N . THR A 1 293 ? -8.015 -13.504 7.561 1.00 90.50 293 THR A N 1
ATOM 2364 C CA . THR A 1 293 ? -9.217 -13.216 6.756 1.00 90.50 293 THR A CA 1
ATOM 2365 C C . THR A 1 293 ? -10.109 -12.172 7.417 1.00 90.50 293 THR A C 1
ATOM 2367 O O . THR A 1 293 ? -10.705 -11.345 6.732 1.00 90.50 293 THR A O 1
ATOM 2370 N N . CYS A 1 294 ? -10.188 -12.200 8.748 1.00 91.88 294 CYS A N 1
ATOM 2371 C CA . CYS A 1 294 ? -10.933 -11.224 9.533 1.00 91.88 294 CYS A CA 1
ATOM 2372 C C . CYS A 1 294 ? -10.013 -10.492 10.497 1.00 91.88 294 CYS A C 1
ATOM 2374 O O . CYS A 1 294 ? -9.193 -11.128 11.162 1.00 91.88 294 CYS A O 1
ATOM 2376 N N . SER A 1 295 ? -10.234 -9.188 10.631 1.00 89.69 295 SER A N 1
ATOM 2377 C CA . SER A 1 295 ? -9.649 -8.337 11.659 1.00 89.69 295 SER A CA 1
ATOM 2378 C C . SER A 1 295 ? -10.794 -7.670 12.418 1.00 89.69 295 SER A C 1
ATOM 2380 O O . SER A 1 295 ? -11.426 -6.715 11.952 1.00 89.69 295 SER A O 1
ATOM 2382 N N . GLY A 1 296 ? -11.139 -8.262 13.564 1.00 90.06 296 GLY A N 1
ATOM 2383 C CA . GLY A 1 296 ? -12.334 -7.915 14.323 1.00 90.06 296 GLY A CA 1
ATOM 2384 C C . GLY A 1 296 ? -13.611 -8.257 13.542 1.00 90.06 296 GLY A C 1
ATOM 2385 O O . GLY A 1 296 ? -13.721 -9.366 13.016 1.00 90.06 296 GLY A O 1
ATOM 2386 N N . PRO A 1 297 ? -14.601 -7.349 13.471 1.00 92.88 297 PRO A N 1
ATOM 2387 C CA . PRO A 1 297 ? -15.872 -7.612 12.795 1.00 92.88 297 PRO A CA 1
ATOM 2388 C C . PRO A 1 297 ? -15.808 -7.484 11.261 1.00 92.88 297 PRO A C 1
ATOM 2390 O O . PRO A 1 297 ? -16.831 -7.690 10.608 1.00 92.88 297 PRO A O 1
ATOM 2393 N N . GLU A 1 298 ? -14.647 -7.155 10.688 1.00 93.19 298 GLU A N 1
ATOM 2394 C CA . GLU A 1 298 ? -14.468 -6.800 9.272 1.00 93.19 298 GLU A CA 1
ATOM 2395 C C . GLU A 1 298 ? -13.486 -7.741 8.567 1.00 93.19 298 GLU A C 1
ATOM 2397 O O . GLU A 1 298 ? -12.589 -8.306 9.202 1.00 93.19 298 GLU A O 1
ATOM 2402 N N . ASN A 1 299 ? -13.637 -7.890 7.247 1.00 93.25 299 ASN A N 1
ATOM 2403 C CA . ASN A 1 299 ? -12.660 -8.590 6.419 1.00 93.25 299 ASN A CA 1
ATOM 2404 C C . ASN A 1 299 ? -11.361 -7.773 6.338 1.00 93.25 299 ASN A C 1
ATOM 2406 O O . ASN A 1 299 ? -11.401 -6.553 6.173 1.00 93.25 299 ASN A O 1
ATOM 2410 N N . SER A 1 300 ? -10.207 -8.433 6.459 1.00 91.88 300 SER A N 1
ATOM 2411 C CA . SER A 1 300 ? -8.909 -7.745 6.499 1.00 91.88 300 SER A CA 1
ATOM 2412 C C . SER A 1 300 ? -8.610 -6.981 5.204 1.00 91.88 300 SER A C 1
ATOM 2414 O O . SER A 1 300 ? -8.165 -5.839 5.265 1.00 91.88 300 SER A O 1
ATOM 2416 N N . GLY A 1 301 ? -8.918 -7.562 4.040 1.00 91.25 301 GLY A N 1
ATOM 2417 C CA . GLY A 1 301 ? -8.709 -6.910 2.746 1.00 91.25 301 GLY A CA 1
ATOM 2418 C C . GLY A 1 301 ? -9.653 -5.725 2.531 1.00 91.25 301 GLY A C 1
ATOM 2419 O O . GLY A 1 301 ? -9.223 -4.659 2.097 1.00 91.25 301 GLY A O 1
ATOM 2420 N N . GLU A 1 302 ? -10.930 -5.866 2.906 1.00 92.06 302 GLU A N 1
ATOM 2421 C CA . GLU A 1 302 ? -11.896 -4.754 2.861 1.00 92.06 302 GLU A CA 1
ATOM 2422 C C . GLU A 1 302 ? -11.465 -3.599 3.764 1.00 92.06 302 GLU A C 1
ATOM 2424 O O . GLU A 1 302 ? -11.536 -2.446 3.352 1.00 92.06 302 GLU A O 1
ATOM 2429 N N . ARG A 1 303 ? -10.949 -3.899 4.961 1.00 92.19 303 ARG A N 1
ATOM 2430 C CA . ARG A 1 303 ? -10.418 -2.897 5.890 1.00 92.19 303 ARG A CA 1
ATOM 2431 C C . ARG A 1 303 ? -9.304 -2.059 5.249 1.00 92.19 303 ARG A C 1
ATOM 2433 O O . ARG A 1 303 ? -9.314 -0.838 5.390 1.00 92.19 303 ARG A O 1
ATOM 2440 N N . ILE A 1 304 ? -8.377 -2.685 4.521 1.00 93.50 304 ILE A N 1
ATOM 2441 C CA . ILE A 1 304 ? -7.312 -1.968 3.798 1.00 93.50 304 ILE A CA 1
ATOM 2442 C C . ILE A 1 304 ? -7.871 -1.113 2.659 1.00 93.50 304 ILE A C 1
ATOM 2444 O O . ILE A 1 304 ? -7.480 0.044 2.508 1.00 93.50 304 ILE A O 1
ATOM 2448 N N . MET A 1 305 ? -8.808 -1.647 1.875 1.00 93.44 305 MET A N 1
ATOM 2449 C CA . MET A 1 305 ? -9.399 -0.904 0.758 1.00 93.44 305 MET A CA 1
ATOM 2450 C C . MET A 1 305 ? -10.253 0.280 1.235 1.00 93.44 305 MET A C 1
ATOM 2452 O O . MET A 1 305 ? -10.166 1.364 0.659 1.00 93.44 305 MET A O 1
ATOM 2456 N N . ASN A 1 306 ? -11.010 0.113 2.322 1.00 93.31 306 ASN A N 1
ATOM 2457 C CA . ASN A 1 306 ? -11.771 1.187 2.963 1.00 93.31 306 ASN A CA 1
ATOM 2458 C C . ASN A 1 306 ? -10.841 2.266 3.531 1.00 93.31 306 ASN A C 1
ATOM 2460 O O . ASN A 1 306 ? -11.159 3.451 3.468 1.00 93.31 306 ASN A O 1
ATOM 2464 N N . LEU A 1 307 ? -9.671 1.880 4.050 1.00 94.25 307 LEU A N 1
ATOM 2465 C CA . LEU A 1 307 ? -8.658 2.832 4.496 1.00 94.25 307 LEU A CA 1
ATOM 2466 C C . LEU A 1 307 ? -8.099 3.652 3.327 1.00 94.25 307 LEU A C 1
ATOM 2468 O O . LEU A 1 307 ? -7.989 4.871 3.439 1.00 94.25 307 LEU A O 1
ATOM 2472 N N . ALA A 1 308 ? -7.785 3.005 2.200 1.00 94.06 308 ALA A N 1
ATOM 2473 C CA . ALA A 1 308 ? -7.336 3.690 0.989 1.00 94.06 308 ALA A CA 1
ATOM 2474 C C . ALA A 1 308 ? -8.397 4.671 0.460 1.00 94.06 308 ALA A C 1
ATOM 2476 O O . ALA A 1 308 ? -8.065 5.805 0.115 1.00 94.06 308 ALA A O 1
ATOM 2477 N N . GLN A 1 309 ? -9.672 4.269 0.465 1.00 92.25 309 GLN A N 1
ATOM 2478 C CA . GLN A 1 309 ? -10.789 5.153 0.134 1.00 92.25 309 GLN A CA 1
ATOM 2479 C C . GLN A 1 309 ? -10.870 6.340 1.103 1.00 92.25 309 GLN A C 1
ATOM 2481 O O . GLN A 1 309 ? -10.891 7.485 0.665 1.00 92.25 309 GLN A O 1
ATOM 2486 N N . GLY A 1 310 ? -10.826 6.085 2.413 1.00 92.06 310 GLY A N 1
ATOM 2487 C CA . GLY A 1 310 ? -10.871 7.135 3.429 1.00 92.06 310 GLY A CA 1
ATOM 2488 C C . GLY A 1 310 ? -9.728 8.145 3.305 1.00 92.06 310 GLY A C 1
ATOM 2489 O O . GLY A 1 310 ? -9.944 9.331 3.544 1.00 92.06 310 GLY A O 1
ATOM 2490 N N . LEU A 1 311 ? -8.532 7.710 2.893 1.00 92.12 311 LEU A N 1
ATOM 2491 C CA . LEU A 1 311 ? -7.413 8.607 2.589 1.00 92.12 311 LEU A CA 1
ATOM 2492 C C . LEU A 1 311 ? -7.740 9.509 1.393 1.00 92.12 311 LEU A C 1
ATOM 2494 O O . LEU A 1 311 ? -7.515 10.712 1.476 1.00 92.12 311 LEU A O 1
ATOM 2498 N N . GLY A 1 312 ? -8.309 8.954 0.320 1.00 88.94 312 GLY A N 1
ATOM 2499 C CA . GLY A 1 312 ? -8.726 9.722 -0.857 1.00 88.94 312 GLY A CA 1
ATOM 2500 C C . GLY A 1 312 ? -9.872 10.706 -0.591 1.00 88.94 312 GLY A C 1
ATOM 2501 O O . GLY A 1 312 ? -9.867 11.799 -1.147 1.00 88.94 312 GLY A O 1
ATOM 2502 N N . ASP A 1 313 ? -10.816 10.346 0.281 1.00 87.81 313 ASP A N 1
ATOM 2503 C CA . ASP A 1 313 ? -11.996 11.168 0.583 1.00 87.81 313 ASP A CA 1
ATOM 2504 C C . ASP A 1 313 ? -11.680 12.363 1.502 1.00 87.81 313 ASP A C 1
ATOM 2506 O O . ASP A 1 313 ? -12.334 13.402 1.422 1.00 87.81 313 ASP A O 1
ATOM 2510 N N . HIS A 1 314 ? -10.693 12.224 2.396 1.00 88.38 314 HIS A N 1
ATOM 2511 C CA . HIS A 1 314 ? -10.438 13.200 3.466 1.00 88.38 314 HIS A CA 1
ATOM 2512 C C . HIS A 1 314 ? -9.139 13.992 3.310 1.00 88.38 314 HIS A C 1
ATOM 2514 O O . HIS A 1 314 ? -8.941 14.978 4.027 1.00 88.38 314 HIS A O 1
ATOM 2520 N N . LEU A 1 315 ? -8.228 13.557 2.439 1.00 87.25 315 LEU A N 1
ATOM 2521 C CA . LEU A 1 315 ? -6.970 14.256 2.202 1.00 87.25 315 LEU A CA 1
ATOM 2522 C C . LEU A 1 315 ? -7.047 15.103 0.931 1.00 87.25 315 LEU A C 1
ATOM 2524 O O . LEU A 1 315 ? -7.805 14.780 0.017 1.00 87.25 315 LEU A O 1
ATOM 2528 N N . PRO A 1 316 ? -6.266 16.195 0.852 1.00 77.56 316 PRO A N 1
ATOM 2529 C CA . PRO A 1 316 ? -6.249 17.033 -0.334 1.00 77.56 316 PRO A CA 1
ATOM 2530 C C . PRO A 1 316 ? -5.868 16.212 -1.570 1.00 77.56 316 PRO A C 1
ATOM 2532 O O . PRO A 1 316 ? -4.763 15.678 -1.655 1.00 77.56 316 PRO A O 1
ATOM 2535 N N . ALA A 1 317 ? -6.775 16.153 -2.539 1.00 66.94 317 ALA A N 1
ATOM 2536 C CA . ALA A 1 317 ? -6.489 15.703 -3.892 1.00 66.94 317 ALA A CA 1
ATOM 2537 C C . ALA A 1 317 ? -6.332 16.929 -4.810 1.00 66.94 317 ALA A C 1
ATOM 2539 O O . ALA A 1 317 ? -6.892 17.993 -4.512 1.00 66.94 317 ALA A O 1
ATOM 2540 N N . PRO A 1 318 ? -5.597 16.817 -5.931 1.00 61.50 318 PRO A N 1
ATOM 2541 C CA . PRO A 1 318 ? -5.614 17.841 -6.966 1.00 61.50 318 PRO A CA 1
ATOM 2542 C C . PRO A 1 318 ? -7.059 18.204 -7.334 1.00 61.50 318 PRO A C 1
ATOM 2544 O O . PRO A 1 318 ? -7.894 17.328 -7.550 1.00 61.50 318 PRO A O 1
ATOM 2547 N N . SER A 1 319 ? -7.363 19.501 -7.406 1.00 51.59 319 SER A N 1
ATOM 2548 C CA . SER A 1 319 ? -8.722 20.025 -7.630 1.00 51.59 319 SER A CA 1
ATOM 2549 C C . SER A 1 319 ? -9.334 19.624 -8.978 1.00 51.59 319 SER A C 1
ATOM 2551 O O . SER A 1 319 ? -10.540 19.769 -9.179 1.00 51.59 319 SER A O 1
ATOM 2553 N N . LYS A 1 320 ? -8.514 19.105 -9.896 1.00 54.88 320 LYS A N 1
ATOM 2554 C CA . LYS A 1 320 ? -8.926 18.537 -11.173 1.00 54.88 320 LYS A CA 1
ATOM 2555 C C . LYS A 1 320 ? -8.499 17.070 -11.196 1.00 54.88 320 LYS A C 1
ATOM 2557 O O . LYS A 1 320 ? -7.312 16.775 -11.071 1.00 54.88 320 LYS A O 1
ATOM 2562 N N . ILE A 1 321 ? -9.458 16.159 -11.377 1.00 56.59 321 ILE A N 1
ATOM 2563 C CA . ILE A 1 321 ? -9.135 14.797 -11.811 1.00 56.59 321 ILE A CA 1
ATOM 2564 C C . ILE A 1 321 ? -8.586 14.952 -13.218 1.00 56.59 321 ILE A C 1
ATOM 2566 O O . ILE A 1 321 ? -9.330 15.241 -14.156 1.00 56.59 321 ILE A O 1
ATOM 2570 N N . GLN A 1 322 ? -7.273 14.843 -13.334 1.00 61.19 322 GLN A N 1
ATOM 2571 C CA . GLN A 1 322 ? -6.628 14.906 -14.620 1.00 61.19 322 GLN A CA 1
ATOM 2572 C C . GLN A 1 322 ? -7.047 13.681 -15.433 1.00 61.19 322 GLN A C 1
ATOM 2574 O O . GLN A 1 322 ? -6.923 12.544 -14.975 1.00 61.19 322 GLN A O 1
ATOM 2579 N N . THR A 1 323 ? -7.604 13.914 -16.615 1.00 65.62 323 THR A N 1
ATOM 2580 C CA . THR A 1 323 ? -8.023 12.833 -17.501 1.00 65.62 323 THR A CA 1
ATOM 2581 C C . THR A 1 323 ? -6.832 12.313 -18.296 1.00 65.62 323 THR A C 1
ATOM 2583 O O . THR A 1 323 ? -5.832 13.010 -18.477 1.00 65.62 323 THR A O 1
ATOM 2586 N N . LEU A 1 324 ? -6.963 11.103 -18.847 1.00 62.50 324 LEU A N 1
ATOM 2587 C CA . LEU A 1 324 ? -5.996 10.580 -19.817 1.00 62.50 324 LEU A CA 1
ATOM 2588 C C . LEU A 1 324 ? -5.773 11.539 -20.999 1.00 62.50 324 LEU A C 1
ATOM 2590 O O . LEU A 1 324 ? -4.664 11.610 -21.520 1.00 62.50 324 LEU A O 1
ATOM 2594 N N . LEU A 1 325 ? -6.806 12.285 -21.409 1.00 68.12 325 LEU A N 1
ATOM 2595 C CA . LEU A 1 325 ? -6.697 13.275 -22.481 1.00 68.12 325 LEU A CA 1
ATOM 2596 C C . LEU A 1 325 ? -5.827 14.458 -22.067 1.00 68.12 325 LEU A C 1
ATOM 2598 O O . LEU A 1 325 ? -4.950 14.847 -22.831 1.00 68.12 325 LEU A O 1
ATOM 2602 N N . ASP A 1 326 ? -6.016 14.995 -20.859 1.00 74.44 326 ASP A N 1
ATOM 2603 C CA . ASP A 1 326 ? -5.189 16.119 -20.427 1.00 74.44 326 ASP A CA 1
ATOM 2604 C C . ASP A 1 326 ? -3.704 15.698 -20.267 1.00 74.44 326 ASP A C 1
ATOM 2606 O O . ASP A 1 326 ? -2.808 16.520 -20.446 1.00 74.44 326 ASP A O 1
ATOM 2610 N N . GLU A 1 327 ? -3.423 14.435 -19.913 1.00 71.62 327 GLU A N 1
ATOM 2611 C CA . GLU A 1 327 ? -2.049 13.904 -19.865 1.00 71.62 327 GLU A CA 1
ATOM 2612 C C . GLU A 1 327 ? -1.446 13.711 -21.257 1.00 71.62 327 GLU A C 1
ATOM 2614 O O . GLU A 1 327 ? -0.293 14.079 -21.480 1.00 71.62 327 GLU A O 1
ATOM 2619 N N . TYR A 1 328 ? -2.225 13.191 -22.211 1.00 74.50 328 TYR A N 1
ATOM 2620 C CA . TYR A 1 328 ? -1.803 13.100 -23.608 1.00 74.50 328 TYR A CA 1
ATOM 2621 C C . TYR A 1 328 ? -1.463 14.476 -24.190 1.00 74.50 328 TYR A C 1
ATOM 2623 O O . TYR A 1 328 ? -0.463 14.617 -24.890 1.00 74.50 328 TYR A O 1
ATOM 2631 N N . GLU A 1 329 ? -2.260 15.501 -23.884 1.00 81.00 329 GLU A N 1
ATOM 2632 C CA . GLU A 1 329 ? -2.002 16.866 -24.348 1.00 81.00 329 GLU A CA 1
ATOM 2633 C C . GLU A 1 329 ? -0.723 17.462 -23.741 1.00 81.00 329 GLU A C 1
ATOM 2635 O O . GLU A 1 329 ? -0.001 18.184 -24.432 1.00 81.00 329 GLU A O 1
ATOM 2640 N N . ARG A 1 330 ? -0.408 17.149 -22.475 1.00 82.12 330 ARG A N 1
ATOM 2641 C CA . ARG A 1 330 ? 0.807 17.643 -21.805 1.00 82.12 330 ARG A CA 1
ATOM 2642 C C . ARG A 1 330 ? 2.076 16.885 -22.194 1.00 82.12 330 ARG A C 1
ATOM 2644 O O . ARG A 1 330 ? 3.123 17.511 -22.347 1.00 82.12 330 ARG A O 1
ATOM 2651 N N . HIS A 1 331 ? 1.989 15.565 -22.348 1.00 85.06 331 HIS A N 1
ATOM 2652 C CA . HIS A 1 331 ? 3.135 14.670 -22.547 1.00 85.06 331 HIS A CA 1
ATOM 2653 C C . HIS A 1 331 ? 2.849 13.617 -23.637 1.00 85.06 331 HIS A C 1
ATOM 2655 O O . HIS A 1 331 ? 2.797 12.416 -23.357 1.00 85.06 331 HIS A O 1
ATOM 2661 N N . PRO A 1 332 ? 2.634 14.028 -24.904 1.00 89.94 332 PRO A N 1
ATOM 2662 C CA . PRO A 1 332 ? 2.143 13.125 -25.948 1.00 89.94 332 PRO A CA 1
ATOM 2663 C C . PRO A 1 332 ? 3.123 11.996 -26.284 1.00 89.94 332 PRO A C 1
ATOM 2665 O O . PRO A 1 332 ? 2.700 10.881 -26.591 1.00 89.94 332 PRO A O 1
ATOM 2668 N N . ALA A 1 333 ? 4.433 12.258 -26.233 1.00 92.00 333 ALA A N 1
ATOM 2669 C CA . ALA A 1 333 ? 5.448 11.246 -26.519 1.00 92.00 333 ALA A CA 1
ATOM 2670 C C . ALA A 1 333 ? 5.499 10.188 -25.408 1.00 92.00 333 ALA A C 1
ATOM 2672 O O . ALA A 1 333 ? 5.446 8.989 -25.680 1.00 92.00 333 ALA A O 1
ATOM 2673 N N . GLU A 1 334 ? 5.536 10.634 -24.156 1.00 91.25 334 GLU A N 1
ATOM 2674 C CA . GLU A 1 334 ? 5.541 9.795 -22.964 1.00 91.25 334 GLU A CA 1
ATOM 2675 C C . GLU A 1 334 ? 4.276 8.947 -22.863 1.00 91.25 334 GLU A C 1
ATOM 2677 O O . GLU A 1 334 ? 4.346 7.754 -22.563 1.00 91.25 334 GLU A O 1
ATOM 2682 N N . PHE A 1 335 ? 3.128 9.543 -23.184 1.00 88.56 335 PHE A N 1
ATOM 2683 C CA . PHE A 1 335 ? 1.852 8.847 -23.224 1.00 88.56 335 PHE A CA 1
ATOM 2684 C C . PHE A 1 335 ? 1.833 7.765 -24.309 1.00 88.56 335 PHE A C 1
ATOM 2686 O O . PHE A 1 335 ? 1.495 6.620 -24.023 1.00 88.56 335 PHE A O 1
ATOM 2693 N N . ASN A 1 336 ? 2.267 8.068 -25.538 1.00 90.94 336 ASN A N 1
ATOM 2694 C CA . ASN A 1 336 ? 2.344 7.070 -26.614 1.00 90.94 336 ASN A CA 1
ATOM 2695 C C . ASN A 1 336 ? 3.276 5.897 -26.262 1.00 90.94 336 ASN A C 1
ATOM 2697 O O . ASN A 1 336 ? 2.959 4.736 -26.543 1.00 90.94 336 ASN A O 1
ATOM 2701 N N . ASN A 1 337 ? 4.399 6.181 -25.599 1.00 94.06 337 ASN A N 1
ATOM 2702 C CA . ASN A 1 337 ? 5.297 5.147 -25.088 1.00 94.06 337 ASN A CA 1
ATOM 2703 C C . ASN A 1 337 ? 4.601 4.293 -24.022 1.00 94.06 337 ASN A C 1
ATOM 2705 O O . ASN A 1 337 ? 4.645 3.064 -24.092 1.00 94.06 337 ASN A O 1
ATOM 2709 N N . PHE A 1 338 ? 3.895 4.929 -23.085 1.00 90.19 338 PHE A N 1
ATOM 2710 C CA . PHE A 1 338 ? 3.121 4.245 -22.053 1.00 90.19 338 PHE A CA 1
ATOM 2711 C C . PHE A 1 338 ? 2.006 3.361 -22.628 1.00 90.19 338 PHE A C 1
ATOM 2713 O O . PHE A 1 338 ? 1.720 2.313 -22.061 1.00 90.19 338 PHE A O 1
ATOM 2720 N N . LEU A 1 339 ? 1.418 3.717 -23.774 1.00 89.00 339 LEU A N 1
ATOM 2721 C CA . LEU A 1 339 ? 0.445 2.872 -24.479 1.00 89.00 339 LEU A CA 1
ATOM 2722 C C . LEU A 1 339 ? 1.085 1.691 -25.224 1.00 89.00 339 LEU A C 1
ATOM 2724 O O . LEU A 1 339 ? 0.438 0.662 -25.432 1.00 89.00 339 LEU A O 1
ATOM 2728 N N . THR A 1 340 ? 2.350 1.822 -25.623 1.00 91.12 340 THR A N 1
ATOM 2729 C CA . THR A 1 340 ? 3.093 0.799 -26.380 1.00 91.12 340 THR A CA 1
ATOM 2730 C C . THR A 1 340 ? 3.729 -0.243 -25.455 1.00 91.12 340 THR A C 1
ATOM 2732 O O . THR A 1 340 ? 3.668 -1.453 -25.699 1.00 91.12 340 THR A O 1
ATOM 2735 N N . ASN A 1 341 ? 4.285 0.217 -24.336 1.00 93.81 341 ASN A N 1
ATOM 2736 C CA . ASN A 1 341 ? 5.014 -0.585 -23.356 1.00 93.81 341 ASN A CA 1
ATOM 2737 C C . ASN A 1 341 ? 4.247 -1.746 -22.681 1.00 93.81 341 ASN A C 1
ATOM 2739 O O . ASN A 1 341 ? 4.901 -2.704 -22.265 1.00 93.81 341 ASN A O 1
ATOM 2743 N N . PRO A 1 342 ? 2.900 -1.781 -22.621 1.00 91.25 342 PRO A N 1
ATOM 2744 C CA . PRO A 1 342 ? 2.151 -2.944 -22.158 1.00 91.25 342 PRO A CA 1
ATOM 2745 C C . PRO A 1 342 ? 2.390 -4.211 -22.993 1.00 91.25 342 PRO A C 1
ATOM 2747 O O . PRO A 1 342 ? 2.137 -5.314 -22.512 1.00 91.25 342 PRO A O 1
ATOM 2750 N N . GLN A 1 343 ? 2.883 -4.076 -24.232 1.00 90.19 343 GLN A N 1
ATOM 2751 C CA . GLN A 1 343 ? 3.303 -5.193 -25.093 1.00 90.19 343 GLN A CA 1
ATOM 2752 C C . GLN A 1 343 ? 4.819 -5.459 -25.042 1.00 90.19 343 GLN A C 1
ATOM 2754 O O . GLN A 1 343 ? 5.361 -6.129 -25.923 1.00 90.19 343 GLN A O 1
ATOM 2759 N N . ARG A 1 344 ? 5.526 -4.924 -24.041 1.00 92.19 344 ARG A N 1
ATOM 2760 C CA . ARG A 1 344 ? 6.980 -5.054 -23.881 1.00 92.19 344 ARG A CA 1
ATOM 2761 C C . ARG A 1 344 ? 7.327 -5.780 -22.583 1.00 92.19 344 ARG A C 1
ATOM 2763 O O . ARG A 1 344 ? 6.519 -5.859 -21.656 1.00 92.19 344 ARG A O 1
ATOM 2770 N N . LEU A 1 345 ? 8.539 -6.332 -22.529 1.00 93.31 345 LEU A N 1
ATOM 2771 C CA . LEU A 1 345 ? 9.073 -6.966 -21.325 1.00 93.31 345 LEU A CA 1
ATOM 2772 C C . LEU A 1 345 ? 9.443 -5.878 -20.307 1.00 93.31 345 LEU A C 1
ATOM 2774 O O . LEU A 1 345 ? 10.294 -5.027 -20.587 1.00 93.31 345 LEU A O 1
ATOM 2778 N N . SER A 1 346 ? 8.799 -5.911 -19.142 1.00 94.75 346 SER A N 1
ATOM 2779 C CA . SER A 1 346 ? 8.995 -4.944 -18.058 1.00 94.75 346 SER A CA 1
ATOM 2780 C C . SER A 1 346 ? 9.092 -5.634 -16.697 1.00 94.75 346 SER A C 1
ATOM 2782 O O . SER A 1 346 ? 8.795 -6.823 -16.561 1.00 94.75 346 SER A O 1
ATOM 2784 N N . ASN A 1 347 ? 9.556 -4.911 -15.681 1.00 95.62 347 ASN A N 1
ATOM 2785 C CA . ASN A 1 347 ? 9.810 -5.466 -14.353 1.00 95.62 347 ASN A CA 1
ATOM 2786 C C . ASN A 1 347 ? 9.655 -4.402 -13.233 1.00 95.62 347 ASN A C 1
ATOM 2788 O O . ASN A 1 347 ? 9.435 -3.218 -13.508 1.00 95.62 347 ASN A O 1
ATOM 2792 N N . PRO A 1 348 ? 9.806 -4.789 -11.952 1.00 97.00 348 PRO A N 1
ATOM 2793 C CA . PRO A 1 348 ? 9.921 -3.873 -10.813 1.00 97.00 348 PRO A CA 1
ATOM 2794 C C . PRO A 1 348 ? 10.887 -2.678 -10.953 1.00 97.00 348 PRO A C 1
ATOM 2796 O O . PRO A 1 348 ? 10.574 -1.591 -10.473 1.00 97.00 348 PRO A O 1
ATOM 2799 N N . PHE A 1 349 ? 12.046 -2.837 -11.598 1.00 97.69 349 PHE A N 1
ATOM 2800 C CA . PHE A 1 349 ? 13.002 -1.742 -11.806 1.00 97.69 349 PHE A CA 1
ATOM 2801 C C . PHE A 1 349 ? 12.516 -0.720 -12.844 1.00 97.69 349 PHE A C 1
ATOM 2803 O O . PHE A 1 349 ? 12.771 0.468 -12.681 1.00 97.69 349 PHE A O 1
ATOM 2810 N N . ASP A 1 350 ? 11.780 -1.130 -13.877 1.00 97.75 350 ASP A N 1
ATOM 2811 C CA . ASP A 1 350 ? 11.156 -0.189 -14.816 1.00 97.75 350 ASP A CA 1
ATOM 2812 C C . ASP A 1 350 ? 10.070 0.637 -14.111 1.00 97.75 350 ASP A C 1
ATOM 2814 O O . ASP A 1 350 ? 9.959 1.845 -14.324 1.00 97.75 350 ASP A O 1
ATOM 2818 N N . VAL A 1 351 ? 9.322 0.022 -13.185 1.00 97.00 351 VAL A N 1
ATOM 2819 C CA . VAL A 1 351 ? 8.374 0.744 -12.317 1.00 97.00 351 VAL A CA 1
ATOM 2820 C C . VAL A 1 351 ? 9.113 1.729 -11.407 1.00 97.00 351 VAL A C 1
ATOM 2822 O O . VAL A 1 351 ? 8.694 2.879 -11.308 1.00 97.00 351 VAL A O 1
ATOM 2825 N N . HIS A 1 352 ? 10.246 1.337 -10.811 1.00 97.75 352 HIS A N 1
ATOM 2826 C CA . HIS A 1 352 ? 11.103 2.259 -10.054 1.00 97.75 352 HIS A CA 1
ATOM 2827 C C . HIS A 1 352 ? 11.514 3.480 -10.889 1.00 97.75 352 HIS A C 1
ATOM 2829 O O . HIS A 1 352 ? 11.373 4.618 -10.444 1.00 97.75 352 HIS A O 1
ATOM 2835 N N . MET A 1 353 ? 11.985 3.256 -12.119 1.00 97.75 353 MET A N 1
ATOM 2836 C CA . MET A 1 353 ? 12.359 4.343 -13.025 1.00 97.75 353 MET A CA 1
ATOM 2837 C C . MET A 1 353 ? 11.155 5.206 -13.423 1.00 97.75 353 MET A C 1
ATOM 2839 O O . MET A 1 353 ? 11.287 6.419 -13.534 1.00 97.75 353 MET A O 1
ATOM 2843 N N . THR A 1 354 ? 9.975 4.603 -13.578 1.00 96.25 354 THR A N 1
ATOM 2844 C CA . THR A 1 354 ? 8.725 5.326 -13.861 1.00 96.25 354 THR A CA 1
ATOM 2845 C C . THR A 1 354 ? 8.352 6.256 -12.712 1.00 96.25 354 THR A C 1
ATOM 2847 O O . THR A 1 354 ? 7.995 7.406 -12.944 1.00 96.25 354 THR A O 1
ATOM 2850 N N . LEU A 1 355 ? 8.497 5.806 -11.463 1.00 96.25 355 LEU A N 1
ATOM 2851 C CA . LEU A 1 355 ? 8.239 6.651 -10.298 1.00 96.25 355 LEU A CA 1
ATOM 2852 C C . LEU A 1 355 ? 9.209 7.833 -10.198 1.00 96.25 355 LEU A C 1
ATOM 2854 O O . LEU A 1 355 ? 8.825 8.899 -9.728 1.00 96.25 355 LEU A O 1
ATOM 2858 N N . GLN A 1 356 ? 10.451 7.675 -10.655 1.00 96.12 356 GLN A N 1
ATOM 2859 C CA . GLN A 1 356 ? 11.386 8.797 -10.737 1.00 96.12 356 GLN A CA 1
ATOM 2860 C C . GLN A 1 356 ? 10.978 9.828 -11.795 1.00 96.12 356 GLN A C 1
ATOM 2862 O O . GLN A 1 356 ? 11.112 11.023 -11.543 1.00 96.12 356 GLN A O 1
ATOM 2867 N N . ASP A 1 357 ? 10.434 9.397 -12.934 1.00 93.56 357 ASP A N 1
ATOM 2868 C CA . ASP A 1 357 ? 9.866 10.321 -13.923 1.00 93.56 357 ASP A CA 1
ATOM 2869 C C . ASP A 1 357 ? 8.593 11.008 -13.388 1.00 93.56 357 ASP A C 1
ATOM 2871 O O . ASP A 1 357 ? 8.402 12.196 -13.623 1.00 93.56 357 ASP A O 1
ATOM 2875 N N . VAL A 1 358 ? 7.770 10.325 -12.578 1.00 91.81 358 VAL A N 1
ATOM 2876 C CA . VAL A 1 358 ? 6.640 10.965 -11.868 1.00 91.81 358 VAL A CA 1
ATOM 2877 C C . VAL A 1 358 ? 7.123 12.100 -10.953 1.00 91.81 358 VAL A C 1
ATOM 2879 O O . VAL A 1 358 ? 6.523 13.176 -10.932 1.00 91.81 358 VAL A O 1
ATOM 2882 N N . LEU A 1 359 ? 8.226 11.898 -10.222 1.00 91.88 359 LEU A N 1
ATOM 2883 C CA . LEU A 1 359 ? 8.843 12.961 -9.418 1.00 91.88 359 LEU A CA 1
ATOM 2884 C C . LEU A 1 359 ? 9.373 14.105 -10.293 1.00 91.88 359 LEU A C 1
ATOM 2886 O O . LEU A 1 359 ? 9.219 15.268 -9.924 1.00 91.88 359 LEU A O 1
ATOM 2890 N N . LEU A 1 360 ? 9.958 13.785 -11.451 1.00 91.06 360 LEU A N 1
ATOM 2891 C CA . LEU A 1 360 ? 10.443 14.772 -12.416 1.00 91.06 360 LEU A CA 1
ATOM 2892 C C . LEU A 1 360 ? 9.305 15.628 -12.992 1.00 91.06 360 LEU A C 1
ATOM 2894 O O . LEU A 1 360 ? 9.468 16.840 -13.123 1.00 91.06 360 LEU A O 1
ATOM 2898 N N . PHE A 1 361 ? 8.144 15.034 -13.283 1.00 85.75 361 PHE A N 1
ATOM 2899 C CA . PHE A 1 361 ? 6.962 15.778 -13.729 1.00 85.75 361 PHE A CA 1
ATOM 2900 C C . PHE A 1 361 ? 6.434 16.725 -12.647 1.00 85.75 361 PHE A C 1
ATOM 2902 O O . PHE A 1 361 ? 6.039 17.847 -12.952 1.00 85.75 361 PHE A O 1
ATOM 2909 N N . ALA A 1 362 ? 6.483 16.317 -11.376 1.00 84.56 362 ALA A N 1
ATOM 2910 C CA . ALA A 1 362 ? 6.092 17.175 -10.257 1.00 84.56 362 ALA A CA 1
ATOM 2911 C C . ALA A 1 362 ? 7.123 18.278 -9.948 1.00 84.56 362 ALA A C 1
ATOM 2913 O O . ALA A 1 362 ? 6.772 19.348 -9.449 1.00 84.56 362 ALA A O 1
ATOM 2914 N N . ASN A 1 363 ? 8.408 18.025 -10.207 1.00 86.56 363 ASN A N 1
ATOM 2915 C CA . ASN A 1 363 ? 9.485 18.983 -10.005 1.00 86.56 363 ASN A CA 1
ATOM 2916 C C . ASN A 1 363 ? 10.617 18.762 -11.018 1.00 86.56 363 ASN A C 1
ATOM 2918 O O . ASN A 1 363 ? 11.447 17.870 -10.853 1.00 86.56 363 ASN A O 1
ATOM 2922 N N . GLN A 1 364 ? 10.732 19.669 -11.988 1.00 84.50 364 GLN A N 1
ATOM 2923 C CA . GLN A 1 364 ? 11.735 19.606 -13.059 1.00 84.50 364 GLN A CA 1
ATOM 2924 C C . GLN A 1 364 ? 13.194 19.689 -12.568 1.00 84.50 364 GLN A C 1
ATOM 2926 O O . GLN A 1 364 ? 14.114 19.395 -13.325 1.00 84.50 364 GLN A O 1
ATOM 2931 N N . THR A 1 365 ? 13.426 20.085 -11.311 1.00 88.19 365 THR A N 1
ATOM 2932 C CA . THR A 1 365 ? 14.769 20.086 -10.700 1.00 88.19 365 THR A CA 1
ATOM 2933 C C . THR A 1 365 ? 15.163 18.731 -10.102 1.00 88.19 365 THR A C 1
ATOM 2935 O O . THR A 1 365 ? 16.312 18.555 -9.694 1.00 88.19 365 THR A O 1
ATOM 2938 N N . TYR A 1 366 ? 14.239 17.764 -10.044 1.00 92.12 366 TYR A N 1
ATOM 2939 C CA . TYR A 1 366 ? 14.525 16.412 -9.573 1.00 92.12 366 TYR A CA 1
ATOM 2940 C C . TYR A 1 366 ? 15.530 15.710 -10.499 1.00 92.12 366 TYR A C 1
ATOM 2942 O O . TYR A 1 366 ? 15.415 15.741 -11.723 1.00 92.12 366 TYR A O 1
ATOM 2950 N N . SER A 1 367 ? 16.527 15.045 -9.913 1.00 93.56 367 SER A N 1
ATOM 2951 C CA . SER A 1 367 ? 17.571 14.341 -10.660 1.00 93.56 367 SER A CA 1
ATOM 2952 C C . SER A 1 367 ? 17.312 12.837 -10.667 1.00 93.56 367 SER A C 1
ATOM 2954 O O . SER A 1 367 ? 17.514 12.157 -9.658 1.00 93.56 367 SER A O 1
ATOM 2956 N N . VAL A 1 368 ? 16.898 12.313 -11.823 1.00 93.94 368 VAL A N 1
ATOM 2957 C CA . VAL A 1 368 ? 16.677 10.875 -12.028 1.00 93.94 368 VAL A CA 1
ATOM 2958 C C . VAL A 1 368 ? 17.996 10.113 -11.894 1.00 93.94 368 VAL A C 1
ATOM 2960 O O . VAL A 1 368 ? 18.962 10.386 -12.606 1.00 93.94 368 VAL A O 1
ATOM 2963 N N . GLN A 1 369 ? 18.018 9.120 -11.007 1.00 93.81 369 GLN A N 1
ATOM 2964 C CA . GLN A 1 369 ? 19.160 8.236 -10.793 1.00 93.81 369 GLN A CA 1
ATOM 2965 C C . GLN A 1 369 ? 18.922 6.889 -11.485 1.00 93.81 369 GLN A C 1
ATOM 2967 O O . GLN A 1 369 ? 17.863 6.295 -11.291 1.00 93.81 369 GLN A O 1
ATOM 2972 N N . PRO A 1 370 ? 19.871 6.353 -12.266 1.00 92.50 370 PRO A N 1
ATOM 2973 C CA . PRO A 1 370 ? 19.725 5.018 -12.839 1.00 92.50 370 PRO A CA 1
ATOM 2974 C C . PRO A 1 370 ? 19.540 3.943 -11.759 1.00 92.50 370 PRO A C 1
ATOM 2976 O O . PRO A 1 370 ? 20.139 4.019 -10.683 1.00 92.50 370 PRO A O 1
ATOM 2979 N N . SER A 1 371 ? 18.763 2.898 -12.059 1.00 93.00 371 SER A N 1
ATOM 2980 C CA . SER A 1 371 ? 18.696 1.720 -11.192 1.00 93.00 371 SER A CA 1
ATOM 2981 C C . SER A 1 371 ? 20.073 1.059 -11.110 1.00 93.00 371 SER A C 1
ATOM 2983 O O . SER A 1 371 ? 20.651 0.657 -12.120 1.00 93.00 371 SER A O 1
ATOM 2985 N N . LEU A 1 372 ? 20.582 0.906 -9.886 1.00 89.25 372 LEU A N 1
ATOM 2986 C CA . LEU A 1 372 ? 21.874 0.267 -9.636 1.00 89.25 372 LEU A CA 1
ATOM 2987 C C . LEU A 1 372 ? 21.863 -1.213 -10.042 1.00 89.25 372 LEU A C 1
ATOM 2989 O O . LEU A 1 372 ? 22.867 -1.741 -10.512 1.00 89.25 372 LEU A O 1
ATOM 2993 N N . ALA A 1 373 ? 20.730 -1.882 -9.836 1.00 93.75 373 ALA A N 1
ATOM 2994 C CA . ALA A 1 373 ? 20.553 -3.294 -10.150 1.00 93.75 373 ALA A CA 1
ATOM 2995 C C . ALA A 1 373 ? 20.252 -3.552 -11.631 1.00 93.75 373 ALA A C 1
ATOM 2997 O O . ALA A 1 373 ? 20.605 -4.608 -12.151 1.00 93.75 373 ALA A O 1
ATOM 2998 N N . CYS A 1 374 ? 19.624 -2.595 -12.316 1.00 95.19 374 CYS A N 1
ATOM 2999 C CA . CYS A 1 374 ? 19.291 -2.711 -13.728 1.00 95.19 374 CYS A CA 1
ATOM 3000 C C . CYS A 1 374 ? 19.598 -1.407 -14.487 1.00 95.19 374 CYS A C 1
ATOM 3002 O O . CYS A 1 374 ? 18.689 -0.628 -14.777 1.00 95.19 374 CYS A O 1
ATOM 3004 N N . PRO A 1 375 ? 20.861 -1.172 -14.888 1.00 92.25 375 PRO A N 1
ATOM 3005 C CA . PRO A 1 375 ? 21.252 0.063 -15.579 1.00 92.25 375 PRO A CA 1
ATOM 3006 C C . PRO A 1 375 ? 20.585 0.278 -16.946 1.00 92.25 375 PRO A C 1
ATOM 3008 O O . PRO A 1 375 ? 20.578 1.394 -17.456 1.00 92.25 375 PRO A O 1
ATOM 3011 N N . LYS A 1 376 ? 20.052 -0.789 -17.558 1.00 93.06 376 LYS A N 1
ATOM 3012 C CA . LYS A 1 376 ? 19.295 -0.736 -18.819 1.00 93.06 376 LYS A CA 1
ATOM 3013 C C . LYS A 1 376 ? 17.789 -0.553 -18.616 1.00 93.06 376 LYS A C 1
ATOM 3015 O O . LYS A 1 376 ? 17.078 -0.349 -19.594 1.00 93.06 376 LYS A O 1
ATOM 3020 N N . CYS A 1 377 ? 17.297 -0.679 -17.384 1.00 95.44 377 CYS A N 1
ATOM 3021 C CA . CYS A 1 377 ? 15.897 -0.431 -17.080 1.00 95.44 377 CYS A CA 1
ATOM 3022 C C . CYS A 1 377 ? 15.614 1.064 -17.154 1.00 95.44 377 CYS A C 1
ATOM 3024 O O . CYS A 1 377 ? 16.425 1.893 -16.736 1.00 95.44 377 CYS A O 1
ATOM 3026 N N . HIS A 1 378 ? 14.450 1.405 -17.684 1.00 94.31 378 HIS A N 1
ATOM 3027 C CA . HIS A 1 378 ? 14.019 2.783 -17.822 1.00 94.31 378 HIS A CA 1
ATOM 3028 C C . HIS A 1 378 ? 12.511 2.882 -17.630 1.00 94.31 378 HIS A C 1
ATOM 3030 O O . HIS A 1 378 ? 11.792 1.890 -17.575 1.00 94.31 378 HIS A O 1
ATOM 3036 N N . SER A 1 379 ? 12.053 4.116 -17.482 1.00 96.06 379 SER A N 1
ATOM 3037 C CA . SER A 1 379 ? 10.653 4.440 -17.257 1.00 96.06 379 SER A CA 1
ATOM 3038 C C . SER A 1 379 ? 9.739 3.879 -18.346 1.00 96.06 379 SER A C 1
ATOM 3040 O O . SER A 1 379 ? 10.112 3.850 -19.522 1.00 96.06 379 SER A O 1
ATOM 3042 N N . LEU A 1 380 ? 8.519 3.512 -17.947 1.00 95.44 380 LEU A N 1
ATOM 3043 C CA . LEU A 1 380 ? 7.415 3.145 -18.834 1.00 95.44 380 LEU A CA 1
ATOM 3044 C C . LEU A 1 380 ? 6.930 4.330 -19.692 1.00 95.44 380 LEU A C 1
ATOM 3046 O O . LEU A 1 380 ? 6.160 4.116 -20.623 1.00 95.44 380 LEU A O 1
ATOM 3050 N N . PHE A 1 381 ? 7.396 5.554 -19.427 1.00 94.44 381 PHE A N 1
ATOM 3051 C CA . PHE A 1 381 ? 7.193 6.733 -20.278 1.00 94.44 381 PHE A CA 1
ATOM 3052 C C . PHE A 1 381 ? 8.220 6.848 -21.417 1.00 94.44 381 PHE A C 1
ATOM 3054 O O . PHE A 1 381 ? 8.129 7.731 -22.266 1.00 94.44 381 PHE A O 1
ATOM 3061 N N . LYS A 1 382 ? 9.202 5.944 -21.476 1.00 95.31 382 LYS A N 1
ATOM 3062 C CA . LYS A 1 382 ? 10.169 5.830 -22.577 1.00 95.31 382 LYS A CA 1
ATOM 3063 C C . LYS A 1 382 ? 9.923 4.525 -23.314 1.00 95.31 382 LYS A C 1
ATOM 3065 O O . LYS A 1 382 ? 9.662 3.511 -22.669 1.00 95.31 382 LYS A O 1
ATOM 3070 N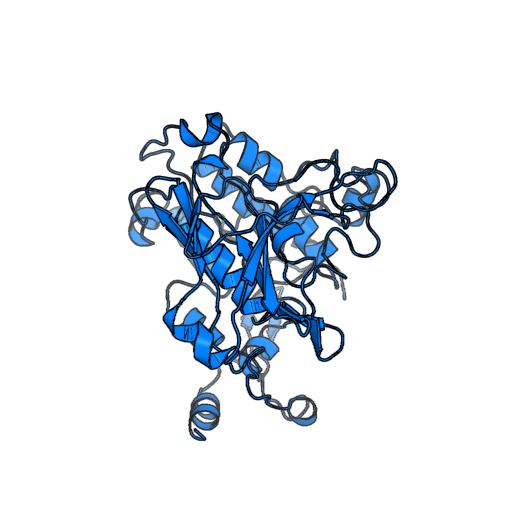 N . GLU A 1 383 ? 9.977 4.539 -24.642 1.00 94.94 383 GLU A N 1
ATOM 3071 C CA . GLU A 1 383 ? 9.739 3.333 -25.440 1.00 94.94 383 GLU A CA 1
ATOM 3072 C C . GLU A 1 383 ? 10.708 2.216 -25.031 1.00 94.94 383 GLU A C 1
ATOM 3074 O O . GLU A 1 383 ? 11.925 2.395 -25.057 1.00 94.94 383 GLU A O 1
ATOM 3079 N N . ILE A 1 384 ? 10.160 1.071 -24.619 1.00 93.81 384 ILE A N 1
ATOM 3080 C CA . ILE A 1 384 ? 10.931 -0.130 -24.305 1.00 93.81 384 ILE A CA 1
ATOM 3081 C C . ILE A 1 384 ? 11.162 -0.903 -25.600 1.00 93.81 384 ILE A C 1
ATOM 3083 O O . ILE A 1 384 ? 10.212 -1.251 -26.306 1.00 93.81 384 ILE A O 1
ATOM 3087 N N . ASP A 1 385 ? 12.430 -1.222 -25.861 1.00 92.75 385 ASP A N 1
ATOM 3088 C CA . ASP A 1 385 ? 12.845 -2.012 -27.020 1.00 92.75 385 ASP A CA 1
ATOM 3089 C C . ASP A 1 385 ? 12.087 -3.350 -27.085 1.00 92.75 385 ASP A C 1
ATOM 3091 O O . ASP A 1 385 ? 12.041 -4.133 -26.131 1.00 92.75 385 ASP A O 1
ATOM 3095 N N . GLU A 1 386 ? 11.509 -3.635 -28.248 1.00 90.31 386 GLU A N 1
ATOM 3096 C CA . GLU A 1 386 ? 10.846 -4.899 -28.551 1.00 90.31 386 GLU A CA 1
ATOM 3097 C C . GLU A 1 386 ? 11.795 -6.103 -28.442 1.00 90.31 386 GLU A C 1
ATOM 3099 O O . GLU A 1 386 ? 11.389 -7.201 -28.054 1.00 90.31 386 GLU A O 1
ATOM 3104 N N . ALA A 1 387 ? 13.077 -5.910 -28.753 1.00 89.81 387 ALA A N 1
ATOM 3105 C CA . ALA A 1 387 ? 14.101 -6.946 -28.697 1.00 89.81 387 ALA A CA 1
ATOM 3106 C C . ALA A 1 387 ? 14.727 -7.119 -27.299 1.00 89.81 387 ALA A C 1
ATOM 3108 O O . ALA A 1 387 ? 15.702 -7.862 -27.154 1.00 89.81 387 ALA A O 1
ATOM 3109 N N . ARG A 1 388 ? 14.188 -6.471 -26.258 1.00 91.31 388 ARG A N 1
ATOM 3110 C CA . ARG A 1 388 ? 14.704 -6.576 -24.887 1.00 91.31 388 ARG A CA 1
ATOM 3111 C C . ARG A 1 388 ? 14.659 -8.019 -24.366 1.00 91.31 388 ARG A C 1
ATOM 3113 O O . ARG A 1 388 ? 13.657 -8.721 -24.504 1.00 91.31 388 ARG A O 1
ATOM 3120 N N . THR A 1 389 ? 15.754 -8.463 -23.747 1.00 91.44 389 THR A N 1
ATOM 3121 C CA . THR A 1 389 ? 15.891 -9.811 -23.163 1.00 91.44 389 THR A CA 1
ATOM 3122 C C . THR A 1 389 ? 15.684 -9.807 -21.645 1.00 91.44 389 THR A C 1
ATOM 3124 O O . THR A 1 389 ? 15.845 -8.775 -20.996 1.00 91.44 389 THR A O 1
ATOM 3127 N N . CYS A 1 390 ? 15.450 -10.977 -21.034 1.00 88.31 390 CYS A N 1
ATOM 3128 C CA . CYS A 1 390 ? 15.420 -11.112 -19.567 1.00 88.31 390 CYS A CA 1
ATOM 3129 C C . CYS A 1 390 ? 16.707 -10.593 -18.902 1.00 88.31 390 CYS A C 1
ATOM 3131 O O . CYS A 1 390 ? 16.647 -9.953 -17.855 1.00 88.31 390 CYS A O 1
ATOM 3133 N N . LYS A 1 391 ? 17.866 -10.791 -19.549 1.00 89.31 391 LYS A N 1
ATOM 3134 C CA . LYS A 1 391 ? 19.159 -10.281 -19.072 1.00 89.31 391 LYS A CA 1
ATOM 3135 C C . LYS A 1 391 ? 19.204 -8.751 -19.064 1.00 89.31 391 LYS A C 1
ATOM 3137 O O . LYS A 1 391 ? 19.758 -8.169 -18.137 1.00 89.31 391 LYS A O 1
ATOM 3142 N N . ASP A 1 392 ? 18.616 -8.097 -20.066 1.00 90.69 392 ASP A N 1
ATOM 3143 C CA . ASP A 1 392 ? 18.519 -6.630 -20.111 1.00 90.69 392 ASP A CA 1
ATOM 3144 C C . ASP A 1 392 ? 17.565 -6.077 -19.044 1.00 90.69 392 ASP A C 1
ATOM 3146 O O . ASP A 1 392 ? 17.710 -4.933 -18.619 1.00 90.69 392 ASP A O 1
ATOM 3150 N N . CYS A 1 393 ? 16.611 -6.893 -18.600 1.00 89.12 393 CYS A N 1
ATOM 3151 C CA . CYS A 1 393 ? 15.706 -6.612 -17.491 1.00 89.12 393 CYS A CA 1
ATOM 3152 C C . CYS A 1 393 ? 16.266 -7.043 -16.124 1.00 89.12 393 CYS A C 1
ATOM 3154 O O . CYS A 1 393 ? 15.538 -6.965 -15.144 1.00 89.12 393 CYS A O 1
ATOM 3156 N N . ALA A 1 394 ? 17.494 -7.560 -16.013 1.00 88.94 394 ALA A N 1
ATOM 3157 C CA . ALA A 1 394 ? 17.981 -8.147 -14.755 1.00 88.94 394 ALA A CA 1
ATOM 3158 C C . ALA A 1 394 ? 16.987 -9.157 -14.118 1.00 88.94 394 ALA A C 1
ATOM 3160 O O . ALA A 1 394 ? 16.896 -9.264 -12.897 1.00 88.94 394 ALA A O 1
ATOM 3161 N N . ILE A 1 395 ? 16.214 -9.867 -14.949 1.00 85.12 395 ILE A N 1
ATOM 3162 C CA . ILE A 1 395 ? 15.348 -10.967 -14.520 1.00 85.12 395 ILE A CA 1
ATOM 3163 C C . ILE A 1 395 ? 16.233 -12.210 -14.466 1.00 85.12 395 ILE A C 1
ATOM 3165 O O . ILE A 1 395 ? 16.817 -12.605 -15.482 1.00 85.12 395 ILE A O 1
ATOM 3169 N N . GLU A 1 396 ? 16.366 -12.792 -13.279 1.00 77.75 396 GLU A N 1
ATOM 3170 C CA . GLU A 1 396 ? 17.130 -14.022 -13.083 1.00 77.75 396 GLU A CA 1
ATOM 3171 C C . GLU A 1 396 ? 16.351 -15.242 -13.594 1.00 77.75 396 GLU A C 1
ATOM 3173 O O . GLU A 1 396 ? 15.151 -15.189 -13.861 1.00 77.75 396 GLU A O 1
ATOM 3178 N N . GLN A 1 397 ? 17.054 -16.358 -13.779 1.00 71.50 397 GLN A N 1
ATOM 3179 C CA . GLN A 1 397 ? 16.405 -17.622 -14.102 1.00 71.50 397 GLN A CA 1
ATOM 3180 C C . GLN A 1 397 ? 15.813 -18.197 -12.810 1.00 71.50 397 GLN A C 1
ATOM 3182 O O . GLN A 1 397 ? 16.546 -18.383 -11.838 1.00 71.50 397 GLN A O 1
ATOM 3187 N N . HIS A 1 398 ? 14.501 -18.426 -12.803 1.00 62.47 398 HIS A N 1
ATOM 3188 C CA . HIS A 1 398 ? 13.732 -18.881 -11.644 1.00 62.47 398 HIS A CA 1
ATOM 3189 C C . HIS A 1 398 ? 13.251 -20.319 -11.827 1.00 62.47 398 HIS A C 1
ATOM 3191 O O . HIS A 1 398 ? 12.880 -20.665 -12.976 1.00 62.47 398 HIS A O 1
#

pLDDT: mean 87.77, std 11.41, range [31.81, 98.5]

InterPro domains:
  IPR004245 Protein of unknown function DUF229 [PF02995] (42-309)
  IPR004245 Protein of unknown function DUF229 [PF02995] (329-398)
  IPR004245 Protein of unknown function DUF229 [PTHR10974] (16-315)